Protein AF-A0A7X6UB01-F1 (afdb_monomer)

Sequence (636 aa):
ADPFTWVLAVLGSRTFWNPSQGVVVMLVAAIPLASLGGWIWAAQLTESRAGRALLAIAWAFSPVLLGSLAAGRLPTLILAVVLPWLLLAATRCRESWSWSGITSLLAAIALACAPVLMPAAIVLWLIGFAGSGRGIARHVSTVIAPLVLFAPNLLALLAVASPLSLLRDPGITDAFVAGSPWHLLLGFPEFGLEGWGAIVAGVGLGAAPATLLVGVLLLPIVLLAAVGLITGKVHFTLLHAVLGGLGLLTAVGSAQLQLSTEGTTAVSVWTGSGLALYWIAVLGLATVGTTVLRKAAAPIVAVGLVAALVVVSPLIVKLATASTEIAPGETQMPAIVQAAGAQDATLRTLVLTSLDETSVRAELLTGEGLRLDQVRTAAHVAEVTEQDEWVAQLVGMLAGTGGGDDIEAALIEHHVGFVLLRSDGDASARSNLQTAFDEHAVLQSAGQTDHGLLWRSAAVTVSEPESQQSLGEWFVGLGSGAFARMLWLAQAIVLGAMVLLALPTGEVVERPAQRRRRDGGASAAPATPVADSMAPVDGDGELVGAGAPGAPALGGEPVITTAVPEVAVAAEGAEVEAHEAEAEAHVAEAEQQSYGATASLAYPMDPAASMPPVVEFDDGDPPHPDAERPNEGGER

Secondary structure (DSSP, 8-state):
--HHHHHHHHHHGGGTT-HHHHHHHHHHHHHHHHHHHHHHHHHHH-S-HHHHHHHHHHHHT-HHHHHHHHTT-HHHHHHHHHHHHHHHHHHHTTT-HHHHHHHHHHHHHHHHH-GGGHHHHHHHHHHHHHT-GGGHHHHHGGGHHHHHHHHHHHHHTTTS--GGGGGSPPS------BPPHHHHHTT-SBTTGGGHHHHHHHTT--SHHHHHHHHHHHHHHHHHHHHHHHHS-HHHHHHHHHHHHHHHHHHHHHTT-EEEEETTEEEEP-HHHHHHHHHHHHHHHHHHHTTTSGGGHHHHHHHHHHHHHHHTHHHHHHHHTT-SS---STTSPPHHHHHHHTT-TT-EEEEEEEEETTEEEEEEEETTS--TTT--TTT--SS--HHHHHHHHHHHHHTSS--HHHHHHHHHHTTEEEEEE-S-S-HHHHHHHHHHHHH-TTEEEEEEETTEEEEEESS-----------S--SSSTT-SHHHHHHHHHHHHHHHHHHHHHHS----------------------------------------------------------------------SSSHHHHHHHHHHHHHHHHHHTT------PPPP---PPPPPPPP-------------------

Radius of gyration: 37.35 Å; Cα contacts (8 Å, |Δi|>4): 823; chains: 1; bounding box: 75×101×160 Å

Solvent-accessible surface area (backbone atoms only — not comparable to full-atom values): 36625 Å² total; per-residue (Å²): 128,56,44,40,48,56,57,49,49,63,39,17,62,76,27,69,94,45,41,66,55,29,53,54,51,47,65,70,41,36,43,61,46,17,22,51,24,22,30,59,37,24,57,77,68,36,90,45,67,45,21,21,51,45,24,9,51,54,50,33,58,21,47,36,44,49,48,24,62,37,61,57,35,59,34,49,34,52,28,52,33,45,46,33,50,30,54,51,24,56,77,39,11,59,82,39,61,24,33,9,20,44,21,4,51,43,46,23,52,35,38,28,27,30,30,57,46,48,68,49,51,51,53,53,48,50,55,51,51,76,71,30,70,97,27,41,71,36,52,57,50,29,51,48,43,35,51,52,52,42,40,63,60,60,54,47,49,77,78,42,94,57,78,69,67,64,39,48,60,54,67,86,78,77,79,72,60,62,26,51,77,70,34,48,76,71,39,27,39,43,56,49,63,65,44,41,28,59,56,34,37,75,73,71,62,42,56,70,57,38,59,52,51,46,52,60,36,42,38,56,45,53,52,26,18,54,45,6,55,73,72,37,59,67,73,60,32,51,50,29,50,51,43,18,50,42,10,43,51,39,17,60,48,20,57,70,38,64,60,28,51,57,88,95,43,74,23,49,29,67,23,36,52,19,34,45,40,21,46,55,19,46,39,52,26,18,24,38,20,33,65,78,47,59,85,54,23,49,63,52,40,51,53,25,50,52,30,40,52,58,61,39,39,46,42,55,46,33,57,73,67,64,69,38,78,60,69,78,76,72,82,54,50,59,70,71,51,25,58,47,11,69,76,32,67,74,36,19,34,42,37,34,32,30,61,43,84,90,41,70,51,77,46,84,36,51,20,49,39,92,45,85,84,69,57,48,58,83,74,56,49,65,62,92,43,76,68,54,55,50,51,52,48,53,52,55,43,49,60,37,100,58,60,64,72,59,51,45,49,53,30,49,78,63,36,34,34,31,41,36,42,38,72,57,59,33,66,68,34,42,53,51,44,50,54,30,43,74,68,37,88,55,43,43,80,73,45,82,50,100,60,20,42,34,30,33,33,70,75,40,67,94,61,82,87,74,81,80,74,83,81,75,79,89,83,65,87,76,68,58,74,63,43,51,51,52,51,51,50,51,38,52,51,53,48,49,51,37,52,60,39,30,43,84,87,67,77,87,72,77,74,76,76,78,74,75,80,75,85,76,87,72,91,83,81,91,83,84,91,85,87,86,84,83,89,82,90,79,90,82,90,78,94,86,80,93,87,87,88,83,87,88,79,88,86,87,86,85,92,87,89,89,89,82,89,82,87,84,88,78,90,88,89,80,75,63,76,67,57,55,60,58,50,55,52,58,51,57,59,52,58,62,61,68,79,71,77,91,78,91,84,84,85,86,86,77,97,75,86,79,80,82,83,85,84,83,89,85,88,82,86,88,90,88,84,90,84,83,83,86,86,85,89,83,91,130

pLDDT: mean 77.92, std 23.94, range [25.66, 98.38]

Structure (mmCIF, N/CA/C/O backbone):
data_AF-A0A7X6UB01-F1
#
_entry.id   AF-A0A7X6UB01-F1
#
loop_
_atom_site.group_PDB
_atom_site.id
_atom_site.type_symbol
_atom_site.label_atom_id
_atom_site.label_alt_id
_atom_site.label_comp_id
_atom_site.label_asym_id
_atom_site.label_entity_id
_atom_site.label_seq_id
_atom_site.pdbx_PDB_ins_code
_atom_site.Cartn_x
_atom_site.Cartn_y
_atom_site.Cartn_z
_atom_site.occupancy
_atom_site.B_iso_or_equiv
_atom_site.auth_seq_id
_atom_site.auth_comp_id
_atom_site.auth_asym_id
_atom_site.auth_atom_id
_atom_site.pdbx_PDB_model_num
ATOM 1 N N . ALA A 1 1 ? 19.532 -5.761 -0.452 1.00 63.19 1 ALA A N 1
ATOM 2 C CA . ALA A 1 1 ? 18.242 -6.394 -0.794 1.00 63.19 1 ALA A CA 1
ATOM 3 C C . ALA A 1 1 ? 17.139 -5.576 -0.152 1.00 63.19 1 ALA A C 1
ATOM 5 O O . ALA A 1 1 ? 17.380 -5.024 0.917 1.00 63.19 1 ALA A O 1
ATOM 6 N N . ASP A 1 2 ? 15.986 -5.474 -0.803 1.00 84.06 2 ASP A N 1
ATOM 7 C CA . ASP A 1 2 ? 14.859 -4.698 -0.293 1.00 84.06 2 ASP A CA 1
ATOM 8 C C . ASP A 1 2 ? 14.172 -5.436 0.880 1.00 84.06 2 ASP A C 1
ATOM 10 O O . ASP A 1 2 ? 14.009 -6.660 0.804 1.00 84.06 2 ASP A O 1
ATOM 14 N N . PRO A 1 3 ? 13.755 -4.744 1.957 1.00 91.50 3 PRO A N 1
ATOM 15 C CA . PRO A 1 3 ? 12.818 -5.261 2.954 1.00 91.50 3 PRO A CA 1
ATOM 16 C C . PRO A 1 3 ? 11.638 -6.050 2.371 1.00 91.50 3 PRO A C 1
ATOM 18 O O . PRO A 1 3 ? 11.309 -7.122 2.886 1.00 91.50 3 PRO A O 1
ATOM 21 N N . PHE A 1 4 ? 11.024 -5.574 1.285 1.00 93.56 4 PHE A N 1
ATOM 22 C CA . PHE A 1 4 ? 9.876 -6.232 0.661 1.00 93.56 4 PHE A CA 1
ATOM 23 C C . PHE A 1 4 ? 10.235 -7.584 0.027 1.00 93.56 4 PHE A C 1
ATOM 25 O O . PHE A 1 4 ? 9.428 -8.514 0.059 1.00 93.56 4 PHE A O 1
ATOM 32 N N . THR A 1 5 ? 11.474 -7.763 -0.451 1.00 91.44 5 THR A N 1
ATOM 33 C CA . THR A 1 5 ? 11.941 -9.044 -1.011 1.00 91.44 5 THR A CA 1
ATOM 34 C C . THR A 1 5 ? 11.854 -10.186 0.009 1.00 91.44 5 THR A C 1
ATOM 36 O O . THR A 1 5 ? 11.594 -11.323 -0.375 1.00 91.44 5 THR A O 1
ATOM 39 N N . TRP A 1 6 ? 11.981 -9.916 1.316 1.00 92.56 6 TRP A N 1
ATOM 40 C CA . TRP A 1 6 ? 11.755 -10.937 2.351 1.00 92.56 6 TRP A CA 1
ATOM 41 C C . TRP A 1 6 ? 10.286 -11.369 2.453 1.00 92.56 6 TRP A C 1
ATOM 43 O O . TRP A 1 6 ? 10.014 -12.548 2.677 1.00 92.56 6 TRP A O 1
ATOM 53 N N . VAL A 1 7 ? 9.336 -10.448 2.261 1.00 94.38 7 VAL A N 1
ATOM 54 C CA . VAL A 1 7 ? 7.897 -10.765 2.235 1.00 94.38 7 VAL A CA 1
ATOM 55 C C . VAL A 1 7 ? 7.587 -11.657 1.030 1.00 94.38 7 VAL A C 1
ATOM 57 O O . VAL A 1 7 ? 6.914 -12.679 1.173 1.00 94.38 7 VAL A O 1
ATOM 60 N N . LEU A 1 8 ? 8.157 -11.325 -0.133 1.00 92.56 8 LEU A N 1
ATOM 61 C CA . LEU A 1 8 ? 8.056 -12.130 -1.351 1.00 92.56 8 LEU A CA 1
ATOM 62 C C . LEU A 1 8 ? 8.708 -13.510 -1.196 1.00 92.56 8 LEU A C 1
ATOM 64 O O . LEU A 1 8 ? 8.110 -14.505 -1.594 1.00 92.56 8 LEU A O 1
ATOM 68 N N . ALA A 1 9 ? 9.875 -13.605 -0.553 1.00 92.00 9 ALA A N 1
ATOM 69 C CA . ALA A 1 9 ? 10.539 -14.881 -0.283 1.00 92.00 9 ALA A CA 1
ATOM 70 C C . ALA A 1 9 ? 9.703 -15.791 0.640 1.00 92.00 9 ALA A C 1
ATOM 72 O O . ALA A 1 9 ? 9.576 -16.990 0.388 1.00 92.00 9 ALA A O 1
ATOM 73 N N . VAL A 1 10 ? 9.071 -15.235 1.682 1.00 92.88 10 VAL A N 1
ATOM 74 C CA . VAL A 1 10 ? 8.141 -15.981 2.555 1.00 92.88 10 VAL A CA 1
ATOM 75 C C . VAL A 1 10 ? 6.878 -16.418 1.802 1.00 92.88 10 VAL A C 1
ATOM 77 O O . VAL A 1 10 ? 6.332 -17.481 2.095 1.00 92.88 10 VAL A O 1
ATOM 80 N N . LEU A 1 11 ? 6.407 -15.632 0.832 1.00 92.50 11 LEU A N 1
ATOM 81 C CA . LEU A 1 11 ? 5.239 -15.987 0.028 1.00 92.50 11 LEU A CA 1
ATOM 82 C C . LEU A 1 11 ? 5.565 -17.071 -1.012 1.00 92.50 11 LEU A C 1
ATOM 84 O O . LEU A 1 11 ? 4.894 -18.101 -1.045 1.00 92.50 11 LEU A O 1
ATOM 88 N N . GLY A 1 12 ? 6.626 -16.878 -1.798 1.00 91.06 12 GLY A N 1
ATOM 89 C CA . GLY A 1 12 ? 7.064 -17.800 -2.848 1.00 91.06 12 GLY A CA 1
ATOM 90 C C . GLY A 1 12 ? 7.596 -19.134 -2.318 1.00 91.06 12 GLY A C 1
ATOM 91 O O . GLY A 1 12 ? 7.389 -20.162 -2.952 1.00 91.06 12 GLY A O 1
ATOM 92 N N . SER A 1 13 ? 8.197 -19.168 -1.122 1.00 92.50 13 SER A N 1
ATOM 93 C CA . SER A 1 13 ? 8.643 -20.430 -0.499 1.00 92.50 13 SER A CA 1
ATOM 94 C C . SER A 1 13 ? 7.498 -21.378 -0.120 1.00 92.50 13 SER A C 1
ATOM 96 O O . SER A 1 13 ? 7.728 -22.581 -0.006 1.00 92.50 13 SER A O 1
ATOM 98 N N . ARG A 1 14 ? 6.254 -20.888 0.017 1.00 92.25 14 ARG A N 1
ATOM 99 C CA . ARG A 1 14 ? 5.071 -21.757 0.192 1.00 92.25 14 ARG A CA 1
ATOM 100 C C . ARG A 1 14 ? 4.671 -22.488 -1.085 1.00 92.25 14 ARG A C 1
ATOM 102 O O . ARG A 1 14 ? 4.086 -23.561 -0.998 1.00 92.25 14 ARG A O 1
ATOM 109 N N . THR A 1 15 ? 4.989 -21.920 -2.244 1.00 92.44 15 THR A N 1
ATOM 110 C CA . THR A 1 15 ? 4.758 -22.506 -3.568 1.00 92.44 15 THR A CA 1
ATOM 111 C C . THR A 1 15 ? 6.094 -22.634 -4.2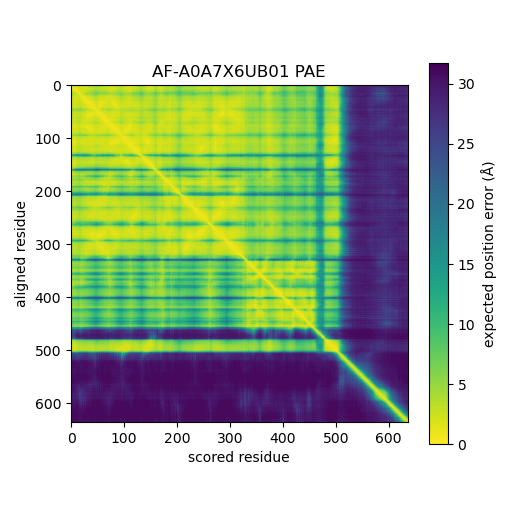91 1.00 92.44 15 THR A C 1
ATOM 113 O O . THR A 1 15 ? 6.268 -22.118 -5.388 1.00 92.44 15 THR A O 1
ATOM 116 N N . PHE A 1 16 ? 7.077 -23.288 -3.661 1.00 91.44 16 PHE A N 1
ATOM 117 C CA . PHE A 1 16 ? 8.471 -23.307 -4.132 1.00 91.44 16 PHE A CA 1
ATOM 118 C C . PHE A 1 16 ? 8.647 -23.828 -5.573 1.00 91.44 16 PHE A C 1
ATOM 120 O O . PHE A 1 16 ? 9.609 -23.457 -6.236 1.00 91.44 16 PHE A O 1
ATOM 127 N N . TRP A 1 17 ? 7.720 -24.661 -6.060 1.00 89.62 17 TRP A N 1
ATOM 128 C CA . TRP A 1 17 ? 7.671 -25.161 -7.441 1.00 89.62 17 TRP A CA 1
ATOM 129 C C . TRP A 1 17 ? 7.205 -24.104 -8.459 1.00 89.62 17 TRP A C 1
ATOM 131 O O . TRP A 1 17 ? 7.530 -24.196 -9.636 1.00 89.62 17 TRP A O 1
ATOM 141 N N . ASN A 1 18 ? 6.431 -23.110 -8.017 1.00 89.06 18 ASN A N 1
ATOM 142 C CA . ASN A 1 18 ? 5.969 -21.977 -8.811 1.00 89.06 18 ASN A CA 1
ATOM 143 C C . ASN A 1 18 ? 5.753 -20.754 -7.890 1.00 89.06 18 ASN A C 1
ATOM 145 O O . ASN A 1 18 ? 4.639 -20.534 -7.399 1.00 89.06 18 ASN A O 1
ATOM 149 N N . PRO A 1 19 ? 6.789 -19.933 -7.632 1.00 88.31 19 PRO A N 1
ATOM 150 C CA . PRO A 1 19 ? 6.688 -18.795 -6.714 1.00 88.31 19 PRO A CA 1
ATOM 151 C C . PRO A 1 19 ? 5.609 -17.764 -7.088 1.00 88.31 19 PRO A C 1
ATOM 153 O O . PRO A 1 19 ? 5.066 -17.104 -6.201 1.00 88.31 19 PRO A O 1
ATOM 156 N N . SER A 1 20 ? 5.247 -17.656 -8.375 1.00 87.94 20 SER A N 1
ATOM 157 C CA . SER A 1 20 ? 4.179 -16.754 -8.836 1.00 87.94 20 SER A CA 1
ATOM 158 C C . SER A 1 20 ? 2.794 -17.173 -8.323 1.00 87.94 20 SER A C 1
ATOM 160 O O . SER A 1 20 ? 1.969 -16.320 -7.990 1.00 87.94 20 SER A O 1
ATOM 162 N N . GLN A 1 21 ? 2.565 -18.480 -8.139 1.00 91.44 21 GLN A N 1
ATOM 163 C CA . GLN A 1 21 ? 1.316 -19.019 -7.598 1.00 91.44 21 GLN A CA 1
ATOM 164 C C . GLN A 1 21 ? 1.037 -18.496 -6.180 1.00 91.44 21 GLN A C 1
ATOM 166 O O . GLN A 1 21 ? -0.115 -18.233 -5.844 1.00 91.44 21 GLN A O 1
ATOM 171 N N . GLY A 1 22 ? 2.071 -18.269 -5.361 1.00 93.19 22 GLY A N 1
ATOM 172 C CA . GLY A 1 22 ? 1.928 -17.667 -4.034 1.00 93.19 22 GLY A CA 1
ATOM 173 C C . GLY A 1 22 ? 1.368 -16.240 -4.083 1.00 93.19 22 GLY A C 1
ATOM 174 O O . GLY A 1 22 ? 0.550 -15.875 -3.238 1.00 93.19 22 GLY A O 1
ATOM 175 N N . VAL A 1 23 ? 1.743 -15.453 -5.099 1.00 92.06 23 VAL A N 1
ATOM 176 C CA . VAL A 1 23 ? 1.192 -14.107 -5.337 1.00 92.06 23 VAL A CA 1
ATOM 177 C C . VAL A 1 23 ? -0.269 -14.195 -5.779 1.00 92.06 23 VAL A C 1
ATOM 179 O O . VAL A 1 23 ? -1.111 -13.512 -5.202 1.00 92.06 23 VAL A O 1
ATOM 182 N N . VAL A 1 24 ? -0.602 -15.091 -6.714 1.00 92.38 24 VAL A N 1
ATOM 183 C CA . VAL A 1 24 ? -1.992 -15.319 -7.159 1.00 92.38 24 VAL A CA 1
ATOM 184 C C . VAL A 1 24 ? -2.890 -15.757 -5.995 1.00 92.38 24 VAL A C 1
ATOM 186 O O . VAL A 1 24 ? -3.972 -15.205 -5.800 1.00 92.38 24 VAL A O 1
ATOM 189 N N . VAL A 1 25 ? -2.422 -16.687 -5.157 1.00 94.62 25 VAL A N 1
ATOM 190 C CA . VAL A 1 25 ? -3.146 -17.117 -3.950 1.00 94.62 25 VAL A CA 1
ATOM 191 C C . VAL A 1 25 ? -3.315 -15.959 -2.962 1.00 94.62 25 VAL A C 1
ATOM 193 O O . VAL A 1 25 ? -4.384 -15.842 -2.369 1.00 94.62 25 VAL A O 1
ATOM 196 N N . MET A 1 26 ? -2.323 -15.073 -2.801 1.00 95.31 26 MET A N 1
ATOM 197 C CA . MET A 1 26 ? -2.465 -13.868 -1.970 1.00 95.31 26 MET A CA 1
ATOM 198 C C . MET A 1 26 ? -3.513 -12.898 -2.534 1.00 95.31 26 MET A C 1
ATOM 200 O O . MET A 1 26 ? -4.337 -12.411 -1.764 1.00 95.31 26 MET A O 1
ATOM 204 N N . LEU A 1 27 ? -3.522 -12.649 -3.849 1.00 93.62 27 LEU A N 1
ATOM 205 C CA . LEU A 1 27 ? -4.504 -11.782 -4.516 1.00 93.62 27 LEU A CA 1
ATOM 206 C C . LEU A 1 27 ? -5.940 -12.283 -4.275 1.00 93.62 27 LEU A C 1
ATOM 208 O O . LEU A 1 27 ? -6.793 -11.523 -3.818 1.00 93.62 27 LEU A O 1
ATOM 212 N N . VAL A 1 28 ? -6.185 -13.582 -4.480 1.00 94.19 28 VAL A N 1
ATOM 213 C CA . VAL A 1 28 ? -7.495 -14.218 -4.238 1.00 94.19 28 VAL A CA 1
ATOM 214 C C . VAL A 1 28 ? -7.851 -14.247 -2.744 1.00 94.19 28 VAL A C 1
ATOM 216 O O . VAL A 1 28 ? -8.995 -13.993 -2.363 1.00 94.19 28 VAL A O 1
ATOM 219 N N . ALA A 1 29 ? -6.883 -14.533 -1.870 1.00 96.81 29 ALA A N 1
ATOM 220 C CA . ALA A 1 29 ? -7.112 -14.638 -0.431 1.00 96.81 29 ALA A CA 1
ATOM 221 C C . ALA A 1 29 ? -7.185 -13.281 0.295 1.00 96.81 29 ALA A C 1
ATOM 223 O O . ALA A 1 29 ? -7.593 -13.249 1.459 1.00 96.81 29 ALA A O 1
ATOM 224 N N . ALA A 1 30 ? -6.833 -12.162 -0.345 1.00 97.06 30 ALA A N 1
ATOM 225 C CA . ALA A 1 30 ? -6.764 -10.859 0.314 1.00 97.06 30 ALA A CA 1
ATOM 226 C C . ALA A 1 30 ? -8.107 -10.429 0.926 1.00 97.06 30 ALA A C 1
ATOM 228 O O . ALA A 1 30 ? -8.161 -10.083 2.106 1.00 97.06 30 ALA A O 1
ATOM 229 N N . ILE A 1 31 ? -9.205 -10.525 0.167 1.00 97.12 31 ILE A N 1
ATOM 230 C CA . ILE A 1 31 ? -10.558 -10.175 0.632 1.00 97.12 31 ILE A CA 1
ATOM 231 C C . ILE A 1 31 ? -10.993 -11.041 1.839 1.00 97.12 31 ILE A C 1
ATOM 233 O O . ILE A 1 31 ? -11.343 -10.467 2.879 1.00 97.12 31 ILE A O 1
ATOM 237 N N . PRO A 1 32 ? -10.960 -12.394 1.795 1.00 97.94 32 PRO A N 1
ATOM 238 C CA . PRO A 1 32 ? -11.347 -13.207 2.950 1.00 97.94 32 PRO A CA 1
ATOM 239 C C . PRO A 1 32 ? -10.391 -13.072 4.147 1.00 97.94 32 PRO A C 1
ATOM 241 O O . PRO A 1 32 ? -10.865 -13.051 5.286 1.00 97.94 32 PRO A O 1
ATOM 244 N N . LEU A 1 33 ? -9.076 -12.920 3.939 1.00 97.75 33 LEU A N 1
ATOM 245 C CA . LEU A 1 33 ? -8.117 -12.717 5.037 1.00 97.75 33 LEU A CA 1
ATOM 246 C C . LEU A 1 33 ? -8.287 -11.348 5.712 1.00 97.75 33 LEU A C 1
ATOM 248 O O . LEU A 1 33 ? -8.225 -11.264 6.943 1.00 97.75 33 LEU A O 1
ATOM 252 N N . ALA A 1 34 ? -8.558 -10.292 4.938 1.00 97.75 34 ALA A N 1
ATOM 253 C CA . ALA A 1 34 ? -8.899 -8.973 5.463 1.00 97.75 34 ALA A CA 1
ATOM 254 C C . ALA A 1 34 ? -10.228 -9.009 6.234 1.00 97.75 34 ALA A C 1
ATOM 256 O O . ALA A 1 34 ? -10.298 -8.483 7.345 1.00 97.75 34 ALA A O 1
ATOM 257 N N . SER A 1 35 ? -11.254 -9.692 5.711 1.00 98.00 35 SER A N 1
ATOM 258 C CA . SER A 1 35 ? -12.538 -9.891 6.403 1.00 98.00 35 SER A CA 1
ATOM 259 C C . SER A 1 35 ? -12.362 -10.602 7.751 1.00 98.00 35 SER A C 1
ATOM 261 O O . SER A 1 35 ? -12.850 -10.129 8.781 1.00 98.00 35 SER A O 1
ATOM 263 N N . LEU A 1 36 ? -11.590 -11.696 7.776 1.00 98.31 36 LEU A N 1
ATOM 264 C CA . LEU A 1 36 ? -11.289 -12.457 8.990 1.00 98.31 36 LEU A CA 1
ATOM 265 C C . LEU A 1 36 ? -10.513 -11.617 10.016 1.00 98.31 36 LEU A C 1
ATOM 267 O O . LEU A 1 36 ? -10.889 -11.573 11.191 1.00 98.31 36 LEU A O 1
ATOM 271 N N . GLY A 1 37 ? -9.470 -10.909 9.573 1.00 97.75 37 GLY A N 1
ATOM 272 C CA . GLY A 1 37 ? -8.705 -9.994 10.420 1.00 97.75 37 GLY A CA 1
ATOM 273 C C . GLY A 1 37 ? -9.581 -8.875 10.990 1.00 97.75 37 GLY A C 1
ATOM 274 O O . GLY A 1 37 ? -9.551 -8.619 12.195 1.00 97.75 37 GLY A O 1
ATOM 275 N N . GLY A 1 38 ? -10.419 -8.258 10.151 1.00 97.88 38 GLY A N 1
ATOM 276 C CA . GLY A 1 38 ? -11.380 -7.227 10.541 1.00 97.88 38 GLY A CA 1
ATOM 277 C C . GLY A 1 38 ? -12.403 -7.728 11.564 1.00 97.88 38 GLY A C 1
ATOM 278 O O . GLY A 1 38 ? -12.651 -7.050 12.560 1.00 97.88 38 GLY A O 1
ATOM 279 N N . TRP A 1 39 ? -12.937 -8.942 11.394 1.00 98.06 39 TRP A N 1
ATOM 280 C CA . TRP A 1 39 ? -13.858 -9.566 12.352 1.00 98.06 39 TRP A CA 1
ATOM 281 C C . TRP A 1 39 ? -13.210 -9.811 13.722 1.00 98.06 39 TRP A C 1
ATOM 283 O O . TRP A 1 39 ? -13.808 -9.512 14.762 1.00 98.06 39 TRP A O 1
ATOM 293 N N . ILE A 1 40 ? -11.984 -10.343 13.745 1.00 97.88 40 ILE A N 1
ATOM 294 C CA . ILE A 1 40 ? -11.265 -10.653 14.991 1.00 97.88 40 ILE A CA 1
ATOM 295 C C . ILE A 1 40 ? -10.821 -9.364 15.694 1.00 97.88 40 ILE A C 1
ATOM 297 O O . ILE A 1 40 ? -10.962 -9.254 16.915 1.00 97.88 40 ILE A O 1
ATOM 301 N N . TRP A 1 41 ? -10.368 -8.356 14.944 1.00 97.81 41 TRP A N 1
ATOM 302 C CA . TRP A 1 41 ? -10.101 -7.024 15.486 1.00 97.81 41 TRP A CA 1
ATOM 303 C C . TRP A 1 41 ? -11.377 -6.401 16.074 1.00 97.81 41 TRP A C 1
ATOM 305 O O . TRP A 1 41 ? -11.378 -5.957 17.223 1.00 97.81 41 TRP A O 1
ATOM 315 N N . ALA A 1 42 ? -12.511 -6.480 15.374 1.00 97.12 42 ALA A N 1
ATOM 316 C CA . ALA A 1 42 ? -13.790 -5.981 15.880 1.00 97.12 42 ALA A CA 1
ATOM 317 C C . ALA A 1 42 ? -14.249 -6.685 17.160 1.00 97.12 42 ALA A C 1
ATOM 319 O O . ALA A 1 42 ? -14.893 -6.066 18.009 1.00 97.12 42 ALA A O 1
ATOM 320 N N . ALA A 1 43 ? -13.909 -7.965 17.329 1.00 96.12 43 ALA A N 1
ATOM 321 C CA . ALA A 1 43 ? -14.233 -8.715 18.534 1.00 96.12 43 ALA A CA 1
ATOM 322 C C . ALA A 1 43 ? -13.529 -8.182 19.796 1.00 96.12 43 ALA A C 1
ATOM 324 O O . ALA A 1 43 ? -14.072 -8.359 20.887 1.00 96.12 43 ALA A O 1
ATOM 325 N N . GLN A 1 44 ? -12.396 -7.480 19.653 1.00 93.81 44 GLN A N 1
ATOM 326 C CA . GLN A 1 44 ? -11.749 -6.726 20.738 1.00 93.81 44 GLN A CA 1
ATOM 327 C C . GLN A 1 44 ? -12.464 -5.403 21.050 1.00 93.81 44 GLN A C 1
ATOM 329 O O . GLN A 1 44 ? -12.431 -4.939 22.190 1.00 93.81 44 GLN A O 1
ATOM 334 N N . LEU A 1 45 ? -13.085 -4.782 20.043 1.00 93.50 45 LEU A N 1
ATOM 335 C CA . LEU A 1 45 ? -13.721 -3.466 20.155 1.00 93.50 45 LEU A CA 1
ATOM 336 C C . LEU A 1 45 ? -15.166 -3.545 20.666 1.00 93.50 45 LEU A C 1
ATOM 338 O O . LEU A 1 45 ? -15.624 -2.635 21.358 1.00 93.50 45 LEU A O 1
ATOM 342 N N . THR A 1 46 ? -15.903 -4.606 20.314 1.00 93.81 46 THR A N 1
ATOM 343 C CA . THR A 1 46 ? -17.337 -4.716 20.607 1.00 93.81 46 THR A CA 1
ATOM 344 C C . THR A 1 46 ? -17.837 -6.153 20.779 1.00 93.81 46 THR A C 1
ATOM 346 O O . THR A 1 46 ? -17.374 -7.102 20.141 1.00 93.81 46 THR A O 1
ATOM 349 N N . GLU A 1 47 ? -18.868 -6.309 21.608 1.00 92.50 47 GLU A N 1
ATOM 350 C CA . GLU A 1 47 ? -19.695 -7.521 21.705 1.00 92.50 47 GLU A CA 1
ATOM 351 C C . GLU A 1 47 ? -20.829 -7.537 20.657 1.00 92.50 47 GLU A C 1
ATOM 353 O O . GLU A 1 47 ? -21.429 -8.580 20.393 1.00 92.50 47 GLU A O 1
ATOM 358 N N . SER A 1 48 ? -21.117 -6.393 20.022 1.00 93.69 48 SER A N 1
ATOM 359 C CA . SER A 1 48 ? -22.170 -6.260 19.011 1.00 93.69 48 SER A CA 1
ATOM 360 C C . SER A 1 48 ? -21.838 -7.058 17.750 1.00 93.69 48 SER A C 1
ATOM 362 O O . SER A 1 48 ? -20.907 -6.719 17.018 1.00 93.69 48 SER A O 1
ATOM 364 N N . ARG A 1 49 ? -22.651 -8.077 17.436 1.00 95.69 49 ARG A N 1
ATOM 365 C CA . ARG A 1 49 ? -22.542 -8.842 16.177 1.00 95.69 49 ARG A CA 1
ATOM 366 C C . ARG A 1 49 ? -22.627 -7.937 14.942 1.00 95.69 49 ARG A C 1
ATOM 368 O O . ARG A 1 49 ? -21.888 -8.150 13.991 1.00 95.69 49 ARG A O 1
ATOM 375 N N . ALA A 1 50 ? -23.479 -6.909 14.987 1.00 96.25 50 ALA A N 1
ATOM 376 C CA . ALA A 1 50 ? -23.611 -5.931 13.908 1.00 96.25 50 ALA A CA 1
ATOM 377 C C . ALA A 1 50 ? -22.333 -5.091 13.744 1.00 96.25 50 ALA A C 1
ATOM 379 O O . ALA A 1 50 ? -21.867 -4.911 12.628 1.00 96.25 50 ALA A O 1
ATOM 380 N N . GLY A 1 51 ? -21.711 -4.646 14.843 1.00 96.50 51 GLY A N 1
ATOM 381 C CA . GLY A 1 51 ? -20.425 -3.942 14.779 1.00 96.50 51 GLY A CA 1
ATOM 382 C C . GLY A 1 51 ? -19.292 -4.819 14.232 1.00 96.50 51 GLY A C 1
ATOM 383 O O . GLY A 1 51 ? -18.486 -4.350 13.438 1.00 96.50 51 GLY A O 1
ATOM 384 N N . ARG A 1 52 ? -19.264 -6.111 14.585 1.00 97.50 52 ARG A N 1
ATOM 385 C CA . ARG A 1 52 ? -18.282 -7.059 14.028 1.00 97.50 52 ARG A CA 1
ATOM 386 C C . ARG A 1 52 ? -18.465 -7.284 12.529 1.00 97.50 52 ARG A C 1
ATOM 388 O O . ARG A 1 52 ? -17.481 -7.269 11.797 1.00 97.50 52 ARG A O 1
ATOM 395 N N . ALA A 1 53 ? -19.710 -7.427 12.074 1.00 97.56 53 ALA A N 1
ATOM 396 C CA . ALA A 1 53 ? -20.031 -7.530 10.653 1.00 97.56 53 ALA A CA 1
ATOM 397 C C . ALA A 1 53 ? -19.677 -6.244 9.885 1.00 97.56 53 ALA A C 1
ATOM 399 O O . ALA A 1 53 ? -19.125 -6.334 8.792 1.00 97.56 53 ALA A O 1
ATOM 400 N N . LEU A 1 54 ? -19.932 -5.066 10.477 1.00 98.12 54 LEU A N 1
ATOM 401 C CA . LEU A 1 54 ? -19.563 -3.772 9.899 1.00 98.12 54 LEU A CA 1
ATOM 402 C C . LEU A 1 54 ? -18.063 -3.711 9.594 1.00 98.12 54 LEU A C 1
ATOM 404 O O . LEU A 1 54 ? -17.700 -3.466 8.449 1.00 98.12 54 LEU A O 1
ATOM 408 N N . LEU A 1 55 ? -17.200 -3.956 10.589 1.00 98.38 55 LEU A N 1
ATOM 409 C CA . LEU A 1 55 ? -15.750 -3.857 10.395 1.00 98.38 55 LEU A CA 1
ATOM 410 C C . LEU A 1 55 ? -15.225 -4.901 9.412 1.00 98.38 55 LEU A C 1
ATOM 412 O O . LEU A 1 55 ? -14.426 -4.559 8.552 1.00 98.38 55 LEU A O 1
ATOM 416 N N . ALA A 1 56 ? -15.674 -6.153 9.526 1.00 98.12 56 ALA A N 1
ATOM 417 C CA . ALA A 1 56 ? -15.221 -7.238 8.659 1.00 98.12 56 ALA A CA 1
ATOM 418 C C . ALA A 1 56 ? -15.526 -6.950 7.181 1.00 98.12 56 ALA A C 1
ATOM 420 O O . ALA A 1 56 ? -14.628 -6.977 6.342 1.00 98.12 56 ALA A O 1
ATOM 421 N N . ILE A 1 57 ? -16.783 -6.612 6.873 1.00 98.12 57 ILE A N 1
ATOM 422 C CA . ILE A 1 57 ? -17.239 -6.411 5.495 1.00 98.12 57 ILE A CA 1
ATOM 423 C C . ILE A 1 57 ? -16.721 -5.075 4.946 1.00 98.12 57 ILE A C 1
ATOM 425 O O . ILE A 1 57 ? -16.157 -5.052 3.857 1.00 98.12 57 ILE A O 1
ATOM 429 N N . ALA A 1 58 ? -16.832 -3.971 5.692 1.00 97.94 58 ALA A N 1
ATOM 430 C CA . ALA A 1 58 ? -16.387 -2.660 5.205 1.00 97.94 58 ALA A CA 1
ATOM 431 C C . ALA A 1 58 ? -14.854 -2.525 5.104 1.00 97.94 58 ALA A C 1
ATOM 433 O O . ALA A 1 58 ? -14.373 -1.650 4.385 1.00 97.94 58 ALA A O 1
ATOM 434 N N . TRP A 1 59 ? -14.082 -3.370 5.802 1.00 98.12 59 TRP A N 1
ATOM 435 C CA . TRP A 1 59 ? -12.631 -3.464 5.614 1.00 98.12 59 TRP A CA 1
ATOM 436 C C . TRP A 1 59 ? -12.271 -4.304 4.383 1.00 98.12 59 TRP A C 1
ATOM 438 O O . TRP A 1 59 ? -11.474 -3.864 3.555 1.00 98.12 59 TRP A O 1
ATOM 448 N N . ALA A 1 60 ? -12.899 -5.475 4.227 1.00 97.50 60 ALA A N 1
ATOM 449 C CA . ALA A 1 60 ? -12.684 -6.365 3.084 1.00 97.50 60 ALA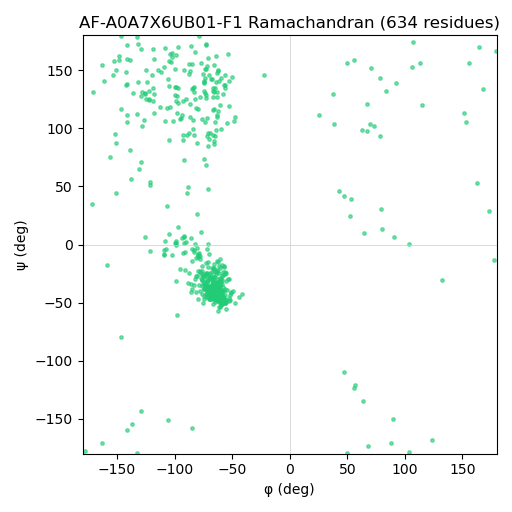 A CA 1
ATOM 450 C C . ALA A 1 60 ? -13.090 -5.734 1.739 1.00 97.50 60 ALA A C 1
ATOM 452 O O . ALA A 1 60 ? -12.437 -5.976 0.731 1.00 97.50 60 ALA A O 1
ATOM 453 N N . PHE A 1 61 ? -14.127 -4.892 1.747 1.00 97.00 61 PHE A N 1
ATOM 454 C CA . PHE A 1 61 ? -14.571 -4.080 0.610 1.00 97.00 61 PHE A CA 1
ATOM 455 C C . PHE A 1 61 ? -14.213 -2.592 0.791 1.00 97.00 61 PHE A C 1
ATOM 457 O O . PHE A 1 61 ? -14.967 -1.711 0.383 1.00 97.00 61 PHE A O 1
ATOM 464 N N . SER A 1 62 ? -13.088 -2.288 1.449 1.00 96.38 62 SER A N 1
ATOM 465 C CA . SER A 1 62 ? -12.601 -0.906 1.544 1.00 96.38 62 SER A CA 1
ATOM 466 C C . SER A 1 62 ? -12.083 -0.411 0.186 1.00 96.38 62 SER A C 1
ATOM 468 O O . SER A 1 62 ? -11.494 -1.211 -0.549 1.00 96.38 62 SER A O 1
ATOM 470 N N . PRO A 1 63 ? -12.232 0.888 -0.155 1.00 94.94 63 PRO A N 1
ATOM 471 C CA . PRO A 1 63 ? -11.741 1.388 -1.438 1.00 94.94 63 PRO A CA 1
ATOM 472 C C . PRO A 1 63 ? -10.217 1.248 -1.547 1.00 94.94 63 PRO A C 1
ATOM 474 O O . PRO A 1 63 ? -9.722 0.841 -2.584 1.00 94.94 63 PRO A O 1
ATOM 477 N N . VAL A 1 64 ? -9.478 1.429 -0.444 1.00 95.00 64 VAL A N 1
ATOM 478 C CA . VAL A 1 64 ? -8.023 1.183 -0.384 1.00 95.00 64 VAL A CA 1
ATOM 479 C C . VAL A 1 64 ? -7.640 -0.239 -0.805 1.00 95.00 64 VAL A C 1
ATOM 481 O O . VAL A 1 64 ? -6.701 -0.406 -1.581 1.00 95.00 64 VAL A O 1
ATOM 484 N N . LEU A 1 65 ? -8.328 -1.267 -0.290 1.00 96.00 65 LEU A N 1
ATOM 485 C CA . LEU A 1 65 ? -8.008 -2.666 -0.593 1.00 96.00 65 LEU A CA 1
ATOM 486 C C . LEU A 1 65 ? -8.357 -2.998 -2.046 1.00 96.00 65 LEU A C 1
ATOM 488 O O . LEU A 1 65 ? -7.534 -3.576 -2.751 1.00 96.00 65 LEU A O 1
ATOM 492 N N . LEU A 1 66 ? -9.552 -2.607 -2.493 1.00 95.56 66 LEU A N 1
ATOM 493 C CA . LEU A 1 66 ? -10.035 -2.899 -3.844 1.00 95.56 66 LEU A CA 1
ATOM 494 C C . LEU A 1 66 ? -9.285 -2.103 -4.921 1.00 95.56 66 LEU A C 1
ATOM 496 O O . LEU A 1 66 ? -8.956 -2.677 -5.953 1.00 95.56 66 LEU A O 1
ATOM 500 N N . GLY A 1 67 ? -8.946 -0.840 -4.663 1.00 93.12 67 GLY A N 1
ATOM 501 C CA . GLY A 1 67 ? -8.095 -0.019 -5.526 1.00 93.12 67 GLY A CA 1
ATOM 502 C C . GLY A 1 67 ? -6.679 -0.575 -5.628 1.00 93.12 67 GLY A C 1
ATOM 503 O O . GLY A 1 67 ? -6.182 -0.803 -6.726 1.00 93.12 67 GLY A O 1
ATOM 504 N N . SER A 1 68 ? -6.066 -0.945 -4.494 1.00 93.50 68 SER A N 1
ATOM 505 C CA . SER A 1 68 ? -4.750 -1.612 -4.498 1.00 93.50 68 SER A CA 1
ATOM 506 C C . SER A 1 68 ? -4.767 -2.948 -5.252 1.00 93.50 68 SER A C 1
ATOM 508 O O . SER A 1 68 ? -3.757 -3.329 -5.837 1.00 93.50 68 SER A O 1
ATOM 510 N N . LEU A 1 69 ? -5.898 -3.663 -5.246 1.00 93.94 69 LEU A N 1
ATOM 511 C CA . LEU A 1 69 ? -6.087 -4.900 -6.007 1.00 93.94 69 LEU A CA 1
ATOM 512 C C . LEU A 1 69 ? -6.322 -4.630 -7.507 1.00 93.94 69 LEU A C 1
ATOM 514 O O . LEU A 1 69 ? -5.826 -5.388 -8.333 1.00 93.94 69 LEU A O 1
ATOM 518 N N . ALA A 1 70 ? -7.022 -3.549 -7.866 1.00 92.12 70 ALA A N 1
ATOM 519 C CA . ALA A 1 70 ? -7.248 -3.138 -9.255 1.00 92.12 70 ALA A CA 1
ATOM 520 C C . ALA A 1 70 ? -5.975 -2.621 -9.953 1.00 92.12 70 ALA A C 1
ATOM 522 O O . ALA A 1 70 ? -5.795 -2.864 -11.147 1.00 92.12 70 ALA A O 1
ATOM 523 N N . ALA A 1 71 ? -5.128 -1.919 -9.195 1.00 89.75 71 ALA A N 1
ATOM 524 C CA . ALA A 1 71 ? -3.893 -1.271 -9.640 1.00 89.75 71 ALA A CA 1
ATOM 525 C C . ALA A 1 71 ? -2.625 -2.112 -9.382 1.00 89.75 71 ALA A C 1
ATOM 527 O O . ALA A 1 71 ? -1.517 -1.588 -9.340 1.00 89.75 71 ALA A O 1
ATOM 528 N N . GLY A 1 72 ? -2.760 -3.413 -9.084 1.00 90.69 72 GLY A N 1
ATOM 529 C CA . GLY A 1 72 ? -1.609 -4.311 -8.901 1.00 90.69 72 GLY A CA 1
ATOM 530 C C . GLY A 1 72 ? -0.675 -3.998 -7.718 1.00 90.69 72 GLY A C 1
ATOM 531 O O . GLY A 1 72 ? 0.378 -4.627 -7.599 1.00 90.69 72 GLY A O 1
ATOM 532 N N . ARG A 1 73 ? -1.045 -3.082 -6.808 1.00 92.12 73 ARG A N 1
ATOM 533 C CA . ARG A 1 73 ? -0.238 -2.610 -5.661 1.00 92.12 73 ARG A CA 1
ATOM 534 C C . ARG A 1 73 ? -0.139 -3.670 -4.554 1.00 92.12 73 ARG A C 1
ATOM 536 O O . ARG A 1 73 ? -0.645 -3.502 -3.438 1.00 92.12 73 ARG A O 1
ATOM 543 N N . LEU A 1 74 ? 0.566 -4.764 -4.850 1.00 93.75 74 LEU A N 1
ATOM 544 C CA . LEU A 1 74 ? 0.803 -5.902 -3.958 1.00 93.75 74 LEU A CA 1
ATOM 545 C C . LEU A 1 74 ? 1.297 -5.514 -2.545 1.00 93.75 74 LEU A C 1
ATOM 547 O O . LEU A 1 74 ? 0.800 -6.116 -1.589 1.00 93.75 74 LEU A O 1
ATOM 551 N N . PRO A 1 75 ? 2.201 -4.527 -2.348 1.00 95.06 75 PRO A N 1
ATOM 552 C CA . PRO A 1 75 ? 2.618 -4.133 -1.004 1.00 95.06 75 PRO A CA 1
ATOM 553 C C . PRO A 1 75 ? 1.441 -3.610 -0.165 1.00 95.06 75 PRO A C 1
ATOM 555 O O . PRO A 1 75 ? 1.188 -4.107 0.934 1.00 95.06 75 PRO A O 1
ATOM 558 N N . THR A 1 76 ? 0.648 -2.677 -0.696 1.00 95.69 76 THR A N 1
ATOM 559 C CA . THR A 1 76 ? -0.509 -2.107 0.018 1.00 95.69 76 THR A CA 1
ATOM 560 C C . THR A 1 76 ? -1.606 -3.142 0.253 1.00 95.69 76 THR A C 1
ATOM 562 O O . THR A 1 76 ? -2.250 -3.132 1.304 1.00 95.69 76 THR A O 1
ATOM 565 N N . LEU A 1 77 ? -1.782 -4.091 -0.670 1.00 96.56 77 LEU A N 1
ATOM 566 C CA . LEU A 1 77 ? -2.693 -5.216 -0.479 1.00 96.56 77 LEU A CA 1
ATOM 567 C C . LEU A 1 77 ? -2.275 -6.092 0.716 1.00 96.56 77 LEU A C 1
ATOM 569 O O . LEU A 1 77 ? -3.095 -6.385 1.590 1.00 96.56 77 LEU A O 1
ATOM 573 N N . ILE A 1 78 ? -0.991 -6.462 0.803 1.00 97.50 78 ILE A N 1
ATOM 574 C CA . ILE A 1 78 ? -0.452 -7.243 1.928 1.00 97.50 78 ILE A CA 1
ATOM 575 C C . ILE A 1 78 ? -0.548 -6.440 3.234 1.00 97.50 78 ILE A C 1
ATOM 577 O O . ILE A 1 78 ? -0.952 -6.995 4.259 1.00 97.50 78 ILE A O 1
ATOM 581 N N . LEU A 1 79 ? -0.263 -5.133 3.207 1.00 98.00 79 LEU A N 1
ATOM 582 C CA . LEU A 1 79 ? -0.484 -4.235 4.344 1.00 98.00 79 LEU A CA 1
ATOM 583 C C . LEU A 1 79 ? -1.946 -4.284 4.816 1.00 98.00 79 LEU A C 1
ATOM 585 O O . LEU A 1 79 ? -2.185 -4.462 6.010 1.00 98.00 79 LEU A O 1
ATOM 589 N N . ALA A 1 80 ? -2.922 -4.161 3.911 1.00 97.56 80 ALA A N 1
ATOM 590 C CA . ALA A 1 80 ? -4.345 -4.164 4.256 1.00 97.56 80 ALA A CA 1
ATOM 591 C C . ALA A 1 80 ? -4.802 -5.501 4.875 1.00 97.56 80 ALA A C 1
ATOM 593 O O . ALA A 1 80 ? -5.623 -5.518 5.799 1.00 97.56 80 ALA A O 1
ATOM 594 N N . VAL A 1 81 ? -4.223 -6.620 4.427 1.00 98.06 81 VAL A N 1
ATOM 595 C CA . VAL A 1 81 ? -4.426 -7.942 5.039 1.00 98.06 81 VAL A CA 1
ATOM 596 C C . VAL A 1 81 ? -3.792 -8.020 6.430 1.00 98.06 81 VAL A C 1
ATOM 598 O O . VAL A 1 81 ? -4.431 -8.514 7.356 1.00 98.06 81 VAL A O 1
ATOM 601 N N . VAL A 1 82 ? -2.560 -7.532 6.604 1.00 98.19 82 VAL A N 1
ATOM 602 C CA . VAL A 1 82 ? -1.779 -7.616 7.856 1.00 98.19 82 VAL A CA 1
ATOM 603 C C . VAL A 1 82 ? -2.291 -6.670 8.946 1.00 98.19 82 VAL A C 1
ATOM 605 O O . VAL A 1 82 ? -2.241 -7.010 10.131 1.00 98.19 82 VAL A O 1
ATOM 608 N N . LEU A 1 83 ? -2.801 -5.496 8.576 1.00 98.00 83 LEU A N 1
ATOM 609 C CA . LEU A 1 83 ? -3.071 -4.395 9.502 1.00 98.00 83 LEU A CA 1
ATOM 610 C C . LEU A 1 83 ? -4.047 -4.735 10.654 1.00 98.00 83 LEU A C 1
ATOM 612 O O . LEU A 1 83 ? -3.711 -4.417 11.798 1.00 98.00 83 LEU A O 1
ATOM 616 N N . PRO A 1 84 ? -5.191 -5.426 10.451 1.00 98.12 84 PRO A N 1
ATOM 617 C CA . PRO A 1 84 ? -6.061 -5.827 11.562 1.00 98.12 84 PRO A CA 1
ATOM 618 C C . PRO A 1 84 ? -5.368 -6.761 12.568 1.00 98.12 84 PRO A C 1
ATOM 620 O O . PRO A 1 84 ? -5.561 -6.634 13.780 1.00 98.12 84 PRO A O 1
ATOM 623 N N . TRP A 1 85 ? -4.525 -7.678 12.080 1.00 97.94 85 TRP A N 1
ATOM 624 C CA . TRP A 1 85 ? -3.755 -8.601 12.919 1.00 97.94 85 TRP A CA 1
ATOM 625 C C . TRP A 1 85 ? -2.641 -7.877 13.673 1.00 97.94 85 TRP A C 1
ATOM 627 O O . TRP A 1 85 ? -2.394 -8.184 14.840 1.00 97.94 85 TRP A O 1
ATOM 637 N N . LEU A 1 86 ? -2.006 -6.883 13.042 1.00 98.12 86 LEU A N 1
ATOM 638 C CA . LEU A 1 86 ? -1.016 -6.024 13.687 1.00 98.12 86 LEU A CA 1
ATOM 639 C C . LEU A 1 86 ? -1.648 -5.226 14.835 1.00 98.12 86 LEU A C 1
ATOM 641 O O . LEU A 1 86 ? -1.088 -5.209 15.927 1.00 98.12 86 LEU A O 1
ATOM 645 N N . LEU A 1 87 ? -2.833 -4.632 14.643 1.00 97.25 87 LEU A N 1
ATOM 646 C CA . LEU A 1 87 ? -3.555 -3.928 15.714 1.00 97.25 87 LEU A CA 1
ATOM 647 C C . LEU A 1 87 ? -3.948 -4.876 16.862 1.00 97.25 87 LEU A C 1
ATOM 649 O O . LEU A 1 87 ? -3.729 -4.563 18.039 1.00 97.25 87 LEU A O 1
ATOM 653 N N . LEU A 1 88 ? -4.460 -6.067 16.536 1.00 96.44 88 LEU A N 1
ATOM 654 C CA . LEU A 1 88 ? -4.760 -7.112 17.518 1.00 96.44 88 LEU A CA 1
ATOM 655 C C . LEU A 1 88 ? -3.520 -7.484 18.345 1.00 96.44 88 LEU A C 1
ATOM 657 O O . LEU A 1 88 ? -3.589 -7.494 19.576 1.00 96.44 88 LEU A O 1
ATOM 661 N N . ALA A 1 89 ? -2.392 -7.757 17.689 1.00 96.81 89 ALA A N 1
ATOM 662 C CA . ALA A 1 89 ? -1.155 -8.142 18.357 1.00 96.81 89 ALA A CA 1
ATOM 663 C C . ALA A 1 89 ? -0.569 -6.988 19.184 1.00 96.81 89 ALA A C 1
ATOM 665 O O . ALA A 1 89 ? -0.255 -7.176 20.361 1.00 96.81 89 ALA A O 1
ATOM 666 N N . ALA A 1 90 ? -0.516 -5.777 18.621 1.00 95.38 90 ALA A N 1
ATOM 667 C CA . ALA A 1 90 ? 0.034 -4.591 19.272 1.00 95.38 90 ALA A CA 1
ATOM 668 C C . ALA A 1 90 ? -0.721 -4.219 20.557 1.00 95.38 90 ALA A C 1
ATOM 670 O O . ALA A 1 90 ? -0.094 -3.835 21.543 1.00 95.38 90 ALA A O 1
ATOM 671 N N . THR A 1 91 ? -2.048 -4.395 20.604 1.00 93.19 91 THR A N 1
ATOM 672 C CA . THR A 1 91 ? -2.808 -4.175 21.853 1.00 93.19 91 THR A CA 1
ATOM 673 C C . THR A 1 91 ? -2.486 -5.194 22.954 1.00 93.19 91 THR A C 1
ATOM 675 O O . THR A 1 91 ? -2.647 -4.875 24.132 1.00 93.19 91 THR A O 1
ATOM 678 N N . ARG A 1 92 ? -1.985 -6.386 22.598 1.00 92.75 92 ARG A N 1
ATOM 679 C CA . ARG A 1 92 ? -1.667 -7.493 23.521 1.00 92.75 92 ARG A CA 1
ATOM 680 C C . ARG A 1 92 ? -0.165 -7.732 23.732 1.00 92.75 92 ARG A C 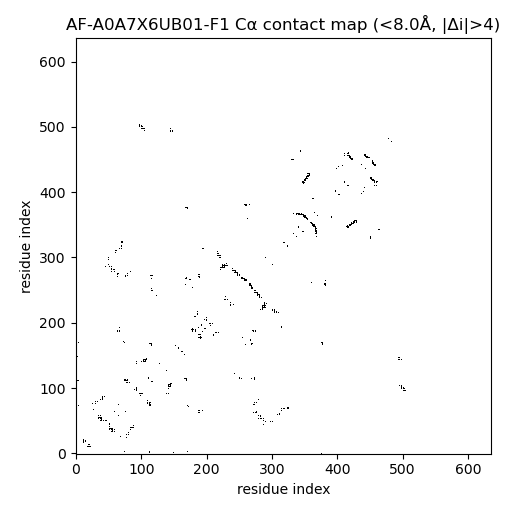1
ATOM 682 O O . ARG A 1 92 ? 0.206 -8.542 24.581 1.00 92.75 92 ARG A O 1
ATOM 689 N N . CYS A 1 93 ? 0.720 -7.014 23.035 1.00 93.25 93 CYS A N 1
ATOM 690 C CA . CYS A 1 93 ? 2.179 -7.232 23.041 1.00 93.25 93 CYS A CA 1
ATOM 691 C C . CYS A 1 93 ? 2.823 -7.183 24.442 1.00 93.25 93 CYS A C 1
ATOM 693 O O . CYS A 1 93 ? 3.871 -7.775 24.688 1.00 93.25 93 CYS A O 1
ATOM 695 N N . ARG A 1 94 ? 2.170 -6.505 25.390 1.00 90.00 94 ARG A N 1
ATOM 696 C CA . ARG A 1 94 ? 2.603 -6.371 26.787 1.00 90.00 94 ARG A CA 1
ATOM 697 C C . ARG A 1 94 ? 2.257 -7.596 27.640 1.00 90.00 94 ARG A C 1
ATOM 699 O O . ARG A 1 94 ? 2.949 -7.869 28.623 1.00 90.00 94 ARG A O 1
ATOM 706 N N . GLU A 1 95 ? 1.210 -8.337 27.281 1.00 90.06 95 GLU A N 1
ATOM 707 C CA . GLU A 1 95 ? 0.651 -9.444 28.071 1.00 90.06 95 GLU A CA 1
ATOM 708 C C . GLU A 1 95 ? 1.571 -10.671 28.081 1.00 90.06 95 GLU A C 1
ATOM 710 O O . GLU A 1 95 ? 1.727 -11.329 29.113 1.00 90.06 95 GLU A O 1
ATOM 715 N N . SER A 1 96 ? 2.254 -10.939 26.965 1.00 90.69 96 SER A N 1
ATOM 716 C CA . SER A 1 96 ? 3.137 -12.098 26.787 1.00 90.69 96 SER A CA 1
ATOM 717 C C . SER A 1 96 ? 4.302 -11.794 25.843 1.00 90.69 96 SER A C 1
ATOM 719 O O . SER A 1 96 ? 4.249 -10.843 25.067 1.00 90.69 96 SER A O 1
ATOM 721 N N . TRP A 1 97 ? 5.344 -12.624 25.892 1.00 92.94 97 TRP A N 1
ATOM 722 C CA . TRP A 1 97 ? 6.450 -12.555 24.936 1.00 92.94 97 TRP A CA 1
ATOM 723 C C . TRP A 1 97 ? 6.025 -12.955 23.513 1.00 92.94 97 TRP A C 1
ATOM 725 O O . TRP A 1 97 ? 6.451 -12.303 22.564 1.00 92.94 97 TRP A O 1
ATOM 735 N N . SER A 1 98 ? 5.112 -13.921 23.361 1.00 95.38 98 SER A N 1
ATOM 736 C CA . SER A 1 98 ? 4.603 -14.343 22.050 1.00 95.38 98 SER A CA 1
ATOM 737 C C . SER A 1 98 ? 3.813 -13.255 21.334 1.00 95.38 98 SER A C 1
ATOM 739 O O . SER A 1 98 ? 4.103 -12.962 20.177 1.00 95.38 98 SER A O 1
ATOM 741 N N . TRP A 1 99 ? 2.911 -12.548 22.023 1.00 95.06 99 TRP A N 1
ATOM 742 C CA . TRP A 1 99 ? 2.233 -11.388 21.429 1.00 95.06 99 TRP A CA 1
ATOM 743 C C . TRP A 1 99 ? 3.211 -10.284 20.997 1.00 95.06 99 TRP A C 1
ATOM 745 O O . TRP A 1 99 ? 2.962 -9.619 19.993 1.00 95.06 99 TRP A O 1
ATOM 755 N N . SER A 1 100 ? 4.334 -10.100 21.701 1.00 96.00 100 SER A N 1
ATOM 756 C CA . SER A 1 100 ? 5.394 -9.178 21.273 1.00 96.00 100 SER A CA 1
ATOM 757 C C . SER A 1 100 ? 6.123 -9.661 20.014 1.00 96.00 100 SER A C 1
ATOM 759 O O . SER A 1 100 ? 6.272 -8.883 19.072 1.00 96.00 100 SER A O 1
ATOM 761 N N . GLY A 1 101 ? 6.496 -10.946 19.953 1.00 96.75 101 GLY A N 1
ATOM 762 C CA . GLY A 1 101 ? 7.091 -11.562 18.762 1.00 96.75 101 GLY A CA 1
ATOM 763 C C . GLY A 1 101 ? 6.194 -11.416 17.530 1.00 96.75 101 GLY A C 1
ATOM 764 O O . GLY A 1 101 ? 6.634 -10.889 16.509 1.00 96.75 101 GLY A O 1
ATOM 765 N N . ILE A 1 102 ? 4.908 -11.765 17.665 1.00 97.62 102 ILE A N 1
ATOM 766 C CA . ILE A 1 102 ? 3.887 -11.591 16.617 1.00 97.62 102 ILE A CA 1
ATOM 767 C C . ILE A 1 102 ? 3.793 -10.119 16.192 1.00 97.62 102 ILE A C 1
ATOM 769 O O . ILE A 1 102 ? 3.828 -9.824 15.001 1.00 97.62 102 ILE A O 1
ATOM 773 N N . THR A 1 103 ? 3.722 -9.185 17.149 1.00 98.00 103 THR A N 1
ATOM 774 C CA . THR A 1 103 ? 3.671 -7.742 16.846 1.00 98.00 103 THR A CA 1
ATOM 775 C C . THR A 1 103 ? 4.892 -7.296 16.047 1.00 98.00 103 THR A C 1
ATOM 777 O O . THR A 1 103 ? 4.738 -6.544 15.092 1.00 98.00 103 THR A O 1
ATOM 780 N N . SER A 1 104 ? 6.093 -7.772 16.396 1.00 97.94 104 SER A N 1
ATOM 781 C CA . SER A 1 104 ? 7.315 -7.399 15.682 1.00 97.94 104 SER A CA 1
ATOM 782 C C . SER A 1 104 ? 7.336 -7.917 14.250 1.00 97.94 104 SER A C 1
ATOM 784 O O . SER A 1 104 ? 7.633 -7.157 13.335 1.00 97.94 104 SER A O 1
ATOM 786 N N . LEU A 1 105 ? 6.972 -9.183 14.038 1.00 97.88 105 LEU A N 1
ATOM 787 C CA . LEU A 1 105 ? 6.929 -9.780 12.702 1.00 97.88 105 LEU A CA 1
ATOM 788 C C . LEU A 1 105 ? 5.874 -9.106 11.815 1.00 97.88 105 LEU A C 1
ATOM 790 O O . LEU A 1 105 ? 6.166 -8.765 10.672 1.00 97.88 105 LEU A O 1
ATOM 794 N N . LEU A 1 106 ? 4.675 -8.846 12.344 1.00 98.12 106 LEU A N 1
ATOM 795 C CA . LEU A 1 106 ? 3.625 -8.142 11.601 1.00 98.12 106 LEU A CA 1
ATOM 796 C C . LEU A 1 106 ? 3.998 -6.675 11.330 1.00 98.12 106 LEU A C 1
ATOM 798 O O . LEU A 1 106 ? 3.703 -6.173 10.249 1.00 98.12 106 LEU A O 1
ATOM 802 N N . ALA A 1 107 ? 4.688 -6.000 12.256 1.00 98.31 107 ALA A N 1
ATOM 803 C CA . ALA A 1 107 ? 5.219 -4.655 12.029 1.00 98.31 107 ALA A CA 1
ATOM 804 C C . ALA A 1 107 ? 6.335 -4.652 10.973 1.00 98.31 107 ALA A C 1
ATOM 806 O O . ALA A 1 107 ? 6.399 -3.729 10.166 1.00 98.31 107 ALA A O 1
ATOM 807 N N . ALA A 1 108 ? 7.185 -5.684 10.943 1.00 97.88 108 ALA A N 1
ATOM 808 C CA . ALA A 1 108 ? 8.232 -5.828 9.936 1.00 97.88 108 ALA A CA 1
ATOM 809 C C . ALA A 1 108 ? 7.627 -6.012 8.541 1.00 97.88 108 ALA A C 1
ATOM 811 O O . ALA A 1 108 ? 8.030 -5.310 7.621 1.00 97.88 108 ALA A O 1
ATOM 812 N N . ILE A 1 109 ? 6.613 -6.876 8.400 1.00 97.88 109 ILE A N 1
ATOM 813 C CA . ILE A 1 109 ? 5.885 -7.057 7.135 1.00 97.88 109 ILE A CA 1
ATOM 814 C C . ILE A 1 109 ? 5.179 -5.756 6.732 1.00 97.88 109 ILE A C 1
ATOM 816 O O . ILE A 1 109 ? 5.337 -5.313 5.601 1.00 97.88 109 ILE A O 1
ATOM 820 N N . ALA A 1 110 ? 4.448 -5.108 7.646 1.00 97.94 110 ALA A N 1
ATOM 821 C CA . ALA A 1 110 ? 3.720 -3.873 7.350 1.00 97.94 110 ALA A CA 1
ATOM 822 C C . ALA A 1 110 ? 4.647 -2.731 6.894 1.00 97.94 110 ALA A C 1
ATOM 824 O O . ALA A 1 110 ? 4.347 -2.067 5.906 1.00 97.94 110 ALA A O 1
ATOM 825 N N . LEU A 1 111 ? 5.784 -2.528 7.569 1.00 97.38 111 LEU A N 1
ATOM 826 C CA . LEU A 1 111 ? 6.757 -1.496 7.196 1.00 97.38 111 LEU A CA 1
ATOM 827 C C . LEU A 1 111 ? 7.566 -1.868 5.951 1.00 97.38 111 LEU A C 1
ATOM 829 O O . LEU A 1 111 ? 7.889 -0.982 5.173 1.00 97.38 111 LEU A O 1
ATOM 833 N N . ALA A 1 112 ? 7.847 -3.153 5.720 1.00 96.06 112 ALA A N 1
ATOM 834 C CA . ALA A 1 112 ? 8.448 -3.618 4.470 1.00 96.06 112 ALA A CA 1
ATOM 835 C C . ALA A 1 112 ? 7.516 -3.456 3.266 1.00 96.06 112 ALA A C 1
ATOM 837 O O . ALA A 1 112 ? 8.003 -3.310 2.157 1.00 96.06 112 ALA A O 1
ATOM 838 N N . CYS A 1 113 ? 6.199 -3.491 3.476 1.00 96.06 113 CYS A N 1
ATOM 839 C CA . CYS A 1 113 ? 5.210 -3.232 2.433 1.00 96.06 113 CYS A CA 1
ATOM 840 C C . CYS A 1 113 ? 4.946 -1.733 2.228 1.00 96.06 113 CYS A C 1
ATOM 842 O O . CYS A 1 113 ? 4.687 -1.307 1.111 1.00 96.06 113 CYS A O 1
ATOM 844 N N . ALA A 1 114 ? 4.994 -0.931 3.293 1.00 96.06 114 ALA A N 1
ATOM 845 C CA . ALA A 1 114 ? 4.742 0.505 3.232 1.00 96.06 114 ALA A CA 1
ATOM 846 C C . ALA A 1 114 ? 5.740 1.287 4.107 1.00 96.06 114 ALA A C 1
ATOM 848 O O . ALA A 1 114 ? 5.407 1.691 5.230 1.00 96.06 114 ALA A O 1
ATOM 849 N N . PRO A 1 115 ? 6.962 1.542 3.602 1.00 95.56 115 PRO A N 1
ATOM 850 C CA . PRO A 1 115 ? 8.008 2.257 4.331 1.00 95.56 115 PRO A CA 1
ATOM 851 C C . PRO A 1 115 ? 7.584 3.673 4.750 1.00 95.56 115 PRO A C 1
ATOM 853 O O . PRO A 1 115 ? 7.951 4.138 5.831 1.00 95.56 115 PRO A O 1
ATOM 856 N N . VAL A 1 116 ? 6.711 4.318 3.965 1.00 95.81 116 VAL A N 1
ATOM 857 C CA . VAL A 1 116 ? 6.099 5.623 4.270 1.00 95.81 116 VAL A CA 1
ATOM 858 C C . VAL A 1 116 ? 5.327 5.659 5.603 1.00 95.81 116 VAL A C 1
ATOM 860 O O . VAL A 1 116 ? 5.129 6.727 6.183 1.00 95.81 116 VAL A O 1
ATOM 863 N N . LEU A 1 117 ? 4.932 4.502 6.153 1.00 97.25 117 LEU A N 1
ATOM 864 C CA . LEU A 1 117 ? 4.301 4.410 7.473 1.00 97.25 117 LEU A CA 1
ATOM 865 C C . LEU A 1 117 ? 5.294 4.481 8.645 1.00 97.25 117 LEU A C 1
ATOM 867 O O . LEU A 1 117 ? 4.847 4.594 9.789 1.00 97.25 117 LEU A O 1
ATOM 871 N N . MET A 1 118 ? 6.614 4.450 8.414 1.00 96.25 118 MET A N 1
ATOM 872 C CA . MET A 1 118 ? 7.619 4.498 9.487 1.00 96.25 118 MET A CA 1
ATOM 873 C C . MET A 1 118 ? 7.437 5.676 10.464 1.00 96.25 118 MET A C 1
ATOM 875 O O . MET A 1 118 ? 7.437 5.419 11.670 1.00 96.25 118 MET A O 1
ATOM 879 N N . PRO A 1 119 ? 7.206 6.935 10.033 1.00 96.81 119 PRO A N 1
ATOM 880 C CA . PRO A 1 119 ? 6.979 8.047 10.959 1.00 96.81 119 PRO A CA 1
ATOM 881 C C . PRO A 1 119 ? 5.745 7.835 11.851 1.00 96.81 119 PRO A C 1
ATOM 883 O O . PRO A 1 119 ? 5.810 8.043 13.064 1.00 96.81 119 PRO A O 1
ATOM 886 N N . ALA A 1 120 ? 4.638 7.348 11.280 1.00 97.31 120 ALA A N 1
ATOM 887 C CA . ALA A 1 120 ? 3.421 7.033 12.028 1.00 97.31 120 ALA A CA 1
ATOM 888 C C . ALA A 1 120 ? 3.647 5.874 13.016 1.00 97.31 120 ALA A C 1
ATOM 890 O O . ALA A 1 120 ? 3.233 5.954 14.175 1.00 97.31 120 ALA A O 1
ATOM 891 N N . ALA A 1 121 ? 4.356 4.825 12.592 1.00 97.38 121 ALA A N 1
ATOM 892 C CA . ALA A 1 121 ? 4.707 3.685 13.431 1.00 97.38 121 ALA A CA 1
ATOM 893 C C . ALA A 1 121 ? 5.622 4.080 14.602 1.00 97.38 121 ALA A C 1
ATOM 895 O O . ALA A 1 121 ? 5.398 3.616 15.718 1.00 97.38 121 ALA A O 1
ATOM 896 N N . ILE A 1 122 ? 6.590 4.981 14.391 1.00 97.44 122 ILE A N 1
ATOM 897 C CA . ILE A 1 122 ? 7.447 5.527 15.456 1.00 97.44 122 ILE A CA 1
ATOM 898 C C . ILE A 1 122 ? 6.606 6.296 16.483 1.00 97.44 122 ILE A C 1
ATOM 900 O O . ILE A 1 122 ? 6.745 6.052 17.681 1.00 97.44 122 ILE A O 1
ATOM 904 N N . VAL A 1 123 ? 5.690 7.170 16.047 1.00 97.56 123 VAL A N 1
ATOM 905 C CA . VAL A 1 123 ? 4.805 7.916 16.963 1.00 97.56 123 VAL A CA 1
ATOM 906 C C . VAL A 1 123 ? 3.909 6.966 17.768 1.00 97.56 123 VAL A C 1
ATOM 908 O O . VAL A 1 123 ? 3.847 7.070 18.995 1.00 97.56 123 VAL A O 1
ATOM 911 N N . LEU A 1 124 ? 3.264 5.994 17.114 1.00 95.81 124 LEU A N 1
ATOM 912 C CA . LEU A 1 124 ? 2.437 4.983 17.786 1.00 95.81 124 LEU A CA 1
ATOM 913 C C . LEU A 1 124 ? 3.257 4.123 18.762 1.00 95.81 124 LEU A C 1
ATOM 915 O O . LEU A 1 124 ? 2.800 3.839 19.874 1.00 95.81 124 LEU A O 1
ATOM 919 N N . TRP A 1 125 ? 4.484 3.750 18.387 1.00 96.44 125 TRP A N 1
ATOM 920 C CA . TRP A 1 125 ? 5.388 2.995 19.249 1.00 96.44 125 TRP A CA 1
ATOM 921 C C . TRP A 1 125 ? 5.825 3.805 20.473 1.00 96.44 125 TRP A C 1
ATOM 923 O O . TRP A 1 125 ? 5.805 3.259 21.575 1.00 96.44 125 TRP A O 1
ATOM 933 N N . LEU A 1 126 ? 6.143 5.096 20.320 1.00 96.38 126 LEU A N 1
ATOM 934 C CA . LEU A 1 126 ? 6.491 5.993 21.429 1.00 96.38 126 LEU A CA 1
ATOM 935 C C . LEU A 1 126 ? 5.316 6.198 22.398 1.00 96.38 126 LEU A C 1
ATOM 937 O O . LEU A 1 126 ? 5.510 6.157 23.614 1.00 96.38 126 LEU A O 1
ATOM 941 N N . ILE A 1 127 ? 4.089 6.339 21.885 1.00 93.31 127 ILE A N 1
ATOM 942 C CA . ILE A 1 127 ? 2.868 6.416 22.707 1.00 93.31 127 ILE A CA 1
ATOM 943 C C . ILE A 1 127 ? 2.670 5.110 23.496 1.00 93.31 127 ILE A C 1
ATOM 945 O O . ILE A 1 127 ? 2.442 5.137 24.710 1.00 93.31 127 ILE A O 1
ATOM 949 N N . GLY A 1 128 ? 2.820 3.956 22.837 1.00 90.50 128 GLY A N 1
ATOM 950 C CA . GLY A 1 128 ? 2.770 2.648 23.495 1.00 90.50 128 GLY A CA 1
ATOM 951 C C . GLY A 1 128 ? 3.871 2.465 24.547 1.00 90.50 128 GLY A C 1
ATOM 952 O O . GLY A 1 128 ? 3.602 1.953 25.637 1.00 90.50 128 GLY A O 1
ATOM 953 N N . PHE A 1 129 ? 5.083 2.952 24.260 1.00 92.56 129 PHE A N 1
ATOM 954 C CA . PHE A 1 129 ? 6.246 2.900 25.143 1.00 92.56 129 PHE A CA 1
ATOM 955 C C . PHE A 1 129 ? 6.024 3.742 26.403 1.00 92.56 129 PHE A C 1
ATOM 957 O O . PHE A 1 129 ? 6.200 3.227 27.509 1.00 92.56 129 PHE A O 1
ATOM 964 N N . ALA A 1 130 ? 5.547 4.983 26.263 1.00 91.00 130 ALA A N 1
ATOM 965 C CA . ALA A 1 130 ? 5.211 5.856 27.390 1.00 91.00 130 ALA A CA 1
ATOM 966 C C . ALA A 1 130 ? 4.155 5.222 28.317 1.00 91.00 130 ALA A C 1
ATOM 968 O O . ALA A 1 130 ? 4.253 5.314 29.540 1.00 91.00 130 ALA A O 1
ATOM 969 N N . GLY A 1 131 ? 3.186 4.496 27.750 1.00 86.69 131 GLY A N 1
ATOM 970 C CA . GLY A 1 131 ? 2.196 3.740 28.518 1.00 86.69 131 GLY A CA 1
ATOM 971 C C . GLY A 1 131 ? 2.679 2.391 29.077 1.00 86.69 131 GLY A C 1
ATOM 972 O O . GLY A 1 131 ? 1.917 1.753 29.810 1.00 86.69 131 GLY A O 1
ATOM 973 N N . SER A 1 132 ? 3.879 1.903 28.726 1.00 81.44 132 SER A N 1
ATOM 974 C CA . SER A 1 132 ? 4.252 0.479 28.854 1.00 81.44 132 SER A CA 1
ATOM 975 C C . SER A 1 132 ? 4.586 0.003 30.281 1.00 81.44 132 SER A C 1
ATOM 977 O O . SER A 1 132 ? 4.278 -1.146 30.633 1.00 81.44 132 SER A O 1
ATOM 979 N N . GLY A 1 133 ? 5.113 0.876 31.146 1.00 84.31 133 GLY A N 1
ATOM 980 C CA . GLY A 1 133 ? 5.336 0.611 32.575 1.00 84.31 133 GLY A CA 1
ATOM 981 C C . GLY A 1 133 ? 6.219 -0.618 32.844 1.00 84.31 133 GLY A C 1
ATOM 982 O O . GLY A 1 133 ? 7.347 -0.702 32.381 1.00 84.31 133 GLY A O 1
ATOM 983 N N . ARG A 1 134 ? 5.713 -1.625 33.570 1.00 80.88 134 ARG A N 1
ATOM 984 C CA . ARG A 1 134 ? 6.463 -2.880 33.817 1.00 80.88 134 ARG A CA 1
ATOM 985 C C . ARG A 1 134 ? 6.631 -3.772 32.572 1.00 80.88 134 ARG A C 1
ATOM 987 O O . ARG A 1 134 ? 7.354 -4.758 32.632 1.00 80.88 134 ARG A O 1
ATOM 994 N N . GLY A 1 135 ? 5.974 -3.442 31.458 1.00 86.50 135 GLY A N 1
ATOM 995 C CA . GLY A 1 135 ? 6.037 -4.186 30.197 1.00 86.50 135 GLY A CA 1
ATOM 996 C C . GLY A 1 135 ? 7.084 -3.688 29.193 1.00 86.50 135 GLY A C 1
ATOM 997 O O . GLY A 1 135 ? 7.093 -4.205 28.079 1.00 86.50 135 GLY A O 1
ATOM 998 N N . ILE A 1 136 ? 7.936 -2.711 29.549 1.00 89.81 136 ILE A N 1
ATOM 999 C CA . ILE A 1 136 ? 8.875 -2.038 28.623 1.00 89.81 136 ILE A CA 1
ATOM 1000 C C . ILE A 1 136 ? 9.664 -3.026 27.756 1.00 89.81 136 ILE A C 1
ATOM 1002 O O . ILE A 1 136 ? 9.649 -2.886 26.540 1.00 89.81 136 ILE A O 1
ATOM 1006 N N . ALA A 1 137 ? 10.296 -4.050 28.341 1.00 91.50 137 ALA A N 1
ATOM 1007 C CA . ALA A 1 137 ? 11.132 -4.990 27.583 1.00 91.50 137 ALA A CA 1
ATOM 1008 C C . ALA A 1 137 ? 10.367 -5.685 26.438 1.00 91.50 137 ALA A C 1
ATOM 1010 O O . ALA A 1 137 ? 10.886 -5.798 25.331 1.00 91.50 137 ALA A O 1
ATOM 1011 N N . ARG A 1 138 ? 9.103 -6.065 26.680 1.00 92.88 138 ARG A N 1
ATOM 1012 C CA . ARG A 1 138 ? 8.214 -6.665 25.669 1.00 92.88 138 ARG A CA 1
ATOM 1013 C C . ARG A 1 138 ? 7.701 -5.647 24.654 1.00 92.88 138 ARG A C 1
ATOM 1015 O O . ARG A 1 138 ? 7.399 -6.011 23.525 1.00 92.88 138 ARG A O 1
ATOM 1022 N N . HIS A 1 139 ? 7.576 -4.376 25.031 1.00 93.88 139 HIS A N 1
ATOM 1023 C CA . HIS A 1 139 ? 7.220 -3.317 24.084 1.00 93.88 139 HIS A CA 1
ATOM 1024 C C . HIS A 1 139 ? 8.403 -2.964 23.172 1.00 93.88 139 HIS A C 1
ATOM 1026 O O . HIS A 1 139 ? 8.224 -2.771 21.973 1.00 93.88 139 HIS A O 1
ATOM 1032 N N . VAL A 1 140 ? 9.627 -2.948 23.704 1.00 95.19 140 VAL A N 1
ATOM 1033 C CA . VAL A 1 140 ? 10.854 -2.675 22.936 1.00 95.19 140 VAL A CA 1
ATOM 1034 C C . VAL A 1 140 ? 11.146 -3.781 21.922 1.00 95.19 140 VAL A C 1
ATOM 1036 O O . VAL A 1 140 ? 11.490 -3.471 20.783 1.00 95.19 140 VAL A O 1
ATOM 1039 N N . SER A 1 141 ? 10.917 -5.055 22.262 1.00 95.00 141 SER A N 1
ATOM 1040 C CA . SER A 1 141 ? 11.129 -6.157 21.313 1.00 95.00 141 SER A CA 1
ATOM 1041 C C . SER A 1 141 ? 10.225 -6.115 20.072 1.00 95.00 141 SER A C 1
ATOM 1043 O O . SER A 1 141 ? 10.550 -6.759 19.080 1.00 95.00 141 SER A O 1
ATOM 1045 N N . THR A 1 142 ? 9.155 -5.306 20.062 1.00 96.44 142 THR A N 1
ATOM 1046 C CA . THR A 1 142 ? 8.323 -5.093 18.859 1.00 96.44 142 THR A CA 1
ATOM 1047 C C . THR A 1 142 ? 9.091 -4.438 17.702 1.00 96.44 142 THR A C 1
ATOM 1049 O O . THR A 1 142 ? 8.749 -4.653 16.544 1.00 96.44 142 THR A O 1
ATOM 1052 N N . VAL A 1 143 ? 10.173 -3.705 17.980 1.00 97.19 143 VAL A N 1
ATOM 1053 C CA . VAL A 1 143 ? 10.953 -2.964 16.969 1.00 97.19 143 VAL A CA 1
ATOM 1054 C C . VAL A 1 143 ? 12.132 -3.778 16.403 1.00 97.19 143 VAL A C 1
ATOM 1056 O O . VAL A 1 143 ? 12.728 -3.380 15.405 1.00 97.19 143 VAL A O 1
ATOM 1059 N N . ILE A 1 144 ? 12.426 -4.963 16.959 1.00 96.94 144 ILE A N 1
ATOM 1060 C CA . ILE A 1 144 ? 13.577 -5.790 16.550 1.00 96.94 144 ILE A CA 1
ATOM 1061 C C . ILE A 1 144 ? 13.470 -6.246 15.090 1.00 96.94 144 ILE A C 1
ATOM 1063 O O . ILE A 1 144 ? 14.370 -5.952 14.306 1.00 96.94 144 ILE A O 1
ATOM 1067 N N . ALA A 1 145 ? 12.392 -6.938 14.700 1.00 97.12 145 ALA A N 1
ATOM 1068 C CA . ALA A 1 145 ? 12.266 -7.448 13.334 1.00 97.12 145 ALA A CA 1
ATOM 1069 C C . ALA A 1 145 ? 12.223 -6.324 12.269 1.00 97.12 145 ALA A C 1
ATOM 1071 O O . ALA A 1 145 ? 12.940 -6.461 11.277 1.00 97.12 145 ALA A O 1
ATOM 1072 N N . PRO A 1 146 ? 11.505 -5.192 12.467 1.00 96.81 146 PRO A N 1
ATOM 1073 C CA . PRO A 1 146 ? 11.603 -4.036 11.573 1.00 96.81 146 PRO A CA 1
ATOM 1074 C C . PRO A 1 146 ? 13.030 -3.495 11.410 1.00 96.81 146 PRO A C 1
ATOM 1076 O O . PRO A 1 146 ? 13.489 -3.341 10.281 1.00 96.81 146 PRO A O 1
ATOM 1079 N N . LEU A 1 147 ? 13.759 -3.242 12.507 1.00 95.56 147 LEU A N 1
ATOM 1080 C CA . LEU A 1 147 ? 15.123 -2.698 12.428 1.00 95.56 147 LEU A CA 1
ATOM 1081 C C . LEU A 1 147 ? 16.087 -3.652 11.723 1.00 95.56 147 LEU A C 1
ATOM 1083 O O . LEU A 1 147 ? 16.903 -3.212 10.922 1.00 95.56 147 LEU A O 1
ATOM 1087 N N . VAL A 1 148 ? 15.991 -4.952 12.006 1.00 95.38 148 VAL A N 1
ATOM 1088 C CA . VAL A 1 148 ? 16.818 -5.985 11.366 1.00 95.38 148 VAL A CA 1
ATOM 1089 C C . VAL A 1 148 ? 16.555 -6.038 9.866 1.00 95.38 148 VAL A C 1
ATOM 1091 O O . VAL A 1 148 ? 17.494 -6.123 9.075 1.00 95.38 148 VAL A O 1
ATOM 1094 N N . LEU A 1 149 ? 15.288 -5.953 9.462 1.00 93.88 149 LEU A N 1
ATOM 1095 C CA . LEU A 1 149 ? 14.893 -6.012 8.062 1.00 93.88 149 LEU A CA 1
ATOM 1096 C C . LEU A 1 149 ? 15.358 -4.772 7.278 1.00 93.88 149 LEU A C 1
ATOM 1098 O O . LEU A 1 149 ? 15.887 -4.909 6.177 1.00 93.88 149 LEU A O 1
ATOM 1102 N N . PHE A 1 150 ? 15.256 -3.584 7.882 1.00 92.31 150 PHE A N 1
ATOM 1103 C CA . PHE A 1 150 ? 15.726 -2.316 7.310 1.00 92.31 150 PHE A CA 1
ATOM 1104 C C . PHE A 1 150 ? 17.226 -2.039 7.511 1.00 92.31 150 PHE A C 1
ATOM 1106 O O . PHE A 1 150 ? 17.735 -1.074 6.943 1.00 92.31 150 PHE A O 1
ATOM 1113 N N . ALA A 1 151 ? 17.961 -2.877 8.251 1.00 89.94 151 ALA A N 1
ATOM 1114 C CA . ALA A 1 151 ? 19.387 -2.682 8.527 1.00 89.94 151 ALA A CA 1
ATOM 1115 C C . ALA A 1 151 ? 20.259 -2.415 7.276 1.00 89.94 151 ALA A C 1
ATOM 1117 O O . ALA A 1 151 ? 21.085 -1.507 7.346 1.00 89.94 151 ALA A O 1
ATOM 1118 N N . PRO A 1 152 ? 20.083 -3.098 6.120 1.00 86.19 152 PRO A N 1
ATOM 1119 C CA . PRO A 1 152 ? 20.852 -2.792 4.911 1.00 86.19 152 PRO A CA 1
ATOM 1120 C C . PRO A 1 152 ? 20.604 -1.366 4.398 1.00 86.19 152 PRO A C 1
ATOM 1122 O O . PRO A 1 152 ? 21.548 -0.679 4.020 1.00 86.19 152 PRO A O 1
ATOM 1125 N N . ASN A 1 153 ? 19.353 -0.898 4.439 1.00 84.31 153 ASN A N 1
ATOM 1126 C CA . ASN A 1 153 ? 18.971 0.437 3.974 1.00 84.31 153 ASN A CA 1
ATOM 1127 C C . ASN A 1 153 ? 19.441 1.524 4.958 1.00 84.31 153 ASN A C 1
ATOM 1129 O O . ASN A 1 153 ? 19.909 2.580 4.544 1.00 84.31 153 ASN A O 1
ATOM 1133 N N . LEU A 1 154 ? 19.381 1.246 6.265 1.00 85.31 154 LEU A N 1
ATOM 1134 C CA . LEU A 1 154 ? 19.915 2.126 7.310 1.00 85.31 154 LEU A CA 1
ATOM 1135 C C . LEU A 1 154 ? 21.443 2.268 7.227 1.00 85.31 154 LEU A C 1
ATOM 1137 O O . LEU A 1 154 ? 21.967 3.340 7.514 1.00 85.31 154 LEU A O 1
ATOM 1141 N N . LEU A 1 155 ? 22.154 1.216 6.810 1.00 82.25 155 LEU A N 1
ATOM 1142 C CA . LEU A 1 155 ? 23.585 1.287 6.506 1.00 82.25 155 LEU A CA 1
ATOM 1143 C C . LEU A 1 155 ? 23.851 2.046 5.196 1.00 82.25 155 LEU A C 1
ATOM 1145 O O . LEU A 1 155 ? 24.801 2.819 5.139 1.00 82.25 155 LEU A O 1
ATOM 1149 N N . ALA A 1 156 ? 23.002 1.893 4.174 1.00 77.88 156 ALA A N 1
ATOM 1150 C CA . ALA A 1 156 ? 23.112 2.654 2.927 1.00 77.88 156 ALA A CA 1
ATOM 1151 C C . ALA A 1 156 ? 22.919 4.172 3.135 1.00 77.88 156 ALA A C 1
ATOM 1153 O O . ALA A 1 156 ? 23.618 4.961 2.502 1.00 77.88 156 ALA A O 1
ATOM 1154 N N . LEU A 1 157 ? 22.075 4.595 4.088 1.00 77.88 157 LEU A N 1
ATOM 1155 C CA . LEU A 1 157 ? 21.972 6.004 4.507 1.00 77.88 157 LEU A CA 1
ATOM 1156 C C . LEU A 1 157 ? 23.270 6.589 5.095 1.00 77.88 157 LEU A C 1
ATOM 1158 O O . LEU A 1 157 ? 23.407 7.807 5.172 1.00 77.88 157 LEU A O 1
ATOM 1162 N N . LEU A 1 158 ? 24.224 5.761 5.533 1.00 77.31 158 LEU A N 1
ATOM 1163 C CA . LEU A 1 158 ? 25.536 6.253 5.971 1.00 77.31 158 LEU A CA 1
ATOM 1164 C C . LEU A 1 158 ? 26.435 6.626 4.781 1.00 77.31 158 LEU A C 1
ATOM 1166 O O . LEU A 1 158 ? 27.402 7.361 4.966 1.00 77.31 158 LEU A O 1
ATOM 1170 N N . ALA A 1 159 ? 26.117 6.130 3.581 1.00 70.69 159 ALA A N 1
ATOM 1171 C CA . ALA A 1 159 ? 26.795 6.460 2.329 1.00 70.69 159 ALA A CA 1
ATOM 1172 C C . ALA A 1 159 ? 26.038 7.519 1.503 1.00 70.69 159 ALA A C 1
ATOM 1174 O O . ALA A 1 159 ? 26.673 8.314 0.817 1.00 70.69 159 ALA A O 1
ATOM 1175 N N . VAL A 1 160 ? 24.700 7.558 1.581 1.00 65.31 160 VAL A N 1
ATOM 1176 C CA . VAL A 1 160 ? 23.840 8.470 0.803 1.00 65.31 160 VAL A CA 1
ATOM 1177 C C . VAL A 1 160 ? 23.042 9.391 1.728 1.00 65.31 160 VAL A C 1
ATOM 1179 O O . VAL A 1 160 ? 22.265 8.938 2.564 1.00 65.31 160 VAL A O 1
ATOM 1182 N N . ALA A 1 161 ? 23.185 10.706 1.547 1.00 57.09 161 ALA A N 1
ATOM 1183 C CA . ALA A 1 161 ? 22.705 11.724 2.488 1.00 57.09 161 ALA A CA 1
ATOM 1184 C C . ALA A 1 161 ? 21.182 12.015 2.475 1.00 57.09 161 ALA A C 1
ATOM 1186 O O . ALA A 1 161 ? 20.749 12.995 3.084 1.00 57.09 161 ALA A O 1
ATOM 1187 N N . SER A 1 162 ? 20.352 11.211 1.798 1.00 79.88 162 SER A N 1
ATOM 1188 C CA . SER A 1 162 ? 18.914 11.467 1.616 1.00 79.88 162 SER A CA 1
ATOM 1189 C C . SER A 1 162 ? 18.032 10.560 2.502 1.00 79.88 162 SER A C 1
ATOM 1191 O O . SER A 1 162 ? 17.590 9.497 2.064 1.00 79.88 162 SER A O 1
ATOM 1193 N N . PRO A 1 163 ? 17.682 10.956 3.747 1.00 83.12 163 PRO A N 1
ATOM 1194 C CA . PRO A 1 163 ? 16.880 10.117 4.651 1.00 83.12 163 PRO A CA 1
ATOM 1195 C C . PRO A 1 163 ? 15.462 9.829 4.130 1.00 83.12 163 PRO A C 1
ATOM 1197 O O . PRO A 1 163 ? 14.855 8.836 4.522 1.00 83.12 163 PRO A O 1
ATOM 1200 N N . LEU A 1 164 ? 14.942 10.668 3.225 1.00 86.12 164 LEU A N 1
ATOM 1201 C CA . LEU A 1 164 ? 13.649 10.460 2.567 1.00 86.12 164 LEU A CA 1
ATOM 1202 C C . LEU A 1 164 ? 13.645 9.253 1.614 1.00 86.12 164 LEU A C 1
ATOM 1204 O O . LEU A 1 164 ? 12.574 8.717 1.351 1.00 86.12 164 LEU A O 1
ATOM 1208 N N . SER A 1 165 ? 14.808 8.771 1.154 1.00 83.31 165 SER A N 1
ATOM 1209 C CA . SER A 1 165 ? 14.902 7.565 0.311 1.00 83.31 165 SER A CA 1
ATOM 1210 C C . SER A 1 165 ? 14.324 6.313 0.988 1.00 83.31 165 SER A C 1
ATOM 1212 O O . SER A 1 165 ? 13.797 5.440 0.303 1.00 83.31 165 SER A O 1
ATOM 1214 N N . LEU A 1 166 ? 14.324 6.257 2.329 1.00 87.62 166 LEU A N 1
ATOM 1215 C CA . LEU A 1 166 ? 13.677 5.188 3.099 1.00 87.62 166 LEU A CA 1
ATOM 1216 C C . LEU A 1 166 ? 12.150 5.159 2.980 1.00 87.62 166 LEU A C 1
ATOM 1218 O O . LEU A 1 166 ? 11.556 4.169 3.391 1.00 87.62 166 LEU A O 1
ATOM 1222 N N . LEU A 1 167 ? 11.511 6.235 2.512 1.00 91.38 167 LEU A N 1
ATOM 1223 C CA . LEU A 1 167 ? 10.051 6.363 2.449 1.00 91.38 167 LEU A CA 1
ATOM 1224 C C . LEU A 1 167 ? 9.478 6.067 1.055 1.00 91.38 167 LEU A C 1
ATOM 1226 O O . LEU A 1 167 ? 8.270 6.198 0.876 1.00 91.38 167 LEU A O 1
ATOM 1230 N N . ARG A 1 168 ? 10.322 5.681 0.087 1.00 89.75 168 ARG A N 1
ATOM 1231 C CA . ARG A 1 168 ? 9.887 5.214 -1.237 1.00 89.75 168 ARG A CA 1
ATOM 1232 C C . ARG A 1 168 ? 9.041 3.946 -1.127 1.00 89.75 168 ARG A C 1
ATOM 1234 O O . ARG A 1 168 ? 9.254 3.128 -0.230 1.00 89.75 168 ARG A O 1
ATOM 1241 N N . ASP A 1 169 ? 8.112 3.780 -2.062 1.00 90.12 169 ASP A N 1
ATOM 1242 C CA . ASP A 1 169 ? 7.325 2.556 -2.165 1.00 90.12 169 ASP A CA 1
ATOM 1243 C C . ASP A 1 169 ? 8.161 1.406 -2.744 1.00 90.12 169 ASP A C 1
ATOM 1245 O O . ASP A 1 169 ? 8.956 1.626 -3.659 1.00 90.12 169 ASP A O 1
ATOM 1249 N N . PRO A 1 170 ? 7.991 0.178 -2.232 1.00 90.56 170 PRO A N 1
ATOM 1250 C CA . PRO A 1 170 ? 8.699 -0.988 -2.724 1.00 90.56 170 PRO A CA 1
ATOM 1251 C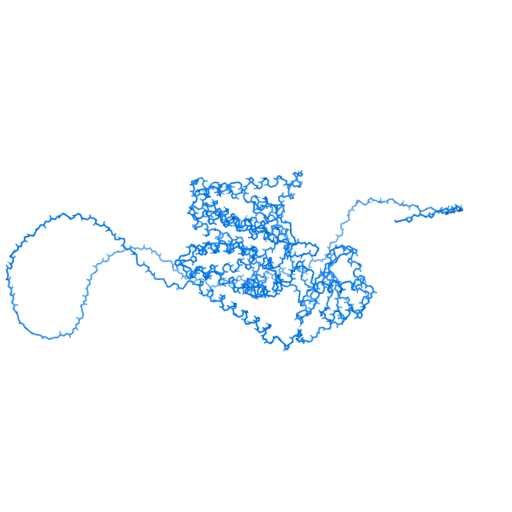 C . PRO A 1 170 ? 7.981 -1.646 -3.906 1.00 90.56 170 PRO A C 1
ATOM 1253 O O . PRO A 1 170 ? 6.754 -1.717 -3.952 1.00 90.56 170 PRO A O 1
ATOM 1256 N N . GLY A 1 171 ? 8.755 -2.252 -4.804 1.00 85.88 171 GLY A N 1
ATOM 1257 C CA . GLY A 1 171 ? 8.223 -2.975 -5.961 1.00 85.88 171 GLY A CA 1
ATOM 1258 C C . GLY A 1 171 ? 8.049 -2.081 -7.188 1.00 85.88 171 GLY A C 1
ATOM 1259 O O . GLY A 1 171 ? 8.830 -1.158 -7.394 1.00 85.88 171 GLY A O 1
ATOM 1260 N N . ILE A 1 172 ? 7.069 -2.412 -8.028 1.00 82.50 172 ILE A N 1
ATOM 1261 C CA . ILE A 1 172 ? 6.749 -1.662 -9.249 1.00 82.50 172 ILE A CA 1
ATOM 1262 C C . ILE A 1 172 ? 5.853 -0.478 -8.861 1.00 82.50 172 ILE A C 1
ATOM 1264 O O . ILE A 1 172 ? 4.898 -0.639 -8.096 1.00 82.50 172 ILE A O 1
ATOM 1268 N N . THR A 1 173 ? 6.203 0.719 -9.333 1.00 82.38 173 THR A N 1
ATOM 1269 C CA . THR A 1 173 ? 5.589 1.983 -8.912 1.00 82.38 173 THR A CA 1
ATOM 1270 C C . THR A 1 173 ? 5.151 2.813 -10.113 1.00 82.38 173 THR A C 1
ATOM 1272 O O . THR A 1 173 ? 5.748 3.847 -10.403 1.00 82.38 173 THR A O 1
ATOM 1275 N N . ASP A 1 174 ? 4.098 2.361 -10.785 1.00 83.25 174 ASP A N 1
ATOM 1276 C CA . ASP A 1 174 ? 3.549 3.039 -11.964 1.00 83.25 174 ASP A CA 1
ATOM 1277 C C . ASP A 1 174 ? 3.035 4.449 -11.617 1.00 83.25 174 ASP A C 1
ATOM 1279 O O . ASP A 1 174 ? 2.587 4.710 -10.486 1.00 83.25 174 ASP A O 1
ATOM 1283 N N . ALA A 1 175 ? 3.089 5.371 -12.577 1.00 85.75 175 ALA A N 1
ATOM 1284 C CA . ALA A 1 175 ? 2.574 6.726 -12.421 1.00 85.75 175 ALA A CA 1
ATOM 1285 C C . ALA A 1 175 ? 1.049 6.745 -12.178 1.00 85.75 175 ALA A C 1
ATOM 1287 O O . ALA A 1 175 ? 0.270 6.144 -12.914 1.00 85.75 175 ALA A O 1
ATOM 1288 N N . PHE A 1 176 ? 0.602 7.490 -11.162 1.00 90.06 176 PHE A N 1
ATOM 1289 C CA . PHE A 1 176 ? -0.820 7.664 -10.836 1.00 90.06 176 PHE A CA 1
ATOM 1290 C C . PHE A 1 176 ? -1.133 9.114 -10.451 1.00 90.06 176 PHE A C 1
ATOM 1292 O O . PHE A 1 176 ? -0.260 9.868 -10.016 1.00 90.06 176 PHE A O 1
ATOM 1299 N N . VAL A 1 177 ? -2.406 9.508 -10.560 1.00 91.44 177 VAL A N 1
ATOM 1300 C CA . VAL A 1 177 ? -2.876 10.826 -10.110 1.00 91.44 177 VAL A CA 1
ATOM 1301 C C . VAL A 1 177 ? -3.436 10.706 -8.695 1.00 91.44 177 VAL A C 1
ATOM 1303 O O . VAL A 1 177 ? -4.519 10.156 -8.484 1.00 91.44 177 VAL A O 1
ATOM 1306 N N . ALA A 1 178 ? -2.707 11.241 -7.715 1.00 91.19 178 ALA A N 1
ATOM 1307 C CA . ALA A 1 178 ? -3.122 11.224 -6.317 1.00 91.19 178 ALA A CA 1
ATOM 1308 C C . ALA A 1 178 ? -4.494 11.891 -6.100 1.00 91.19 178 ALA A C 1
ATOM 1310 O O . ALA A 1 178 ? -4.789 12.964 -6.637 1.00 91.19 178 ALA A O 1
ATOM 1311 N N . GLY A 1 179 ? -5.337 11.264 -5.274 1.00 88.38 179 GLY A N 1
ATOM 1312 C CA . GLY A 1 179 ? -6.654 11.787 -4.929 1.00 88.38 179 GLY A CA 1
ATOM 1313 C C . GLY A 1 179 ? -6.582 13.162 -4.260 1.00 88.38 179 GLY A C 1
ATOM 1314 O O . GLY A 1 179 ? -5.697 13.440 -3.449 1.00 88.38 179 GLY A O 1
ATOM 1315 N N . SER A 1 180 ? -7.551 14.038 -4.557 1.00 92.19 180 SER A N 1
ATOM 1316 C CA . SER A 1 180 ? -7.650 15.324 -3.853 1.00 92.19 180 SER A CA 1
ATOM 1317 C C . SER A 1 180 ? -7.941 15.103 -2.357 1.00 92.19 180 SER A C 1
ATOM 1319 O O . SER A 1 180 ? -8.439 14.035 -1.990 1.00 92.19 180 SER A O 1
ATOM 1321 N N . PRO A 1 181 ? -7.727 16.090 -1.463 1.00 93.50 181 PRO A N 1
ATOM 1322 C CA . PRO A 1 181 ? -7.960 15.910 -0.024 1.00 93.50 181 PRO A CA 1
ATOM 1323 C C . PRO A 1 181 ? -9.359 15.376 0.332 1.00 93.50 181 PRO A C 1
ATOM 1325 O O . PRO A 1 181 ? -9.514 14.647 1.308 1.00 93.50 181 PRO A O 1
ATOM 1328 N N . TRP A 1 182 ? -10.371 15.679 -0.489 1.00 92.81 182 TRP A N 1
ATOM 1329 C CA . TRP A 1 182 ? -11.723 15.132 -0.352 1.00 92.81 182 TRP A CA 1
ATOM 1330 C C . TRP A 1 182 ? -11.835 13.658 -0.767 1.00 92.81 182 TRP A C 1
ATOM 1332 O O . TRP A 1 182 ? -12.587 12.924 -0.139 1.00 92.81 182 TRP A O 1
ATOM 1342 N N . HIS A 1 183 ? -11.085 13.208 -1.776 1.00 94.12 183 HIS A N 1
ATOM 1343 C CA . HIS A 1 183 ? -11.026 11.794 -2.177 1.00 94.12 183 HIS A CA 1
ATOM 1344 C C . HIS A 1 183 ? -10.331 10.959 -1.094 1.00 94.12 183 HIS A C 1
ATOM 1346 O O . HIS A 1 183 ? -10.867 9.938 -0.660 1.00 94.12 183 HIS A O 1
ATOM 1352 N N . LEU A 1 184 ? -9.211 11.473 -0.569 1.00 95.69 184 LEU A N 1
ATOM 1353 C CA . LEU A 1 184 ? -8.490 10.868 0.551 1.00 95.69 184 LEU A CA 1
ATOM 1354 C C . LEU A 1 184 ? -9.383 10.785 1.803 1.00 95.69 184 LEU A C 1
ATOM 1356 O O . LEU A 1 184 ? -9.465 9.736 2.427 1.00 95.69 184 LEU A O 1
ATOM 1360 N N . LEU A 1 185 ? -10.147 11.830 2.142 1.00 95.75 185 LEU A N 1
ATOM 1361 C CA . LEU A 1 185 ? -11.127 11.764 3.242 1.00 95.75 185 LEU A CA 1
ATOM 1362 C C . LEU A 1 185 ? -12.240 10.716 3.034 1.00 95.75 185 LEU A C 1
ATOM 1364 O O . LEU A 1 185 ? -12.820 10.247 4.012 1.00 95.75 185 LEU A O 1
ATOM 1368 N N . LEU A 1 186 ? -12.547 10.339 1.790 1.00 94.81 186 LEU A N 1
ATOM 1369 C CA . LEU A 1 186 ? -13.558 9.328 1.452 1.00 94.81 186 LEU A CA 1
ATOM 1370 C C . LEU A 1 186 ? -12.984 7.904 1.332 1.00 94.81 186 LEU A C 1
ATOM 1372 O O . LEU A 1 186 ? -13.738 6.974 1.053 1.00 94.81 186 LEU A O 1
ATOM 1376 N N . GLY A 1 187 ? -11.681 7.713 1.566 1.00 93.31 187 GLY A N 1
ATOM 1377 C CA . GLY A 1 187 ? -11.040 6.395 1.549 1.00 93.31 187 GLY A CA 1
ATOM 1378 C C . GLY A 1 187 ? -10.475 5.952 0.196 1.00 93.31 187 GLY A C 1
ATOM 1379 O O . GLY A 1 187 ? -10.007 4.820 0.113 1.00 93.31 187 GLY A O 1
ATOM 1380 N N . PHE A 1 188 ? -10.480 6.816 -0.826 1.00 94.56 188 PHE A N 1
ATOM 1381 C CA . PHE A 1 188 ? -9.949 6.521 -2.165 1.00 94.56 188 PHE A CA 1
ATOM 1382 C C . PHE A 1 188 ? -8.524 7.082 -2.342 1.00 94.56 188 PHE A C 1
ATOM 1384 O O . PHE A 1 188 ? -8.339 8.287 -2.138 1.00 94.56 188 PHE A O 1
ATOM 1391 N N . PRO A 1 189 ? -7.516 6.253 -2.686 1.00 92.12 189 PRO A N 1
ATOM 1392 C CA . PRO A 1 189 ? -6.140 6.710 -2.897 1.00 92.12 189 PRO A CA 1
ATOM 1393 C C . PRO A 1 189 ? -5.968 7.615 -4.127 1.00 92.12 189 PRO A C 1
ATOM 1395 O O . PRO A 1 189 ? -5.182 8.571 -4.083 1.00 92.12 189 PRO A O 1
ATOM 1398 N N . GLU A 1 190 ? -6.704 7.335 -5.202 1.00 91.06 190 GLU A N 1
ATOM 1399 C CA . GLU A 1 190 ? -6.538 7.972 -6.510 1.00 91.06 190 GLU A CA 1
ATOM 1400 C C . GLU A 1 190 ? -7.619 9.019 -6.814 1.00 91.06 190 GLU A C 1
ATOM 1402 O O . GLU A 1 190 ? -8.678 9.107 -6.177 1.00 91.06 190 GLU A O 1
ATOM 1407 N N . PHE A 1 191 ? -7.349 9.858 -7.812 1.00 87.12 191 PHE A N 1
ATOM 1408 C CA . PHE A 1 191 ? -8.340 10.783 -8.342 1.00 87.12 191 PHE A CA 1
ATOM 1409 C C . PHE A 1 191 ? -9.395 10.057 -9.198 1.00 87.12 191 PHE A C 1
ATOM 1411 O O . PHE A 1 191 ? -9.088 9.134 -9.944 1.00 87.12 191 PHE A O 1
ATOM 1418 N N . GLY A 1 192 ? -10.656 10.502 -9.125 1.00 75.31 192 GLY A N 1
ATOM 1419 C CA . GLY A 1 192 ? -11.754 9.976 -9.954 1.00 75.31 192 GLY A CA 1
ATOM 1420 C C . GLY A 1 192 ? -12.721 9.016 -9.248 1.00 75.31 192 GLY A C 1
ATOM 1421 O O . GLY A 1 192 ? -13.677 8.559 -9.882 1.00 75.31 192 GLY A O 1
ATOM 1422 N N . LEU A 1 193 ? -12.506 8.738 -7.952 1.00 77.00 193 LEU A N 1
ATOM 1423 C CA . LEU A 1 193 ? -13.310 7.814 -7.122 1.00 77.00 193 LEU A CA 1
ATOM 1424 C C . LEU A 1 193 ? -13.561 6.475 -7.843 1.00 77.00 193 LEU A C 1
ATOM 1426 O O . LEU A 1 193 ? -14.677 5.952 -7.884 1.00 77.00 193 LEU A O 1
ATOM 1430 N N . GLU A 1 194 ? -12.478 6.014 -8.477 1.00 73.19 194 GLU A N 1
ATOM 1431 C CA . GLU A 1 194 ? -12.222 4.703 -9.085 1.00 73.19 194 GLU A CA 1
ATOM 1432 C C . GLU A 1 194 ? -13.390 4.123 -9.900 1.00 73.19 194 GLU A C 1
ATOM 1434 O O . GLU A 1 194 ? -13.752 2.952 -9.811 1.00 73.19 194 GLU A O 1
ATOM 1439 N N . GLY A 1 195 ? -13.967 4.995 -10.733 1.00 85.56 195 GLY A N 1
ATOM 1440 C CA . GLY A 1 195 ? -14.970 4.679 -11.754 1.00 85.56 195 GLY A CA 1
ATOM 1441 C C . GLY A 1 195 ? -16.170 5.625 -11.725 1.00 85.56 195 GLY A C 1
ATOM 1442 O O . GLY A 1 195 ? -16.722 5.955 -12.776 1.00 85.56 195 GLY A O 1
ATOM 1443 N N . TRP A 1 196 ? -16.529 6.160 -10.552 1.00 91.38 196 TRP A N 1
ATOM 1444 C CA . TRP A 1 196 ? -17.652 7.100 -10.427 1.00 91.38 196 TRP A CA 1
ATOM 1445 C C . TRP A 1 196 ? -17.458 8.385 -11.235 1.00 91.38 196 TRP A C 1
ATOM 1447 O O . TRP A 1 196 ? -18.425 8.883 -11.810 1.00 91.38 196 TRP A O 1
ATOM 1457 N N . GLY A 1 197 ? -16.229 8.904 -11.330 1.00 87.38 197 GLY A N 1
ATOM 1458 C CA . GLY A 1 197 ? -15.924 10.073 -12.158 1.00 87.38 197 GLY A CA 1
ATOM 1459 C C . GLY A 1 197 ? -16.286 9.860 -13.631 1.00 87.38 197 GLY A C 1
ATOM 1460 O O . GLY A 1 197 ? -16.966 10.700 -14.217 1.00 87.38 197 GLY A O 1
ATOM 1461 N N . ALA A 1 198 ? -15.911 8.710 -14.202 1.00 86.25 198 ALA A N 1
ATOM 1462 C CA . ALA A 1 198 ? -16.220 8.356 -15.588 1.00 86.25 198 ALA A CA 1
ATOM 1463 C C . ALA A 1 198 ? -17.726 8.121 -15.805 1.00 86.25 198 ALA A C 1
ATOM 1465 O O . ALA A 1 198 ? -18.296 8.638 -16.764 1.00 86.25 198 ALA A O 1
ATOM 1466 N N . ILE A 1 199 ? -18.391 7.414 -14.882 1.00 88.81 199 ILE A N 1
ATOM 1467 C CA . ILE A 1 199 ? -19.839 7.146 -14.947 1.00 88.81 199 ILE A CA 1
ATOM 1468 C C . ILE A 1 199 ? -20.643 8.456 -14.941 1.00 88.81 199 ILE A C 1
ATOM 1470 O O . ILE A 1 199 ? -21.514 8.656 -15.785 1.00 88.81 199 ILE A O 1
ATOM 1474 N N . VAL A 1 200 ? -20.346 9.376 -14.017 1.00 88.44 200 VAL A N 1
ATOM 1475 C CA . VAL A 1 200 ? -21.078 10.651 -13.897 1.00 88.44 200 VAL A CA 1
ATOM 1476 C C . VAL A 1 200 ? -20.736 11.609 -15.049 1.00 88.44 200 VAL A C 1
ATOM 1478 O O . VAL A 1 200 ? -21.621 12.318 -15.539 1.00 88.44 200 VAL A O 1
ATOM 1481 N N . ALA A 1 201 ? -19.494 11.588 -15.547 1.00 86.50 201 ALA A N 1
ATOM 1482 C CA . ALA A 1 201 ? -19.107 12.319 -16.754 1.00 86.50 201 ALA A CA 1
ATOM 1483 C C . ALA A 1 201 ? -19.849 11.812 -18.005 1.00 86.50 201 ALA A C 1
ATOM 1485 O O . ALA A 1 201 ? -20.328 12.632 -18.785 1.00 86.50 201 ALA A O 1
ATOM 1486 N N . GLY A 1 202 ? -20.033 10.494 -18.154 1.00 86.88 202 GLY A N 1
ATOM 1487 C CA . GLY A 1 202 ? -20.795 9.888 -19.256 1.00 86.88 202 GLY A CA 1
ATOM 1488 C C . GLY A 1 202 ? -22.283 10.267 -19.285 1.00 86.88 202 GLY A C 1
ATOM 1489 O O . GLY A 1 202 ? -22.900 10.251 -20.345 1.00 86.88 202 GLY A O 1
ATOM 1490 N N . VAL A 1 203 ? -22.850 10.680 -18.145 1.00 88.12 203 VAL A N 1
ATOM 1491 C CA . VAL A 1 203 ? -24.222 11.225 -18.032 1.00 88.12 203 VAL A CA 1
ATOM 1492 C C . VAL A 1 203 ? -24.248 12.761 -18.208 1.00 88.12 203 VAL A C 1
ATOM 1494 O O . VAL A 1 203 ? -25.300 13.390 -18.131 1.00 88.12 203 VAL A O 1
ATOM 1497 N N . GLY A 1 204 ? -23.099 13.395 -18.471 1.00 83.44 204 GLY A N 1
ATOM 1498 C CA . GLY A 1 204 ? -22.979 14.836 -18.725 1.00 83.44 204 GLY A CA 1
ATOM 1499 C C . GLY A 1 204 ? -22.977 15.719 -17.472 1.00 83.44 204 GLY A C 1
ATOM 1500 O O . GLY A 1 204 ? -23.136 16.933 -17.582 1.00 83.44 204 GLY A O 1
ATOM 1501 N N . LEU A 1 205 ? -22.800 15.143 -16.276 1.00 75.06 205 LEU A N 1
ATOM 1502 C CA . LEU A 1 205 ? -22.930 15.856 -14.994 1.00 75.06 205 LEU A CA 1
ATOM 1503 C C . LEU A 1 205 ? -21.589 16.303 -14.369 1.00 75.06 205 LEU A C 1
ATOM 1505 O O . LEU A 1 205 ? -21.580 16.943 -13.316 1.00 75.06 205 LEU A O 1
ATOM 1509 N N . GLY A 1 206 ? -20.456 16.014 -15.018 1.00 73.88 206 GLY A N 1
ATOM 1510 C CA . GLY A 1 206 ? -19.115 16.394 -14.551 1.00 73.88 206 GLY A CA 1
ATOM 1511 C C . GLY A 1 206 ? -18.662 15.663 -13.275 1.00 73.88 206 GLY A C 1
ATOM 1512 O O . GLY A 1 206 ? -19.317 14.746 -12.794 1.00 73.88 206 GLY A O 1
ATOM 1513 N N . ALA A 1 207 ? -17.515 16.051 -12.708 1.00 67.62 207 ALA A N 1
ATOM 1514 C CA . ALA A 1 207 ? -16.902 15.306 -11.597 1.00 67.62 207 ALA A CA 1
ATOM 1515 C C . ALA A 1 207 ? -17.479 15.630 -10.199 1.00 67.62 207 ALA A C 1
ATOM 1517 O O . ALA A 1 207 ? -17.492 14.773 -9.316 1.00 67.62 207 ALA A O 1
ATOM 1518 N N . ALA A 1 208 ? -17.965 16.856 -9.972 1.00 70.44 208 ALA A N 1
ATOM 1519 C CA . ALA A 1 208 ? -18.398 17.307 -8.642 1.00 70.44 208 ALA A CA 1
ATOM 1520 C C . ALA A 1 208 ? -19.542 16.471 -8.011 1.00 70.44 208 ALA A C 1
ATOM 1522 O O . ALA A 1 208 ? -19.469 16.196 -6.808 1.00 70.44 208 ALA A O 1
ATOM 1523 N N . PRO A 1 209 ? -20.565 16.001 -8.761 1.00 83.12 209 PRO A N 1
ATOM 1524 C CA . PRO A 1 209 ? -21.630 15.180 -8.184 1.00 83.12 209 PRO A CA 1
ATOM 1525 C C . PRO A 1 209 ? -21.152 13.810 -7.687 1.00 83.12 209 PRO A C 1
ATOM 1527 O O . PRO A 1 209 ? -21.728 13.298 -6.732 1.00 83.12 209 PRO A O 1
ATOM 1530 N N . ALA A 1 210 ? -20.085 13.239 -8.262 1.00 86.19 210 ALA A N 1
ATOM 1531 C CA . ALA A 1 210 ? -19.542 11.947 -7.832 1.00 86.19 210 ALA A CA 1
ATOM 1532 C C . ALA A 1 210 ? -19.006 12.000 -6.389 1.00 86.19 210 ALA A C 1
ATOM 1534 O O . ALA A 1 210 ? -19.316 11.132 -5.574 1.00 86.19 210 ALA A O 1
ATOM 1535 N N . THR A 1 211 ? -18.265 13.060 -6.040 1.00 90.00 211 THR A N 1
ATOM 1536 C CA . THR A 1 211 ? -17.720 13.237 -4.679 1.00 90.00 211 THR A CA 1
ATOM 1537 C C . THR A 1 211 ? -18.832 13.437 -3.647 1.00 90.00 211 THR A C 1
ATOM 1539 O O . THR A 1 211 ? -18.778 12.870 -2.556 1.00 90.00 211 THR A O 1
ATOM 1542 N N . LEU A 1 212 ? -19.879 14.193 -4.001 1.00 91.31 212 LEU A N 1
ATOM 1543 C CA . LEU A 1 212 ? -21.046 14.383 -3.136 1.00 91.31 212 LEU A CA 1
ATOM 1544 C C . LEU A 1 212 ? -21.859 13.091 -2.970 1.00 91.31 212 LEU A C 1
ATOM 1546 O O . LEU A 1 212 ? -22.243 12.766 -1.849 1.00 91.31 212 LEU A O 1
ATOM 1550 N N . LEU A 1 213 ? -22.079 12.332 -4.049 1.00 92.12 213 LEU A N 1
ATOM 1551 C CA . LEU A 1 213 ? -22.774 11.042 -4.015 1.00 92.12 213 LEU A CA 1
ATOM 1552 C C . LEU A 1 213 ? -22.065 10.053 -3.081 1.00 92.12 213 LEU A C 1
ATOM 1554 O O . LEU A 1 213 ? -22.694 9.507 -2.175 1.00 92.12 213 LEU A O 1
ATOM 1558 N N . VAL A 1 214 ? -20.753 9.870 -3.255 1.00 93.81 214 VAL A N 1
ATOM 1559 C CA . VAL A 1 214 ? -19.944 8.976 -2.412 1.00 93.81 214 VAL A CA 1
ATOM 1560 C C . VAL A 1 214 ? -19.937 9.444 -0.952 1.00 93.81 214 VAL A C 1
ATOM 1562 O O . VAL A 1 214 ? -20.141 8.631 -0.051 1.00 93.81 214 VAL A O 1
ATOM 1565 N N . GLY A 1 215 ? -19.806 10.751 -0.698 1.00 94.44 215 GLY A N 1
ATOM 1566 C CA . GLY A 1 215 ? -19.891 11.313 0.655 1.00 94.44 215 GLY A CA 1
ATOM 1567 C C . GLY A 1 215 ? -21.244 11.084 1.340 1.00 94.44 215 GLY A C 1
ATOM 1568 O O . GLY A 1 215 ? -21.284 10.735 2.521 1.00 94.44 215 GLY A O 1
ATOM 1569 N N . VAL A 1 216 ? -22.353 11.214 0.606 1.00 96.19 216 VAL A N 1
ATOM 1570 C CA . VAL A 1 216 ? -23.707 10.933 1.119 1.00 96.19 216 VAL A CA 1
ATOM 1571 C C . VAL A 1 216 ? -23.907 9.438 1.384 1.00 96.19 216 VAL A C 1
ATOM 1573 O O . VAL A 1 216 ? -24.495 9.079 2.403 1.00 96.19 216 VAL A O 1
ATOM 1576 N N . LEU A 1 217 ? -23.388 8.557 0.524 1.00 96.69 217 LEU A N 1
ATOM 1577 C CA . LEU A 1 217 ? -23.467 7.106 0.718 1.00 96.69 217 LEU A CA 1
ATOM 1578 C C . LEU A 1 217 ? -22.632 6.625 1.918 1.00 96.69 217 LEU A C 1
ATOM 1580 O O . LEU A 1 217 ? -23.078 5.753 2.659 1.00 96.69 217 LEU A O 1
ATOM 1584 N N . LEU A 1 218 ? -21.460 7.217 2.171 1.00 96.69 218 LEU A N 1
ATOM 1585 C CA . LEU A 1 218 ? -20.628 6.887 3.339 1.00 96.69 218 LEU A CA 1
ATOM 1586 C C . LEU A 1 218 ? -21.127 7.523 4.650 1.00 96.69 218 LEU A C 1
ATOM 1588 O O . LEU A 1 218 ? -20.706 7.107 5.736 1.00 96.69 218 LEU A O 1
ATOM 1592 N N . LEU A 1 219 ? -22.064 8.477 4.584 1.00 96.56 219 LEU A N 1
ATOM 1593 C CA . LEU A 1 219 ? -22.589 9.208 5.741 1.00 96.56 219 LEU A CA 1
ATOM 1594 C C . LEU A 1 219 ? -23.057 8.311 6.910 1.00 96.56 219 LEU A C 1
ATOM 1596 O O . LEU A 1 219 ? -22.727 8.650 8.046 1.00 96.56 219 LEU A O 1
ATOM 1600 N N . PRO A 1 220 ? -23.748 7.163 6.724 1.00 96.81 220 PRO A N 1
ATOM 1601 C CA . PRO A 1 220 ? -24.138 6.299 7.843 1.00 96.81 220 PRO A CA 1
ATOM 1602 C C . PRO A 1 220 ? -22.938 5.748 8.626 1.00 96.81 220 PRO A C 1
ATOM 1604 O O . PRO A 1 220 ? -22.992 5.661 9.853 1.00 96.81 220 PRO A O 1
ATOM 1607 N N . ILE A 1 221 ? -21.838 5.416 7.941 1.00 97.12 221 ILE A N 1
ATOM 1608 C CA . ILE A 1 221 ? -20.602 4.925 8.568 1.00 97.12 221 ILE A CA 1
ATOM 1609 C C . ILE A 1 221 ? -19.885 6.073 9.286 1.00 97.12 221 ILE A C 1
ATOM 1611 O O . ILE A 1 221 ? -19.465 5.906 10.431 1.00 97.12 221 ILE A O 1
ATOM 1615 N N . VAL A 1 222 ? -19.816 7.256 8.668 1.00 96.81 222 VAL A N 1
ATOM 1616 C CA . VAL A 1 222 ? -19.223 8.461 9.279 1.00 96.81 222 VAL A CA 1
ATOM 1617 C C . VAL A 1 222 ? -19.997 8.894 10.531 1.00 96.81 222 VAL A C 1
ATOM 1619 O O . VAL A 1 222 ? -19.389 9.204 11.554 1.00 96.81 222 VAL A O 1
ATOM 1622 N N . LEU A 1 223 ? -21.333 8.846 10.505 1.00 97.25 223 LEU A N 1
ATOM 1623 C CA . LEU A 1 223 ? -22.175 9.131 11.671 1.00 97.25 223 LEU A CA 1
ATOM 1624 C C . LEU A 1 223 ? -21.974 8.097 12.787 1.00 97.25 223 LEU A C 1
ATOM 1626 O O . LEU A 1 223 ? -21.858 8.476 13.952 1.00 97.25 223 LEU A O 1
ATOM 1630 N N . LEU A 1 224 ? -21.867 6.804 12.456 1.00 97.31 224 LEU A N 1
ATOM 1631 C CA . LEU A 1 224 ? -21.495 5.777 13.434 1.00 97.31 224 LEU A CA 1
ATOM 1632 C C . LEU A 1 224 ? -20.099 6.036 14.022 1.00 97.31 224 LEU A C 1
ATOM 1634 O O . LEU A 1 224 ? -19.919 5.874 15.229 1.00 97.31 224 LEU A O 1
ATOM 1638 N N . ALA A 1 225 ? -19.123 6.461 13.212 1.00 97.44 225 ALA A N 1
ATOM 1639 C CA . ALA A 1 225 ? -17.778 6.794 13.681 1.00 97.44 225 ALA A CA 1
ATOM 1640 C C . ALA A 1 225 ? -17.783 8.010 14.619 1.00 97.44 225 ALA A C 1
ATOM 1642 O O . ALA A 1 225 ? -17.148 7.968 15.672 1.00 97.44 225 ALA A O 1
ATOM 1643 N N . ALA A 1 226 ? -18.561 9.048 14.302 1.00 97.44 226 ALA A N 1
ATOM 1644 C CA . ALA A 1 226 ? -18.755 10.210 15.165 1.00 97.44 226 ALA A CA 1
ATOM 1645 C C . ALA A 1 226 ? -19.419 9.834 16.504 1.00 97.44 226 ALA A C 1
ATOM 1647 O O . ALA A 1 226 ? -18.955 10.261 17.561 1.00 97.44 226 ALA A O 1
ATOM 1648 N N . VAL A 1 227 ? -20.446 8.973 16.489 1.00 96.75 227 VAL A N 1
ATOM 1649 C CA . VAL A 1 227 ? -21.039 8.424 17.723 1.00 96.75 227 VAL A CA 1
ATOM 1650 C C . VAL A 1 227 ? -19.988 7.646 18.518 1.00 96.75 227 VAL A C 1
ATOM 1652 O O . VAL A 1 227 ? -19.822 7.898 19.707 1.00 96.75 227 VAL A O 1
ATOM 1655 N N . GLY A 1 228 ? -19.226 6.758 17.874 1.00 95.88 228 GLY A N 1
ATOM 1656 C CA . GLY A 1 228 ? -18.179 5.968 18.528 1.00 95.88 228 GLY A CA 1
ATOM 1657 C C . GLY A 1 228 ? -17.036 6.797 19.114 1.00 95.88 228 GLY A C 1
ATOM 1658 O O . GLY A 1 228 ? -16.511 6.439 20.168 1.00 95.88 228 GLY A O 1
ATOM 1659 N N . LEU A 1 229 ? -16.693 7.926 18.488 1.00 96.19 229 LEU A N 1
ATOM 1660 C CA . LEU A 1 229 ? -15.722 8.897 18.998 1.00 96.19 229 LEU A CA 1
ATOM 1661 C C . LEU A 1 229 ? -16.209 9.576 20.290 1.00 96.19 229 LEU A C 1
ATOM 1663 O O . LEU A 1 229 ? -15.407 9.814 21.190 1.00 96.19 229 LEU A O 1
ATOM 1667 N N . ILE A 1 230 ? -17.516 9.842 20.398 1.00 96.31 230 ILE A N 1
ATOM 1668 C CA . ILE A 1 230 ? -18.145 10.477 21.567 1.00 96.31 230 ILE A CA 1
ATOM 1669 C C . ILE A 1 230 ? -18.405 9.464 22.695 1.00 96.31 230 ILE A C 1
ATOM 1671 O O . ILE A 1 230 ? -18.208 9.783 23.866 1.00 96.31 230 ILE A O 1
ATOM 1675 N N . THR A 1 231 ? -18.863 8.249 22.372 1.00 93.50 231 THR A N 1
ATOM 1676 C CA . THR A 1 231 ? -19.337 7.269 23.370 1.00 93.50 231 THR A CA 1
ATOM 1677 C C . THR A 1 231 ? -18.344 6.154 23.689 1.00 93.50 231 THR A C 1
ATOM 1679 O O . THR A 1 231 ? -18.588 5.351 24.591 1.00 93.50 231 THR A O 1
ATOM 1682 N N . GLY A 1 232 ? -17.245 6.049 22.941 1.00 91.56 232 GLY A N 1
ATOM 1683 C CA . GLY A 1 232 ? -16.204 5.056 23.175 1.00 91.56 232 GLY A CA 1
ATOM 1684 C C . GLY A 1 232 ? -15.382 5.329 24.437 1.00 91.56 232 GLY A C 1
ATOM 1685 O O . GLY A 1 232 ? -15.319 6.442 24.957 1.00 91.56 232 GLY A O 1
ATOM 1686 N N . LYS A 1 233 ? -14.699 4.295 24.946 1.00 93.25 233 LYS A N 1
ATOM 1687 C CA . LYS A 1 233 ? -13.770 4.457 26.078 1.00 93.25 233 LYS A CA 1
ATOM 1688 C C . LYS A 1 233 ? -12.575 5.305 25.632 1.00 93.25 233 LYS A C 1
ATOM 1690 O O . LYS A 1 233 ? -11.976 4.984 24.609 1.00 93.25 233 LYS A O 1
ATOM 1695 N N . VAL A 1 234 ? -12.170 6.282 26.450 1.00 92.69 234 VAL A N 1
ATOM 1696 C CA . VAL A 1 234 ? -11.108 7.273 26.151 1.00 92.69 234 VAL A CA 1
ATOM 1697 C C . VAL A 1 234 ? -9.850 6.667 25.515 1.00 92.69 234 VAL A C 1
ATOM 1699 O O . VAL A 1 234 ? -9.352 7.180 24.523 1.00 92.69 234 VAL A O 1
ATOM 1702 N N . HIS A 1 235 ? -9.344 5.546 26.036 1.00 89.75 235 HIS A N 1
ATOM 1703 C CA . HIS A 1 235 ? -8.146 4.898 25.488 1.00 89.75 235 HIS A CA 1
ATOM 1704 C C . HIS A 1 235 ? -8.347 4.339 24.066 1.00 89.75 235 HIS A C 1
ATOM 1706 O O . HIS A 1 235 ? -7.423 4.384 23.260 1.00 89.75 235 HIS A O 1
ATOM 1712 N N . PHE A 1 236 ? -9.542 3.835 23.737 1.00 90.06 236 PHE A N 1
ATOM 1713 C CA . PHE A 1 236 ? -9.855 3.340 22.392 1.00 90.06 236 PHE A CA 1
ATOM 1714 C C . PHE A 1 236 ? -10.137 4.478 21.415 1.00 90.06 236 PHE A C 1
ATOM 1716 O O . PHE A 1 236 ? -9.684 4.405 20.274 1.00 90.06 236 PHE A O 1
ATOM 1723 N N . THR A 1 237 ? -10.851 5.521 21.849 1.00 93.12 237 THR A N 1
ATOM 1724 C CA . THR A 1 237 ? -11.129 6.689 21.004 1.00 93.12 237 THR A CA 1
ATOM 1725 C C . THR A 1 237 ? -9.850 7.461 20.711 1.00 93.12 237 THR A C 1
ATOM 1727 O O . THR A 1 237 ? -9.614 7.786 19.554 1.00 93.12 237 THR A O 1
ATOM 1730 N N . LEU A 1 238 ? -8.966 7.641 21.700 1.00 94.38 238 LEU A N 1
ATOM 1731 C CA . LEU A 1 238 ? -7.633 8.212 21.497 1.00 94.38 238 LEU A CA 1
ATOM 1732 C C . LEU A 1 238 ? -6.781 7.357 20.548 1.00 94.38 238 LEU A C 1
ATOM 1734 O O . LEU A 1 238 ? -6.191 7.906 19.624 1.00 94.38 238 LEU A O 1
ATOM 1738 N N . LEU A 1 239 ? -6.748 6.028 20.728 1.00 93.88 239 LEU A N 1
ATOM 1739 C CA . LEU A 1 239 ? -6.009 5.127 19.835 1.00 93.88 239 LEU A CA 1
ATOM 1740 C C . LEU A 1 239 ? -6.461 5.280 18.378 1.00 93.88 239 LEU A C 1
ATOM 1742 O O . LEU A 1 239 ? -5.619 5.466 17.507 1.00 93.88 239 LEU A O 1
ATOM 1746 N N . HIS A 1 240 ? -7.769 5.232 18.110 1.00 96.00 240 HIS A N 1
ATOM 1747 C CA . HIS A 1 240 ? -8.281 5.336 16.741 1.00 96.00 240 HIS A CA 1
ATOM 1748 C C . HIS A 1 240 ? -8.184 6.769 16.196 1.00 96.00 240 HIS A C 1
ATOM 1750 O O . HIS A 1 240 ? -7.886 6.941 15.022 1.00 96.00 240 HIS A O 1
ATOM 1756 N N . ALA A 1 241 ? -8.353 7.807 17.020 1.00 96.31 241 ALA A N 1
ATOM 1757 C CA . ALA A 1 241 ? -8.161 9.191 16.585 1.00 96.31 241 ALA A CA 1
ATOM 1758 C C . ALA A 1 241 ? -6.700 9.474 16.193 1.00 96.31 241 ALA A C 1
ATOM 1760 O O . ALA A 1 241 ? -6.456 10.096 15.163 1.00 96.31 241 ALA A O 1
ATOM 1761 N N . VAL A 1 242 ? -5.727 8.975 16.966 1.00 97.19 242 VAL A N 1
ATOM 1762 C CA . VAL A 1 242 ? -4.297 9.093 16.637 1.00 97.19 242 VAL A CA 1
ATOM 1763 C C . VAL A 1 242 ? -3.943 8.235 15.422 1.00 97.19 242 VAL A C 1
ATOM 1765 O O . VAL A 1 242 ? -3.309 8.740 14.503 1.00 97.19 242 VAL A O 1
ATOM 1768 N N . LEU A 1 243 ? -4.383 6.973 15.374 1.00 97.25 243 LEU A N 1
ATOM 1769 C CA . LEU A 1 243 ? -4.157 6.073 14.234 1.00 97.25 243 LEU A CA 1
ATOM 1770 C C . LEU A 1 243 ? -4.722 6.659 12.932 1.00 97.25 243 LEU A C 1
ATOM 1772 O O . LEU A 1 243 ? -4.032 6.686 11.916 1.00 97.25 243 LEU A O 1
ATOM 1776 N N . GLY A 1 244 ? -5.954 7.169 12.983 1.00 97.50 244 GLY A N 1
ATOM 1777 C CA . GLY A 1 244 ? -6.636 7.743 11.831 1.00 97.50 244 GLY A CA 1
ATOM 1778 C C . GLY A 1 244 ? -6.058 9.089 11.406 1.00 97.50 244 GLY A C 1
ATOM 1779 O O . GLY A 1 244 ? -5.854 9.318 10.217 1.00 97.50 244 GLY A O 1
ATOM 1780 N N . GLY A 1 245 ? -5.733 9.956 12.370 1.00 97.94 245 GLY A N 1
ATOM 1781 C CA . GLY A 1 245 ? -5.071 11.234 12.114 1.00 97.94 245 GLY A CA 1
ATOM 1782 C C . GLY A 1 245 ? -3.688 11.053 11.491 1.00 97.94 245 GLY A C 1
ATOM 1783 O O . GLY A 1 245 ? -3.399 11.680 10.477 1.00 97.94 245 GLY A O 1
ATOM 1784 N N . LEU A 1 246 ? -2.862 10.152 12.036 1.00 98.25 246 LEU A N 1
ATOM 1785 C CA . LEU A 1 246 ? -1.564 9.807 11.449 1.00 98.25 246 LEU A CA 1
ATOM 1786 C C . LEU A 1 246 ? -1.723 9.188 10.057 1.00 98.25 246 LEU A C 1
ATOM 1788 O O . LEU A 1 246 ? -1.020 9.601 9.146 1.00 98.25 246 LEU A O 1
ATOM 1792 N N . GLY A 1 247 ? -2.673 8.267 9.865 1.00 98.00 247 GLY A N 1
ATOM 1793 C CA . GLY A 1 247 ? -2.951 7.666 8.559 1.00 98.00 247 GLY A CA 1
ATOM 1794 C C . GLY A 1 247 ? -3.301 8.692 7.482 1.00 98.00 247 GLY A C 1
ATOM 1795 O O . GLY A 1 247 ? -2.700 8.696 6.409 1.00 98.00 247 GLY A O 1
ATOM 1796 N N . LEU A 1 248 ? -4.220 9.613 7.789 1.00 98.00 248 LEU A N 1
ATOM 1797 C CA . LEU A 1 248 ? -4.622 10.672 6.863 1.00 98.00 248 LEU A CA 1
ATOM 1798 C C . LEU A 1 248 ? -3.486 11.673 6.604 1.00 98.00 248 LEU A C 1
ATOM 1800 O O . LEU A 1 248 ? -3.276 12.064 5.459 1.00 98.00 248 LEU A O 1
ATOM 1804 N N . LEU A 1 249 ? -2.725 12.057 7.637 1.00 97.81 249 LEU A N 1
ATOM 1805 C CA . LEU A 1 249 ? -1.541 12.910 7.482 1.00 97.81 249 LEU A CA 1
ATOM 1806 C C . LEU A 1 249 ? -0.478 12.241 6.604 1.00 97.81 249 LEU A C 1
ATOM 1808 O O . LEU A 1 249 ? 0.095 12.903 5.743 1.00 97.81 249 LEU A O 1
ATOM 1812 N N . THR A 1 250 ? -0.246 10.936 6.769 1.00 97.69 250 THR A N 1
ATOM 1813 C CA . THR A 1 250 ? 0.656 10.177 5.899 1.00 97.69 250 THR A CA 1
ATOM 1814 C C . THR A 1 250 ? 0.117 10.101 4.473 1.00 97.69 250 THR A C 1
ATOM 1816 O O . THR A 1 250 ? 0.889 10.334 3.552 1.00 97.69 250 THR A O 1
ATOM 1819 N N . ALA A 1 251 ? -1.180 9.858 4.253 1.00 97.12 251 ALA A N 1
ATOM 1820 C CA . ALA A 1 251 ? -1.765 9.831 2.907 1.00 97.12 251 ALA A CA 1
ATOM 1821 C C . ALA A 1 251 ? -1.627 11.186 2.183 1.00 97.12 251 ALA A C 1
ATOM 1823 O O . ALA A 1 251 ? -1.158 11.233 1.047 1.00 97.12 251 ALA A O 1
ATOM 1824 N N . VAL A 1 252 ? -1.959 12.292 2.861 1.00 96.69 252 VAL A N 1
ATOM 1825 C CA . VAL A 1 252 ? -1.807 13.658 2.326 1.00 96.69 252 VAL A CA 1
ATOM 1826 C C . VAL A 1 252 ? -0.333 14.010 2.098 1.00 96.69 252 VAL A C 1
ATOM 1828 O O . VAL A 1 252 ? -0.007 14.622 1.087 1.00 96.69 252 VAL A O 1
ATOM 1831 N N . GLY A 1 253 ? 0.568 13.603 2.998 1.00 95.69 253 GLY A N 1
ATOM 1832 C CA . GLY A 1 253 ? 2.010 13.794 2.829 1.00 95.69 253 GLY A CA 1
ATOM 1833 C C . GLY A 1 253 ? 2.581 13.001 1.651 1.00 95.69 253 GLY A C 1
ATOM 1834 O O . GLY A 1 253 ? 3.371 13.542 0.886 1.00 95.69 253 GLY A O 1
ATOM 1835 N N . SER A 1 254 ? 2.137 11.755 1.458 1.00 94.88 254 SER A N 1
ATOM 1836 C CA . SER A 1 254 ? 2.580 10.875 0.361 1.00 94.88 254 SER A CA 1
ATOM 1837 C C . SER A 1 254 ? 2.276 11.492 -1.007 1.00 94.88 254 SER A C 1
ATOM 1839 O O . SER A 1 254 ? 3.159 11.566 -1.857 1.00 94.88 254 SER A O 1
ATOM 1841 N N . ALA A 1 255 ? 1.086 12.088 -1.160 1.00 93.19 255 ALA A N 1
ATOM 1842 C CA . ALA A 1 255 ? 0.682 12.829 -2.359 1.00 93.19 255 ALA A CA 1
ATOM 1843 C C . ALA A 1 255 ? 1.565 14.052 -2.688 1.00 93.19 255 ALA A C 1
ATOM 1845 O O . ALA A 1 255 ? 1.412 14.642 -3.754 1.00 93.19 255 ALA A O 1
ATOM 1846 N N . GLN A 1 256 ? 2.437 14.495 -1.777 1.00 92.81 256 GLN A N 1
ATOM 1847 C CA . GLN A 1 256 ? 3.383 15.603 -1.987 1.00 92.81 256 GLN A CA 1
ATOM 1848 C C . GLN A 1 256 ? 4.843 15.125 -2.088 1.00 92.81 256 GLN A C 1
ATOM 1850 O O . GLN A 1 256 ? 5.729 15.913 -2.413 1.00 92.81 256 GLN A O 1
ATOM 1855 N N . LEU A 1 257 ? 5.114 13.849 -1.800 1.00 90.81 257 LEU A N 1
ATOM 1856 C CA . LEU A 1 257 ? 6.446 13.255 -1.848 1.00 90.81 257 LEU A CA 1
ATOM 1857 C C . LEU A 1 257 ? 6.676 12.623 -3.222 1.00 90.81 257 LEU A C 1
ATOM 1859 O O . LEU A 1 257 ? 6.318 11.474 -3.449 1.00 90.81 257 LEU A O 1
ATOM 1863 N N . GLN A 1 258 ? 7.287 13.372 -4.135 1.00 89.31 258 GLN A N 1
ATOM 1864 C CA . GLN A 1 258 ? 7.742 12.866 -5.432 1.00 89.31 258 GLN A CA 1
ATOM 1865 C C . GLN A 1 258 ? 9.171 12.332 -5.279 1.00 89.31 258 GLN A C 1
ATOM 1867 O O . GLN A 1 258 ? 10.128 13.104 -5.282 1.00 89.31 258 GLN A O 1
ATOM 1872 N N . LEU A 1 259 ? 9.314 11.026 -5.028 1.00 83.50 259 LEU A N 1
ATOM 1873 C CA . LEU A 1 259 ? 10.605 10.405 -4.673 1.00 83.50 259 LEU A CA 1
ATOM 1874 C C . LEU A 1 259 ? 11.197 9.510 -5.770 1.00 83.50 259 LEU A C 1
ATOM 1876 O O . LEU A 1 259 ? 12.348 9.079 -5.628 1.00 83.50 259 LEU A O 1
ATOM 1880 N N . SER A 1 260 ? 10.426 9.258 -6.827 1.00 83.25 260 SER A N 1
ATOM 1881 C CA . SER A 1 260 ? 10.750 8.412 -7.977 1.00 83.25 260 SER A CA 1
ATOM 1882 C C . SER A 1 260 ? 10.211 9.063 -9.255 1.00 83.25 260 SER A C 1
ATOM 1884 O O . SER A 1 260 ? 9.315 9.907 -9.194 1.00 83.25 260 SER A O 1
ATOM 1886 N N . THR A 1 261 ? 10.743 8.675 -10.407 1.00 81.69 261 THR A N 1
ATOM 1887 C CA . THR A 1 261 ? 10.312 9.142 -11.731 1.00 81.69 261 THR A CA 1
ATOM 1888 C C . THR A 1 261 ? 9.952 7.961 -12.623 1.00 81.69 261 THR A C 1
ATOM 1890 O O . THR A 1 261 ? 10.517 6.875 -12.497 1.00 81.69 261 THR A O 1
ATOM 1893 N N . GLU A 1 262 ? 9.017 8.190 -13.539 1.00 78.88 262 GLU A N 1
ATOM 1894 C CA . GLU A 1 262 ? 8.722 7.305 -14.659 1.00 78.88 262 GLU A CA 1
ATOM 1895 C C . GLU A 1 262 ? 8.795 8.135 -15.948 1.00 78.88 262 GLU A C 1
ATOM 1897 O O . GLU A 1 262 ? 7.961 9.013 -16.202 1.00 78.88 262 GLU A O 1
ATOM 1902 N N . GLY A 1 263 ? 9.857 7.911 -16.729 1.00 77.06 263 GLY A N 1
ATOM 1903 C CA . GLY A 1 263 ? 10.214 8.771 -17.856 1.00 77.06 263 GLY A CA 1
ATOM 1904 C C . GLY A 1 263 ? 10.387 10.229 -17.414 1.00 77.06 263 GLY A C 1
ATOM 1905 O O . GLY A 1 263 ? 11.165 10.534 -16.513 1.00 77.06 263 GLY A O 1
ATOM 1906 N N . THR A 1 264 ? 9.630 11.133 -18.033 1.00 73.31 264 THR A N 1
ATOM 1907 C CA . THR A 1 264 ? 9.611 12.570 -17.706 1.00 73.31 264 THR A CA 1
ATOM 1908 C C . THR A 1 264 ? 8.657 12.933 -16.562 1.00 73.31 264 THR A C 1
ATOM 1910 O O . THR A 1 264 ? 8.598 14.097 -16.162 1.00 73.31 264 THR A O 1
ATOM 1913 N N . THR A 1 265 ? 7.895 11.973 -16.026 1.00 80.62 265 THR A N 1
ATOM 1914 C CA . THR A 1 265 ? 6.883 12.226 -14.991 1.00 80.62 265 THR A CA 1
ATOM 1915 C C . THR A 1 265 ? 7.407 11.899 -13.594 1.00 80.62 265 THR A C 1
ATOM 1917 O O . THR A 1 265 ? 8.040 10.870 -13.366 1.00 80.62 265 THR A O 1
ATOM 1920 N N . ALA A 1 266 ? 7.144 12.784 -12.633 1.00 84.38 266 ALA A N 1
ATOM 1921 C CA . ALA A 1 266 ? 7.488 12.564 -11.233 1.00 84.38 266 ALA A CA 1
ATOM 1922 C C . ALA A 1 266 ? 6.357 11.800 -10.526 1.00 84.38 266 ALA A C 1
ATOM 1924 O O . ALA A 1 266 ? 5.220 12.276 -10.468 1.00 84.38 266 ALA A O 1
ATOM 1925 N N . VAL A 1 267 ? 6.671 10.632 -9.967 1.00 87.06 267 VAL A N 1
ATOM 1926 C CA . VAL A 1 267 ? 5.706 9.738 -9.316 1.00 87.06 267 VAL A CA 1
ATOM 1927 C C . VAL A 1 267 ? 5.652 10.046 -7.819 1.00 87.06 267 VAL A C 1
ATOM 1929 O O . VAL A 1 267 ? 6.667 10.026 -7.116 1.00 87.06 267 VAL A O 1
ATOM 1932 N N . SER A 1 268 ? 4.454 10.359 -7.317 1.00 90.81 268 SER A N 1
ATOM 1933 C CA . SER A 1 268 ? 4.214 10.549 -5.881 1.00 90.81 268 SER A CA 1
ATOM 1934 C C . SER A 1 268 ? 4.217 9.223 -5.124 1.00 90.81 268 SER A C 1
ATOM 1936 O O . SER A 1 268 ? 3.783 8.211 -5.665 1.00 90.81 268 SER A O 1
ATOM 1938 N N . VAL A 1 269 ? 4.602 9.235 -3.848 1.00 93.56 269 VAL A N 1
ATOM 1939 C CA . VAL A 1 269 ? 4.447 8.076 -2.955 1.00 93.56 269 VAL A CA 1
ATOM 1940 C C . VAL A 1 269 ? 2.963 7.712 -2.795 1.00 93.56 269 VAL A C 1
ATOM 1942 O O . VAL A 1 269 ? 2.087 8.579 -2.693 1.00 93.56 269 VAL A O 1
ATOM 1945 N N . TRP A 1 270 ? 2.675 6.414 -2.759 1.00 94.62 270 TRP A N 1
ATOM 1946 C CA . TRP A 1 270 ? 1.342 5.831 -2.757 1.00 94.62 270 TRP A CA 1
ATOM 1947 C C . TRP A 1 270 ? 0.521 6.236 -1.528 1.00 94.62 270 TRP A C 1
ATOM 1949 O O . TRP A 1 270 ? 0.778 5.854 -0.381 1.00 94.62 270 TRP A O 1
ATOM 1959 N N . THR A 1 271 ? -0.553 6.978 -1.785 1.00 95.81 271 THR A N 1
ATOM 1960 C CA . THR A 1 271 ? -1.459 7.522 -0.765 1.00 95.81 271 THR A CA 1
ATOM 1961 C C . THR A 1 271 ? -2.221 6.431 -0.005 1.00 95.81 271 THR A C 1
ATOM 1963 O O . THR A 1 271 ? -2.516 6.592 1.186 1.00 95.81 271 THR A O 1
ATOM 1966 N N . GLY A 1 272 ? -2.503 5.296 -0.659 1.00 95.38 272 GLY A N 1
ATOM 1967 C CA . GLY A 1 272 ? -3.285 4.189 -0.104 1.00 95.38 272 GLY A CA 1
ATOM 1968 C C . GLY A 1 272 ? -2.669 3.557 1.146 1.00 95.38 272 GLY A C 1
ATOM 1969 O O . GLY A 1 272 ? -3.399 3.118 2.033 1.00 95.38 272 GLY A O 1
ATOM 1970 N N . SER A 1 273 ? -1.341 3.596 1.282 1.00 95.94 273 SER A N 1
ATOM 1971 C CA . SER A 1 273 ? -0.619 3.102 2.462 1.00 95.94 273 SER A CA 1
ATOM 1972 C C . SER A 1 273 ? -1.039 3.825 3.748 1.00 95.94 273 SER A C 1
ATOM 1974 O O . SER A 1 273 ? -1.423 3.188 4.731 1.00 95.94 273 SER A O 1
ATOM 1976 N N . GLY A 1 274 ? -1.038 5.164 3.738 1.00 97.00 274 GLY A N 1
ATOM 1977 C CA . GLY A 1 274 ? -1.565 5.969 4.850 1.00 97.00 274 GLY A CA 1
ATOM 1978 C C . GLY A 1 274 ? -3.077 5.802 5.012 1.00 97.00 274 GLY A C 1
ATOM 1979 O O . GLY A 1 274 ? -3.606 5.747 6.127 1.00 97.00 274 GLY A O 1
ATOM 1980 N N . LEU A 1 275 ? -3.778 5.643 3.890 1.00 97.31 275 LEU A N 1
ATOM 1981 C CA . LEU A 1 275 ? -5.229 5.563 3.862 1.00 97.31 275 LEU A CA 1
ATOM 1982 C C . LEU A 1 275 ? -5.777 4.262 4.469 1.00 97.31 275 LEU A C 1
ATOM 1984 O O . LEU A 1 275 ? -6.845 4.279 5.080 1.00 97.31 275 LEU A O 1
ATOM 1988 N N . ALA A 1 276 ? -5.013 3.167 4.420 1.00 97.81 276 ALA A N 1
ATOM 1989 C CA . ALA A 1 276 ? -5.301 1.935 5.153 1.00 97.81 276 ALA A CA 1
ATOM 1990 C C . ALA A 1 276 ? -5.392 2.181 6.676 1.00 97.81 276 ALA A C 1
ATOM 1992 O O . ALA A 1 276 ? -6.348 1.740 7.321 1.00 97.81 276 ALA A O 1
ATOM 1993 N N . LEU A 1 277 ? -4.445 2.941 7.250 1.00 97.62 277 LEU A N 1
ATOM 1994 C CA . LEU A 1 277 ? -4.468 3.327 8.671 1.00 97.62 277 LEU A CA 1
ATOM 1995 C C . LEU A 1 277 ? -5.666 4.233 8.997 1.00 97.62 277 LEU A C 1
ATOM 1997 O O . LEU A 1 277 ? -6.319 4.048 10.026 1.00 97.62 277 LEU A O 1
ATOM 2001 N N . TYR A 1 278 ? -5.974 5.192 8.116 1.00 98.19 278 TYR A N 1
ATOM 2002 C CA . TYR A 1 278 ? -7.144 6.062 8.259 1.00 98.19 278 TYR A CA 1
ATOM 2003 C C . TYR A 1 278 ? -8.448 5.260 8.277 1.00 98.19 278 TYR A C 1
ATOM 2005 O O . TYR A 1 278 ? -9.259 5.392 9.198 1.00 98.19 278 TYR A O 1
ATOM 2013 N N . TRP A 1 279 ? -8.641 4.390 7.289 1.00 97.31 279 TRP A N 1
ATOM 2014 C CA . TRP A 1 279 ? -9.918 3.724 7.085 1.00 97.31 279 TRP A CA 1
ATOM 2015 C C . TRP A 1 279 ? -10.201 2.657 8.149 1.00 97.31 279 TRP A C 1
ATOM 2017 O O . TRP A 1 279 ? -11.313 2.609 8.679 1.00 97.31 279 TRP A O 1
ATOM 2027 N N . ILE A 1 280 ? -9.196 1.879 8.584 1.00 98.06 280 ILE A N 1
ATOM 2028 C CA . ILE A 1 280 ? -9.390 0.936 9.701 1.00 98.06 280 ILE A CA 1
ATOM 2029 C C . ILE A 1 280 ? -9.715 1.667 11.012 1.00 98.06 280 ILE A C 1
ATOM 2031 O O . ILE A 1 280 ? -10.484 1.161 11.833 1.00 98.06 280 ILE A O 1
ATOM 2035 N N . ALA A 1 281 ? -9.180 2.879 11.200 1.00 98.12 281 ALA A N 1
ATOM 2036 C CA . ALA A 1 281 ? -9.472 3.703 12.363 1.00 98.12 281 ALA A CA 1
ATOM 2037 C C . ALA A 1 281 ? -10.917 4.236 12.349 1.00 98.12 281 ALA A C 1
ATOM 2039 O O . ALA A 1 281 ? -11.617 4.133 13.362 1.00 98.12 281 ALA A O 1
ATOM 2040 N N . VAL A 1 282 ? -11.389 4.740 11.202 1.00 98.19 282 VAL A N 1
ATOM 2041 C CA . VAL A 1 282 ? -12.782 5.184 11.007 1.00 98.19 282 VAL A CA 1
ATOM 2042 C C . VAL A 1 282 ? -13.760 4.029 11.226 1.00 98.19 282 VAL A C 1
ATOM 2044 O O . VAL A 1 282 ? -14.712 4.167 11.997 1.00 98.19 282 VAL A O 1
ATOM 2047 N N . LEU A 1 283 ? -13.510 2.863 10.622 1.00 98.19 283 LEU A N 1
ATOM 2048 C CA . LEU A 1 283 ? -14.375 1.692 10.784 1.00 98.19 283 LEU A CA 1
ATOM 2049 C C . LEU A 1 283 ? -14.339 1.127 12.214 1.00 98.19 283 LEU A C 1
ATOM 2051 O O . LEU A 1 283 ? -15.368 0.672 12.723 1.00 98.19 283 LEU A O 1
ATOM 2055 N N . GLY A 1 284 ? -13.194 1.189 12.901 1.00 97.75 284 GLY A N 1
ATOM 2056 C CA . GLY A 1 284 ? -13.080 0.825 14.316 1.00 97.75 284 GLY A CA 1
ATOM 2057 C C . GLY A 1 284 ? -13.898 1.746 15.230 1.00 97.75 284 GLY A C 1
ATOM 2058 O O . GLY A 1 284 ? -14.625 1.264 16.103 1.00 97.75 284 GLY A O 1
ATOM 2059 N N . LEU A 1 285 ? -13.892 3.061 14.975 1.00 97.94 285 LEU A N 1
ATOM 2060 C CA . LEU A 1 285 ? -14.794 4.004 15.650 1.00 97.94 285 LEU A CA 1
ATOM 2061 C C . LEU A 1 285 ? -16.264 3.711 15.318 1.00 97.94 285 LEU A C 1
ATOM 2063 O O . LEU A 1 285 ? -17.082 3.632 16.234 1.00 97.94 285 LEU A O 1
ATOM 2067 N N . ALA A 1 286 ? -16.607 3.468 14.050 1.00 97.81 286 ALA A N 1
ATOM 2068 C CA . ALA A 1 286 ? -17.979 3.145 13.647 1.00 97.81 286 ALA A CA 1
ATOM 2069 C C . ALA A 1 286 ? -18.504 1.882 14.349 1.00 97.81 286 ALA A C 1
ATOM 2071 O O . ALA A 1 286 ? -19.630 1.849 14.852 1.00 97.81 286 ALA A O 1
ATOM 2072 N N . THR A 1 287 ? -17.640 0.876 14.480 1.00 97.19 287 THR A N 1
ATOM 2073 C CA . THR A 1 287 ? -17.878 -0.374 15.213 1.00 97.19 287 THR A CA 1
ATOM 2074 C C . THR A 1 287 ? -18.204 -0.128 16.685 1.00 97.19 287 THR A C 1
ATOM 2076 O O . THR A 1 287 ? -19.177 -0.692 17.200 1.00 97.19 287 THR A O 1
ATOM 2079 N N . VAL A 1 288 ? -17.448 0.749 17.355 1.00 95.94 288 VAL A N 1
ATOM 2080 C CA . VAL A 1 288 ? -17.731 1.182 18.734 1.00 95.94 288 VAL A CA 1
ATOM 2081 C C . VAL A 1 288 ? -19.054 1.951 18.804 1.00 95.94 288 VAL A C 1
ATOM 2083 O O . VAL A 1 288 ? -19.858 1.681 19.699 1.00 95.94 288 VAL A O 1
ATOM 2086 N N . GLY A 1 289 ? -19.338 2.821 17.832 1.00 95.31 289 GLY A N 1
ATOM 2087 C CA . GLY A 1 289 ? -20.599 3.559 17.730 1.00 95.31 289 GLY A CA 1
ATOM 2088 C C . GLY A 1 289 ? -21.831 2.654 17.746 1.00 95.31 289 GLY A C 1
ATOM 2089 O O . GLY A 1 289 ? -22.791 2.948 18.459 1.00 95.31 289 GLY A O 1
ATOM 2090 N N . THR A 1 290 ? -21.777 1.490 17.078 1.00 95.75 290 THR A N 1
ATOM 2091 C CA . THR A 1 290 ? -22.899 0.524 17.049 1.00 95.75 290 THR A CA 1
ATOM 2092 C C . THR A 1 290 ? -23.387 0.069 18.430 1.00 95.75 290 THR A C 1
ATOM 2094 O O . THR A 1 290 ? -24.547 -0.326 18.562 1.00 95.75 290 THR A O 1
ATOM 2097 N N . THR A 1 291 ? -22.544 0.133 19.470 1.00 92.81 291 THR A N 1
ATOM 2098 C CA . THR A 1 291 ? -22.893 -0.317 20.833 1.00 92.81 291 THR A CA 1
ATOM 2099 C C . THR A 1 291 ? -24.050 0.474 21.449 1.00 92.81 291 THR A C 1
ATOM 2101 O O . THR A 1 291 ? -24.838 -0.081 22.217 1.00 92.81 291 THR A O 1
ATOM 2104 N N . VAL A 1 292 ? -24.201 1.745 21.069 1.00 93.31 292 VAL A N 1
ATOM 2105 C CA . VAL A 1 292 ? -25.222 2.656 21.609 1.00 93.31 292 VAL A CA 1
ATOM 2106 C C . VAL A 1 292 ? -26.611 2.342 21.046 1.00 93.31 292 VAL A C 1
ATOM 2108 O O . VAL A 1 292 ? -27.611 2.443 21.757 1.00 93.31 292 VAL A O 1
ATOM 2111 N N . LEU A 1 293 ? -26.686 1.906 19.783 1.00 89.19 293 LEU A N 1
ATOM 2112 C CA . LEU A 1 293 ? -27.945 1.775 19.041 1.00 89.19 293 LEU A CA 1
ATOM 2113 C C . LEU A 1 293 ? -28.760 0.523 19.411 1.00 89.19 293 LEU A C 1
ATOM 2115 O O . LEU A 1 293 ? -29.922 0.408 19.015 1.00 89.19 293 LEU A O 1
ATOM 2119 N N . ARG A 1 294 ? -28.192 -0.411 20.189 1.00 87.69 294 ARG A N 1
ATOM 2120 C CA . ARG A 1 294 ? -28.857 -1.638 20.674 1.00 87.69 294 ARG A CA 1
ATOM 2121 C C . ARG A 1 294 ? -29.600 -2.374 19.543 1.00 87.69 294 ARG A C 1
ATOM 2123 O O . ARG A 1 294 ? -28.962 -2.930 18.657 1.00 87.69 294 ARG A O 1
ATOM 2130 N N . LYS A 1 295 ? -30.942 -2.371 19.548 1.00 89.94 295 LYS A N 1
ATOM 2131 C CA . LYS A 1 295 ? -31.779 -3.037 18.529 1.00 89.94 295 LYS A CA 1
ATOM 2132 C C . LYS A 1 295 ? -31.706 -2.367 17.148 1.00 89.94 295 LYS A C 1
ATOM 2134 O O . LYS A 1 295 ? -31.845 -3.058 16.146 1.00 89.94 295 LYS A O 1
ATOM 2139 N N . ALA A 1 296 ? -31.456 -1.058 17.086 1.00 92.69 296 ALA A N 1
ATOM 2140 C CA . ALA A 1 296 ? -31.330 -0.316 15.830 1.00 92.69 296 ALA A CA 1
ATOM 2141 C C . ALA A 1 296 ? -29.949 -0.480 15.163 1.00 92.69 296 ALA A C 1
ATOM 2143 O O . ALA A 1 296 ? -29.780 -0.091 14.011 1.00 92.69 296 ALA A O 1
ATOM 2144 N N . ALA A 1 297 ? -28.971 -1.094 15.845 1.00 92.75 297 ALA A N 1
ATOM 2145 C CA . ALA A 1 297 ? -27.631 -1.298 15.297 1.00 92.75 297 ALA A CA 1
ATOM 2146 C C . ALA A 1 297 ? -27.643 -2.143 14.012 1.00 92.75 297 ALA A C 1
ATOM 2148 O O . ALA A 1 297 ? -26.993 -1.774 13.043 1.00 92.75 297 ALA A O 1
ATOM 2149 N N . ALA A 1 298 ? -28.402 -3.244 13.980 1.00 94.81 298 ALA A N 1
ATOM 2150 C CA . ALA A 1 298 ? -28.455 -4.142 12.825 1.00 94.81 298 ALA A CA 1
ATOM 2151 C C . ALA A 1 298 ? -28.986 -3.474 11.533 1.00 94.81 298 ALA A C 1
ATOM 2153 O O . ALA A 1 298 ? -28.263 -3.518 10.539 1.00 94.81 298 ALA A O 1
ATOM 2154 N N . PRO A 1 299 ? -30.171 -2.823 11.504 1.00 96.12 299 PRO A N 1
ATOM 2155 C CA . PRO A 1 299 ? -30.654 -2.173 10.282 1.00 96.12 299 PRO A CA 1
ATOM 2156 C C . PRO A 1 299 ? -29.778 -0.991 9.845 1.00 96.12 299 PRO A C 1
ATOM 2158 O O . PRO A 1 299 ? -29.560 -0.816 8.651 1.00 96.12 299 PRO A O 1
ATOM 2161 N N . ILE A 1 300 ? -29.224 -0.209 10.779 1.00 95.88 300 ILE A N 1
ATOM 2162 C CA . ILE A 1 300 ? -28.367 0.940 10.434 1.00 95.88 300 ILE A CA 1
ATOM 2163 C C . ILE A 1 300 ? -27.015 0.475 9.873 1.00 95.88 300 ILE A C 1
ATOM 2165 O O . ILE A 1 300 ? -26.542 1.035 8.886 1.00 95.88 300 ILE A O 1
ATOM 2169 N N . VAL A 1 301 ? -26.431 -0.594 10.428 1.00 96.88 301 VAL A N 1
ATOM 2170 C CA . VAL A 1 301 ? -25.253 -1.253 9.841 1.00 96.88 301 VAL A CA 1
ATOM 2171 C C . VAL A 1 301 ? -25.572 -1.827 8.462 1.00 96.88 301 VAL A C 1
ATOM 2173 O O . VAL A 1 301 ? -24.768 -1.652 7.556 1.00 96.88 301 VAL A O 1
ATOM 2176 N N . ALA A 1 302 ? -26.730 -2.466 8.271 1.00 97.25 302 ALA A N 1
ATOM 2177 C CA . ALA A 1 302 ? -27.116 -3.007 6.968 1.00 97.25 302 ALA A CA 1
ATOM 2178 C C . ALA A 1 302 ? -27.226 -1.904 5.900 1.00 97.25 302 ALA A C 1
ATOM 2180 O O . ALA A 1 302 ? -26.663 -2.056 4.820 1.00 97.25 302 ALA A O 1
ATOM 2181 N N . VAL A 1 303 ? -27.862 -0.769 6.216 1.00 97.25 303 VAL A N 1
ATOM 2182 C CA . VAL A 1 303 ? -27.921 0.399 5.316 1.00 97.25 303 VAL A CA 1
ATOM 2183 C C . VAL A 1 303 ? -26.521 0.946 5.021 1.00 97.25 303 VAL A C 1
ATOM 2185 O O . VAL A 1 303 ? -26.202 1.183 3.860 1.00 97.25 303 VAL A O 1
ATOM 2188 N N . GLY A 1 304 ? -25.667 1.099 6.040 1.00 97.06 304 GLY A N 1
ATOM 2189 C CA . GLY A 1 304 ? -24.289 1.566 5.855 1.00 97.06 304 GLY A CA 1
ATOM 2190 C C . GLY A 1 304 ? -23.432 0.624 5.003 1.00 97.06 304 GLY A C 1
ATOM 2191 O O . GLY A 1 304 ? -22.673 1.092 4.161 1.00 97.06 304 GLY A O 1
ATOM 2192 N N . LEU A 1 305 ? -23.586 -0.693 5.168 1.00 98.00 305 LEU A N 1
ATOM 2193 C CA . LEU A 1 305 ? -22.889 -1.700 4.364 1.00 98.00 305 LEU A CA 1
ATOM 2194 C C . LEU A 1 305 ? -23.388 -1.738 2.917 1.00 98.00 305 LEU A C 1
ATOM 2196 O O . LEU A 1 305 ? -22.569 -1.786 2.008 1.00 98.00 305 LEU A O 1
ATOM 2200 N N . VAL A 1 306 ? -24.703 -1.667 2.685 1.00 98.19 306 VAL A N 1
ATOM 2201 C CA . VAL A 1 306 ? -25.259 -1.576 1.323 1.00 98.19 306 VAL A CA 1
ATOM 2202 C C . VAL A 1 306 ? -24.764 -0.306 0.630 1.00 98.19 306 VAL A C 1
ATOM 2204 O O . VAL A 1 306 ? -24.316 -0.374 -0.510 1.00 98.19 306 VAL A O 1
ATOM 2207 N N . ALA A 1 307 ? -24.766 0.836 1.320 1.00 97.69 307 ALA A N 1
ATOM 2208 C CA . ALA A 1 307 ? -24.263 2.084 0.758 1.00 97.69 307 ALA A CA 1
ATOM 2209 C C . ALA A 1 307 ? -22.748 2.035 0.472 1.00 97.69 307 ALA A C 1
ATOM 2211 O O . ALA A 1 307 ? -22.319 2.497 -0.582 1.00 97.69 307 ALA A O 1
ATOM 2212 N N . ALA A 1 308 ? -21.946 1.406 1.340 1.00 96.69 308 ALA A N 1
ATOM 2213 C CA . ALA A 1 308 ? -20.521 1.176 1.090 1.00 96.69 308 ALA A CA 1
ATOM 2214 C C . ALA A 1 308 ? -20.268 0.242 -0.110 1.00 96.69 308 ALA A C 1
ATOM 2216 O O . ALA A 1 308 ? -19.395 0.527 -0.924 1.00 96.69 308 ALA A O 1
ATOM 2217 N N . LEU A 1 309 ? -21.061 -0.824 -0.270 1.00 97.31 309 LEU A N 1
ATOM 2218 C CA . LEU A 1 309 ? -20.987 -1.709 -1.440 1.00 97.31 309 LEU A CA 1
ATOM 2219 C C . LEU A 1 309 ? -21.365 -0.985 -2.740 1.00 97.31 309 LEU A C 1
ATOM 2221 O O . LEU A 1 309 ? -20.739 -1.226 -3.767 1.00 97.31 309 LEU A O 1
ATOM 2225 N N . VAL A 1 310 ? -22.332 -0.059 -2.702 1.00 97.00 310 VAL A N 1
ATOM 2226 C CA . VAL A 1 310 ? -22.619 0.823 -3.847 1.00 97.00 310 VAL A CA 1
ATOM 2227 C C . VAL A 1 310 ? -21.415 1.721 -4.141 1.00 97.00 310 VAL A C 1
ATOM 2229 O O . VAL A 1 310 ? -21.009 1.805 -5.297 1.00 97.00 310 VAL A O 1
ATOM 2232 N N . VAL A 1 311 ? -20.794 2.329 -3.123 1.00 96.50 311 VAL A N 1
ATOM 2233 C CA . VAL A 1 311 ? -19.614 3.200 -3.287 1.00 96.50 311 VAL A CA 1
ATOM 2234 C C . VAL A 1 311 ? -18.466 2.493 -4.004 1.00 96.50 311 VAL A C 1
ATOM 2236 O O . VAL A 1 311 ? -17.894 3.082 -4.915 1.00 96.50 311 VAL A O 1
ATOM 2239 N N . VAL A 1 312 ? -18.169 1.236 -3.668 1.00 96.31 312 VAL A N 1
ATOM 2240 C CA . VAL A 1 312 ? -17.106 0.465 -4.342 1.00 96.31 312 VAL A CA 1
ATOM 2241 C C . VAL A 1 312 ? -17.592 -0.370 -5.536 1.00 96.31 312 VAL A C 1
ATOM 2243 O O . VAL A 1 312 ? -16.814 -1.137 -6.101 1.00 96.31 312 VAL A O 1
ATOM 2246 N N . SER A 1 313 ? -18.852 -0.236 -5.964 1.00 95.94 313 SER A N 1
ATOM 2247 C CA . SER A 1 313 ? -19.375 -1.046 -7.075 1.00 95.94 313 SER A CA 1
ATOM 2248 C C . SER A 1 313 ? -18.630 -0.867 -8.411 1.00 95.94 313 SER A C 1
ATOM 2250 O O . SER A 1 313 ? -18.433 -1.888 -9.071 1.00 95.94 313 SER A O 1
ATOM 2252 N N . PRO A 1 314 ? -18.114 0.322 -8.807 1.00 94.88 314 PRO A N 1
ATOM 2253 C CA . PRO A 1 314 ? -17.331 0.444 -10.041 1.00 94.88 314 PRO A CA 1
ATOM 2254 C C . PRO A 1 314 ? -15.996 -0.309 -9.979 1.00 94.88 314 PRO A C 1
ATOM 2256 O O . PRO A 1 314 ? -15.589 -0.891 -10.979 1.00 94.88 314 PRO A O 1
ATOM 2259 N N . LEU A 1 315 ? -15.363 -0.385 -8.801 1.00 93.62 315 LEU A N 1
ATOM 2260 C CA . LEU A 1 315 ? -14.169 -1.205 -8.570 1.00 93.62 315 LEU A CA 1
ATOM 2261 C C . LEU A 1 315 ? -14.480 -2.699 -8.670 1.00 93.62 315 LEU A C 1
ATOM 2263 O O . LEU A 1 315 ? -13.757 -3.431 -9.339 1.00 93.62 315 LEU A O 1
ATOM 2267 N N . ILE A 1 316 ? -15.577 -3.156 -8.057 1.00 94.62 316 ILE A N 1
ATOM 2268 C CA . ILE A 1 316 ? -16.012 -4.559 -8.165 1.00 94.62 316 ILE A CA 1
ATOM 2269 C C . ILE A 1 316 ? -16.260 -4.928 -9.635 1.00 94.62 316 ILE A C 1
ATOM 2271 O O . ILE A 1 316 ? -15.862 -6.010 -10.059 1.00 94.62 316 ILE A O 1
ATOM 2275 N N . VAL A 1 317 ? -16.855 -4.023 -10.424 1.00 94.50 317 VAL A N 1
ATOM 2276 C CA . VAL A 1 317 ? -17.001 -4.205 -11.875 1.00 94.50 317 VAL A CA 1
ATOM 2277 C C . VAL A 1 317 ? -15.633 -4.225 -12.566 1.00 94.50 317 VAL A C 1
ATOM 2279 O O . VAL A 1 317 ? -15.375 -5.194 -13.267 1.00 94.50 317 VAL A O 1
ATOM 2282 N N . LYS A 1 318 ? -14.735 -3.254 -12.308 1.00 91.94 318 LYS A N 1
ATOM 2283 C CA . LYS A 1 318 ? -13.374 -3.182 -12.893 1.00 91.94 318 LYS A CA 1
ATOM 2284 C C . LYS A 1 318 ? -12.599 -4.496 -12.712 1.00 91.94 318 LYS A C 1
ATOM 2286 O O . LYS A 1 318 ? -11.981 -4.977 -13.659 1.00 91.94 318 LYS A O 1
ATOM 2291 N N . LEU A 1 319 ? -12.675 -5.093 -11.518 1.00 91.88 319 LEU A N 1
ATOM 2292 C CA . LEU A 1 319 ? -12.094 -6.407 -11.216 1.00 91.88 319 LEU A CA 1
ATOM 2293 C C . LEU A 1 319 ? -12.811 -7.545 -11.964 1.00 91.88 319 LEU A C 1
ATOM 2295 O O . LEU A 1 319 ? -12.155 -8.406 -12.543 1.00 91.88 319 LEU A O 1
ATOM 2299 N N . ALA A 1 320 ? -14.147 -7.568 -11.954 1.00 92.44 320 ALA A N 1
ATOM 2300 C CA . ALA A 1 320 ? -14.935 -8.640 -12.566 1.00 92.44 320 ALA A CA 1
ATOM 2301 C C . ALA A 1 320 ? -14.856 -8.667 -14.105 1.00 92.44 320 ALA A C 1
ATOM 2303 O O . ALA A 1 320 ? -15.014 -9.732 -14.698 1.00 92.44 320 ALA A O 1
ATOM 2304 N N . THR A 1 321 ? -14.606 -7.524 -14.750 1.00 92.31 321 THR A N 1
ATOM 2305 C CA . THR A 1 321 ? -14.426 -7.406 -16.207 1.00 92.31 321 THR A CA 1
ATOM 2306 C C . THR A 1 321 ? -12.968 -7.518 -16.656 1.00 92.31 321 THR A C 1
ATOM 2308 O O . THR A 1 321 ? -12.695 -7.285 -17.830 1.00 92.31 321 THR A O 1
ATOM 2311 N N . ALA A 1 322 ? -12.037 -7.844 -15.747 1.00 87.06 322 ALA A N 1
ATOM 2312 C CA . ALA A 1 322 ? -10.591 -7.892 -16.002 1.00 87.06 322 ALA A CA 1
ATOM 2313 C C . ALA A 1 322 ? -10.012 -6.603 -16.628 1.00 87.06 322 ALA A C 1
ATOM 2315 O O . ALA A 1 322 ? -8.967 -6.624 -17.269 1.00 87.06 322 ALA A O 1
ATOM 2316 N N . SER A 1 323 ? -10.668 -5.456 -16.419 1.00 86.31 323 SER A N 1
ATOM 2317 C CA . SER A 1 323 ? -10.213 -4.146 -16.901 1.00 86.31 323 SER A CA 1
ATOM 2318 C C . SER A 1 323 ? -9.287 -3.490 -15.868 1.00 86.31 323 SER A C 1
ATOM 2320 O O . SER A 1 323 ? -9.513 -2.361 -15.429 1.00 86.31 323 SER A O 1
ATOM 2322 N N . THR A 1 324 ? -8.303 -4.256 -15.405 1.00 85.31 324 THR A N 1
ATOM 2323 C CA . THR A 1 324 ? -7.301 -3.896 -14.391 1.00 85.31 324 THR A CA 1
ATOM 2324 C C . THR A 1 324 ? -5.964 -3.561 -15.042 1.00 85.31 324 THR A C 1
ATOM 2326 O O . THR A 1 324 ? -5.714 -3.984 -16.165 1.00 85.31 324 THR A O 1
ATOM 2329 N N . GLU A 1 325 ? -5.070 -2.869 -14.330 1.00 79.69 325 GLU A N 1
ATOM 2330 C CA . GLU A 1 325 ? -3.678 -2.703 -14.797 1.00 79.69 325 GLU A CA 1
ATOM 2331 C C . GLU A 1 325 ? -2.873 -4.016 -14.711 1.00 79.69 325 GLU A C 1
ATOM 2333 O O . GLU A 1 325 ? -1.828 -4.161 -15.337 1.00 79.69 325 GLU A O 1
ATOM 2338 N N . ILE A 1 326 ? -3.381 -5.013 -13.976 1.00 81.00 326 ILE A N 1
ATOM 2339 C CA . ILE A 1 326 ? -2.845 -6.377 -13.988 1.00 81.00 326 ILE A CA 1
ATOM 2340 C C . ILE A 1 326 ? -3.231 -7.057 -15.310 1.00 81.00 326 ILE A C 1
ATOM 2342 O O . ILE A 1 326 ? -4.376 -7.481 -15.475 1.00 81.00 326 ILE A O 1
ATOM 2346 N N . ALA A 1 327 ? -2.259 -7.201 -16.208 1.00 76.75 327 ALA A N 1
ATOM 2347 C CA . ALA A 1 327 ? -2.349 -7.999 -17.430 1.00 76.75 327 ALA A CA 1
ATOM 2348 C C . ALA A 1 327 ? -1.626 -9.360 -17.278 1.00 76.75 327 ALA A C 1
ATOM 2350 O O . ALA A 1 327 ? -0.818 -9.539 -16.357 1.00 76.75 327 ALA A O 1
ATOM 2351 N N . PRO A 1 328 ? -1.875 -10.337 -18.175 1.00 71.50 328 PRO A N 1
ATOM 2352 C CA . PRO A 1 328 ? -0.962 -11.458 -18.401 1.00 71.50 328 PRO A CA 1
ATOM 2353 C C . PRO A 1 328 ? 0.465 -10.974 -18.712 1.00 71.50 328 PRO A C 1
ATOM 2355 O O . PRO A 1 328 ? 0.684 -9.811 -19.034 1.00 71.50 328 PRO A O 1
ATOM 2358 N N . GLY A 1 329 ? 1.451 -11.870 -18.616 1.00 64.56 329 GLY A N 1
ATOM 2359 C CA . GLY A 1 329 ? 2.881 -11.543 -18.706 1.00 64.56 329 GLY A CA 1
ATOM 2360 C C . GLY A 1 329 ? 3.407 -11.147 -20.093 1.00 64.56 329 GLY A C 1
ATOM 2361 O O . GLY A 1 329 ? 4.456 -11.641 -20.488 1.00 64.56 329 GLY A O 1
ATOM 2362 N N . GLU A 1 330 ? 2.732 -10.251 -20.812 1.00 53.38 330 GLU A N 1
ATOM 2363 C CA . GLU A 1 330 ? 3.170 -9.672 -22.095 1.00 53.38 330 GLU A CA 1
ATOM 2364 C C . GLU A 1 330 ? 4.484 -8.871 -21.965 1.00 53.38 330 GLU A C 1
ATOM 2366 O O . GLU A 1 330 ? 5.175 -8.636 -22.951 1.00 53.38 330 GLU A O 1
ATOM 2371 N N . THR A 1 331 ? 4.887 -8.526 -20.736 1.00 58.28 331 THR A N 1
ATOM 2372 C CA . THR A 1 331 ? 6.198 -7.945 -20.387 1.00 58.28 331 THR A CA 1
ATOM 2373 C C . THR A 1 331 ? 7.325 -8.982 -20.239 1.00 58.28 331 THR A C 1
ATOM 2375 O O . THR A 1 331 ? 8.449 -8.617 -19.891 1.00 58.28 331 THR A O 1
ATOM 2378 N N . GLN A 1 332 ? 7.064 -10.280 -20.442 1.00 71.12 332 GLN A N 1
ATOM 2379 C CA . GLN A 1 332 ? 8.144 -11.269 -20.521 1.00 71.12 332 GLN A CA 1
ATOM 2380 C C . GLN A 1 332 ? 9.048 -10.979 -21.726 1.00 71.12 332 GLN A C 1
ATOM 2382 O O . GLN A 1 332 ? 8.604 -10.473 -22.751 1.00 71.12 332 GLN A O 1
ATOM 2387 N N . MET A 1 333 ? 10.340 -11.282 -21.604 1.00 84.88 333 MET A N 1
ATOM 2388 C CA . MET A 1 333 ? 11.264 -11.132 -22.729 1.00 84.88 333 MET A CA 1
ATOM 2389 C C . MET A 1 333 ? 11.005 -12.209 -23.793 1.00 84.88 333 MET A C 1
ATOM 2391 O O . MET A 1 333 ? 10.570 -13.307 -23.436 1.00 84.88 333 MET A O 1
ATOM 2395 N N . PRO A 1 334 ? 11.330 -11.968 -25.077 1.00 89.12 334 PRO A N 1
ATOM 2396 C CA . PRO A 1 334 ? 11.271 -13.000 -26.107 1.00 89.12 334 PRO A CA 1
ATOM 2397 C C . PRO A 1 334 ? 12.006 -14.282 -25.697 1.00 89.12 334 PRO A C 1
ATOM 2399 O O . PRO A 1 334 ? 13.069 -14.227 -25.077 1.00 89.12 334 PRO A O 1
ATOM 2402 N N . ALA A 1 335 ? 11.487 -15.449 -26.084 1.00 87.88 335 ALA A N 1
ATOM 2403 C CA . ALA A 1 335 ? 12.009 -16.743 -25.628 1.00 87.88 335 ALA A CA 1
ATOM 2404 C C . ALA A 1 335 ? 13.515 -16.953 -25.903 1.00 87.88 335 ALA A C 1
ATOM 2406 O O . ALA A 1 335 ? 14.201 -17.592 -25.110 1.00 87.88 335 ALA A O 1
ATOM 2407 N N . ILE A 1 336 ? 14.054 -16.377 -26.985 1.00 89.12 336 ILE A N 1
ATOM 2408 C CA . ILE A 1 336 ? 15.494 -16.401 -27.296 1.00 89.12 336 ILE A CA 1
ATOM 2409 C C . ILE A 1 336 ? 16.335 -15.579 -26.300 1.00 89.12 336 ILE A C 1
ATOM 2411 O O . ILE A 1 336 ? 17.422 -16.011 -25.923 1.00 89.12 336 ILE A O 1
ATOM 2415 N N . VAL A 1 337 ? 15.811 -14.443 -25.825 1.00 90.62 337 VAL A N 1
ATOM 2416 C CA . VAL A 1 337 ? 16.432 -13.610 -24.783 1.00 90.62 337 VAL A CA 1
ATOM 2417 C C . VAL A 1 337 ? 16.372 -14.337 -23.442 1.00 90.62 337 VAL A C 1
ATOM 2419 O O . VAL A 1 337 ? 17.388 -14.424 -22.761 1.00 90.62 337 VAL A O 1
ATOM 2422 N N . GLN A 1 338 ? 15.227 -14.944 -23.096 1.00 89.56 338 GLN A N 1
ATOM 2423 C CA . GLN A 1 338 ? 15.113 -15.771 -21.886 1.00 89.56 338 GLN A CA 1
ATOM 2424 C C . GLN A 1 338 ? 16.113 -16.939 -21.907 1.00 89.56 338 GLN A C 1
ATOM 2426 O O . GLN A 1 338 ? 16.843 -17.147 -20.943 1.00 89.56 338 GLN A O 1
ATOM 2431 N N . ALA A 1 339 ? 16.202 -17.672 -23.021 1.00 88.62 339 ALA A N 1
ATOM 2432 C CA . ALA A 1 339 ? 17.104 -18.816 -23.155 1.00 88.62 339 ALA A CA 1
ATOM 2433 C C . ALA A 1 339 ? 18.593 -18.429 -23.092 1.00 88.62 339 ALA A C 1
ATOM 2435 O O . ALA A 1 339 ? 19.397 -19.207 -22.577 1.00 88.62 339 ALA A O 1
ATOM 2436 N N . ALA A 1 340 ? 18.963 -17.250 -23.601 1.00 87.75 340 ALA A N 1
ATOM 2437 C CA . ALA A 1 340 ? 20.320 -16.719 -23.496 1.00 87.75 340 ALA A CA 1
ATOM 2438 C C . ALA A 1 340 ? 20.623 -16.205 -22.077 1.00 87.75 340 ALA A C 1
ATOM 2440 O O . ALA A 1 340 ? 21.653 -16.557 -21.510 1.00 87.75 340 ALA A O 1
ATOM 2441 N N . GLY A 1 341 ? 19.697 -15.461 -21.465 1.00 87.31 341 GLY A N 1
ATOM 2442 C CA . GLY A 1 341 ? 19.815 -14.957 -20.094 1.00 87.31 341 GLY A CA 1
ATOM 2443 C C . GLY A 1 341 ? 19.813 -16.045 -19.011 1.00 87.31 341 GLY A C 1
ATOM 2444 O O . GLY A 1 341 ? 20.325 -15.824 -17.916 1.00 87.31 341 GLY A O 1
ATOM 2445 N N . ALA A 1 342 ? 19.273 -17.228 -19.319 1.00 87.50 342 ALA A N 1
ATOM 2446 C CA . ALA A 1 342 ? 19.367 -18.423 -18.478 1.00 87.50 342 ALA A CA 1
ATOM 2447 C C . ALA A 1 342 ? 20.749 -19.105 -18.549 1.00 87.50 342 ALA A C 1
ATOM 2449 O O . ALA A 1 342 ? 21.140 -19.812 -17.621 1.00 87.50 342 ALA A O 1
ATOM 2450 N N . GLN A 1 343 ? 21.482 -18.916 -19.653 1.00 88.19 343 GLN A N 1
ATOM 2451 C CA . GLN A 1 343 ? 22.855 -19.412 -19.828 1.00 88.19 343 GLN A CA 1
ATOM 2452 C C . GLN A 1 343 ? 23.867 -18.423 -19.242 1.00 88.19 343 GLN A C 1
ATOM 2454 O O . GLN A 1 343 ? 24.810 -18.835 -18.570 1.00 88.19 343 GLN A O 1
ATOM 2459 N N . ASP A 1 344 ? 23.629 -17.127 -19.450 1.00 86.56 344 ASP A N 1
ATOM 2460 C CA . ASP A 1 344 ? 24.421 -16.033 -18.906 1.00 86.56 344 ASP A CA 1
ATOM 2461 C C . ASP A 1 344 ? 23.522 -15.017 -18.185 1.00 86.56 344 ASP A C 1
ATOM 2463 O O . ASP A 1 344 ? 22.881 -14.155 -18.786 1.00 86.56 344 ASP A O 1
ATOM 2467 N N . ALA A 1 345 ? 23.522 -15.102 -16.854 1.00 84.50 345 ALA A N 1
ATOM 2468 C CA . ALA A 1 345 ? 22.765 -14.207 -15.983 1.00 84.50 345 ALA A CA 1
ATOM 2469 C C . ALA A 1 345 ? 23.340 -12.775 -15.914 1.00 84.50 345 ALA A C 1
ATOM 2471 O O . ALA A 1 345 ? 22.755 -11.931 -15.234 1.00 84.50 345 ALA A O 1
ATOM 2472 N N . THR A 1 346 ? 24.480 -12.496 -16.559 1.00 86.56 346 THR A N 1
ATOM 2473 C CA . THR A 1 346 ? 25.068 -11.147 -16.654 1.00 86.56 346 THR A CA 1
ATOM 2474 C C . THR A 1 346 ? 24.685 -10.420 -17.940 1.00 86.56 346 THR A C 1
ATOM 2476 O O . THR A 1 346 ? 24.694 -9.187 -17.959 1.00 86.56 346 THR A O 1
ATOM 2479 N N . LEU A 1 347 ? 24.270 -11.174 -18.963 1.00 90.06 347 LEU A N 1
ATOM 2480 C CA . LEU A 1 347 ? 23.837 -10.668 -20.258 1.00 90.06 347 LEU A CA 1
ATOM 2481 C C . LEU A 1 347 ? 22.694 -9.661 -20.112 1.00 90.06 347 LEU A C 1
ATOM 2483 O O . LEU A 1 347 ? 21.742 -9.882 -19.358 1.00 90.06 347 LEU A O 1
ATOM 2487 N N . ARG A 1 348 ? 22.759 -8.561 -20.859 1.00 91.94 348 ARG A N 1
ATOM 2488 C CA . ARG A 1 348 ? 21.761 -7.491 -20.819 1.00 91.94 348 ARG A CA 1
ATOM 2489 C C . ARG A 1 348 ? 20.992 -7.360 -22.125 1.00 91.94 348 ARG A C 1
ATOM 2491 O O . ARG A 1 348 ? 21.504 -7.638 -23.208 1.00 91.94 348 ARG A O 1
ATOM 2498 N N . THR A 1 349 ? 19.754 -6.904 -21.997 1.00 93.31 349 THR A N 1
ATOM 2499 C CA . THR A 1 349 ? 18.861 -6.562 -23.104 1.00 93.31 349 THR A CA 1
ATOM 2500 C C . THR A 1 349 ? 18.443 -5.109 -22.962 1.00 93.31 349 THR A C 1
ATOM 2502 O O . THR A 1 349 ? 17.909 -4.719 -21.921 1.00 93.31 349 THR A O 1
ATOM 2505 N N . LEU A 1 350 ? 18.684 -4.319 -24.004 1.00 94.19 350 LEU A N 1
ATOM 2506 C CA . LEU A 1 350 ? 18.197 -2.951 -24.118 1.00 94.19 350 LEU A CA 1
ATOM 2507 C C . LEU A 1 350 ? 16.788 -2.987 -24.720 1.00 94.19 350 LEU A C 1
ATOM 2509 O O . LEU A 1 350 ? 16.616 -3.321 -25.890 1.00 94.19 350 LEU A O 1
ATOM 2513 N N . VAL A 1 351 ? 15.778 -2.678 -23.915 1.00 93.25 351 VAL A N 1
ATOM 2514 C CA . VAL A 1 351 ? 14.374 -2.625 -24.334 1.00 93.25 351 VAL A CA 1
ATOM 2515 C C . VAL A 1 351 ? 14.000 -1.176 -24.617 1.00 93.25 351 VAL A C 1
ATOM 2517 O O . VAL A 1 351 ? 14.210 -0.305 -23.776 1.00 93.25 351 VAL A O 1
ATOM 2520 N N . LEU A 1 352 ? 13.448 -0.923 -25.799 1.00 93.94 352 LEU A N 1
ATOM 2521 C CA . LEU A 1 352 ? 13.097 0.396 -26.304 1.00 93.94 352 LEU A CA 1
ATOM 2522 C C . LEU A 1 352 ? 11.604 0.449 -26.635 1.00 93.94 352 LEU A C 1
ATOM 2524 O O . LEU A 1 352 ? 11.092 -0.419 -27.341 1.00 93.94 352 LEU A O 1
ATOM 2528 N N . THR A 1 353 ? 10.931 1.495 -26.168 1.00 91.94 353 THR A N 1
ATOM 2529 C CA . THR A 1 353 ? 9.545 1.835 -26.519 1.00 91.94 353 THR A CA 1
ATOM 2530 C C . THR A 1 353 ? 9.534 3.262 -27.053 1.00 91.94 353 THR A C 1
ATOM 2532 O O . THR A 1 353 ? 10.004 4.179 -26.372 1.00 91.94 353 THR A O 1
ATOM 2535 N N . SER A 1 354 ? 9.008 3.473 -28.263 1.00 91.19 354 SER A N 1
ATOM 2536 C CA . SER A 1 354 ? 8.740 4.825 -28.766 1.00 91.19 354 SER A CA 1
ATOM 2537 C C . SER A 1 354 ? 7.647 5.475 -27.917 1.00 91.19 354 SER A C 1
ATOM 2539 O O . SER A 1 354 ? 6.616 4.864 -27.655 1.00 91.19 354 SER A O 1
ATOM 2541 N N . LEU A 1 355 ? 7.852 6.707 -27.459 1.00 86.75 355 LEU A N 1
ATOM 2542 C CA . LEU A 1 355 ? 6.800 7.466 -26.779 1.00 86.75 355 LEU A CA 1
ATOM 2543 C C . LEU A 1 355 ? 6.147 8.413 -27.792 1.00 86.75 355 LEU A C 1
ATOM 2545 O O . LEU A 1 355 ? 4.983 8.229 -28.136 1.00 86.75 355 LEU A O 1
ATOM 2549 N N . ASP A 1 356 ? 6.943 9.325 -28.350 1.00 84.38 356 ASP A N 1
ATOM 2550 C CA . ASP A 1 356 ? 6.578 10.282 -29.397 1.00 84.38 356 ASP A CA 1
ATOM 2551 C C . ASP A 1 356 ? 7.656 10.288 -30.507 1.00 84.38 356 ASP A C 1
ATOM 2553 O O . ASP A 1 356 ? 8.680 9.611 -30.398 1.00 84.38 356 ASP A O 1
ATOM 2557 N N . GLU A 1 357 ? 7.498 11.113 -31.552 1.00 81.94 357 GLU A N 1
ATOM 2558 C CA . GLU A 1 357 ? 8.475 11.236 -32.658 1.00 81.94 357 GLU A CA 1
ATOM 2559 C C . GLU A 1 357 ? 9.905 11.629 -32.230 1.00 81.94 357 GLU A C 1
ATOM 2561 O O . GLU A 1 357 ? 10.850 11.445 -32.996 1.00 81.94 357 GLU A O 1
ATOM 2566 N N . THR A 1 358 ? 10.080 12.177 -31.024 1.00 82.44 358 THR A N 1
ATOM 2567 C CA . THR A 1 358 ? 11.369 12.664 -30.500 1.00 82.44 358 THR A CA 1
ATOM 2568 C C . THR A 1 358 ? 11.759 12.061 -29.148 1.00 82.44 358 THR A C 1
ATOM 2570 O O . THR A 1 358 ? 12.750 12.489 -28.553 1.00 82.44 358 THR A O 1
ATOM 2573 N N . SER A 1 359 ? 11.002 11.087 -28.637 1.00 87.44 359 SER A N 1
ATOM 2574 C CA . SER A 1 359 ? 11.156 10.563 -27.276 1.00 87.44 359 SER A CA 1
ATOM 2575 C C . SER A 1 359 ? 11.082 9.031 -27.256 1.00 87.44 359 SER A C 1
ATOM 2577 O O . SER A 1 359 ? 10.178 8.403 -27.807 1.00 87.44 359 SER A O 1
ATOM 2579 N N . VAL A 1 360 ? 12.062 8.408 -26.599 1.00 90.31 360 VAL A N 1
ATOM 2580 C CA . VAL A 1 360 ? 12.190 6.948 -26.492 1.00 90.31 360 VAL A CA 1
ATOM 2581 C C . VAL A 1 360 ? 12.383 6.590 -25.026 1.00 90.31 360 VAL A C 1
ATOM 2583 O O . VAL A 1 360 ? 13.268 7.130 -24.362 1.00 90.31 360 VAL A O 1
ATOM 2586 N N . ARG A 1 361 ? 11.564 5.670 -24.512 1.00 91.00 361 ARG A N 1
ATOM 2587 C CA . ARG A 1 361 ? 11.790 5.026 -23.214 1.00 91.00 361 ARG A CA 1
ATOM 2588 C C . ARG A 1 361 ? 12.783 3.893 -23.419 1.00 91.00 361 ARG A C 1
ATOM 2590 O O . ARG A 1 361 ? 12.537 3.013 -24.240 1.00 91.00 361 ARG A O 1
ATOM 2597 N N . ALA A 1 362 ? 13.872 3.912 -22.659 1.00 91.75 362 ALA A N 1
ATOM 2598 C CA . ALA A 1 362 ? 14.897 2.881 -22.682 1.00 91.75 362 ALA A CA 1
ATOM 2599 C C . ALA A 1 362 ? 14.992 2.194 -21.317 1.00 91.75 362 ALA A C 1
ATOM 2601 O O . ALA A 1 362 ? 15.104 2.857 -20.288 1.00 91.75 362 ALA A O 1
ATOM 2602 N N . GLU A 1 363 ? 14.948 0.866 -21.310 1.00 89.44 363 GLU A N 1
ATOM 2603 C CA . GLU A 1 363 ? 15.054 0.031 -20.115 1.00 89.44 363 GLU A CA 1
ATOM 2604 C C . GLU A 1 363 ? 16.170 -0.993 -20.316 1.00 89.44 363 GLU A C 1
ATOM 2606 O O . GLU A 1 363 ? 16.201 -1.708 -21.317 1.00 89.44 363 GLU A O 1
ATOM 2611 N N . LEU A 1 364 ? 17.086 -1.094 -19.354 1.00 89.81 364 LEU A N 1
ATOM 2612 C CA . LEU A 1 364 ? 18.159 -2.081 -19.393 1.00 89.81 364 LEU A CA 1
ATOM 2613 C C . LEU A 1 364 ? 17.823 -3.253 -18.469 1.00 89.81 364 LEU A C 1
ATOM 2615 O O . LEU A 1 364 ? 17.911 -3.144 -17.245 1.00 89.81 364 LEU A O 1
ATOM 2619 N N . LEU A 1 365 ? 17.453 -4.384 -19.061 1.00 89.00 365 LEU A N 1
ATOM 2620 C CA . LEU A 1 365 ? 17.117 -5.610 -18.339 1.00 89.00 365 LEU A CA 1
ATOM 2621 C C . LEU A 1 365 ? 18.306 -6.574 -18.341 1.00 89.00 365 LEU A C 1
ATOM 2623 O O . LEU A 1 365 ? 19.134 -6.545 -19.246 1.00 89.00 365 LEU A O 1
ATOM 2627 N N . THR A 1 366 ? 18.423 -7.413 -17.311 1.00 87.81 366 THR A N 1
ATOM 2628 C CA . THR A 1 366 ? 19.552 -8.347 -17.128 1.00 87.81 366 THR A CA 1
ATOM 2629 C C . THR A 1 366 ? 19.047 -9.784 -16.987 1.00 87.81 366 THR A C 1
ATOM 2631 O O . THR A 1 366 ? 18.038 -10.027 -16.320 1.00 87.81 366 THR A O 1
ATOM 2634 N N . GLY A 1 367 ? 19.749 -10.736 -17.602 1.00 87.50 367 GLY A N 1
ATOM 2635 C CA . GLY A 1 367 ? 19.392 -12.151 -17.635 1.00 87.50 367 GLY A CA 1
ATOM 2636 C C . GLY A 1 367 ? 18.067 -12.403 -18.358 1.00 87.50 367 GLY A C 1
ATOM 2637 O O . GLY A 1 367 ? 17.803 -11.863 -19.428 1.00 87.50 367 GLY A O 1
ATOM 2638 N N . GLU A 1 368 ? 17.217 -13.235 -17.758 1.00 85.25 368 GLU A N 1
ATOM 2639 C CA . GLU A 1 368 ? 15.955 -13.725 -18.340 1.00 85.25 368 GLU A CA 1
ATOM 2640 C C . GLU A 1 368 ? 14.835 -12.658 -18.460 1.00 85.25 368 GLU A C 1
ATOM 2642 O O . GLU A 1 368 ? 13.736 -12.965 -18.920 1.00 85.25 368 GLU A O 1
ATOM 2647 N N . GLY A 1 369 ? 15.086 -11.411 -18.045 1.00 82.25 369 GLY A N 1
ATOM 2648 C CA . GLY A 1 369 ? 14.095 -10.332 -17.965 1.00 82.25 369 GLY A CA 1
ATOM 2649 C C . GLY A 1 369 ? 13.689 -9.987 -16.529 1.00 82.25 369 GLY A C 1
ATOM 2650 O O . GLY A 1 369 ? 14.106 -10.644 -15.575 1.00 82.25 369 GLY A O 1
ATOM 2651 N N . LEU A 1 370 ? 12.878 -8.934 -16.370 1.00 82.62 370 LEU A N 1
ATOM 2652 C CA . LEU A 1 370 ? 12.551 -8.366 -15.059 1.00 82.62 370 LEU A CA 1
ATOM 2653 C C . LEU A 1 370 ? 11.741 -9.339 -14.187 1.00 82.62 370 LEU A C 1
ATOM 2655 O O . LEU A 1 370 ? 10.585 -9.649 -14.480 1.00 82.62 370 LEU A O 1
ATOM 2659 N N . ARG A 1 371 ? 12.317 -9.752 -13.054 1.00 82.94 371 ARG A N 1
ATOM 2660 C CA . ARG A 1 371 ? 11.610 -10.505 -12.006 1.00 82.94 371 ARG A CA 1
ATOM 2661 C C . ARG A 1 371 ? 11.370 -9.680 -10.746 1.00 82.94 371 ARG A C 1
ATOM 2663 O O . ARG A 1 371 ? 12.135 -8.784 -10.397 1.00 82.94 371 ARG A O 1
ATOM 2670 N N . LEU A 1 372 ? 10.315 -10.022 -10.007 1.00 81.81 372 LEU A N 1
ATOM 2671 C CA . LEU A 1 372 ? 9.895 -9.286 -8.808 1.00 81.81 372 LEU A CA 1
ATOM 2672 C C . LEU A 1 372 ? 10.941 -9.326 -7.672 1.00 81.81 372 LEU A C 1
ATOM 2674 O O . LEU A 1 372 ? 11.009 -8.412 -6.853 1.00 81.81 372 LEU A O 1
ATOM 2678 N N . ASP A 1 373 ? 11.792 -10.355 -7.632 1.00 80.38 373 ASP A N 1
ATOM 2679 C CA . ASP A 1 373 ? 12.931 -10.461 -6.715 1.00 80.38 373 ASP A CA 1
ATOM 2680 C C . ASP A 1 373 ? 14.171 -9.677 -7.182 1.00 80.38 373 ASP A C 1
ATOM 2682 O O . ASP A 1 373 ? 15.087 -9.469 -6.382 1.00 80.38 373 ASP A O 1
ATOM 2686 N N . GLN A 1 374 ? 14.198 -9.197 -8.430 1.00 80.88 374 GLN A N 1
ATOM 2687 C CA . GLN A 1 374 ? 15.241 -8.328 -8.980 1.00 80.88 374 GLN A CA 1
ATOM 2688 C C . GLN A 1 374 ? 14.930 -6.836 -8.805 1.00 80.88 374 GLN A C 1
ATOM 2690 O O . GLN A 1 374 ? 15.871 -6.051 -8.755 1.00 80.88 374 GLN A O 1
ATOM 2695 N N . VAL A 1 375 ? 13.662 -6.440 -8.629 1.00 84.06 375 VAL A N 1
ATOM 2696 C CA . VAL A 1 375 ? 13.266 -5.034 -8.407 1.00 84.06 375 VAL A CA 1
ATOM 2697 C C . VAL A 1 375 ? 13.992 -4.438 -7.188 1.00 84.06 375 VAL A C 1
ATOM 2699 O O . VAL A 1 375 ? 14.111 -5.077 -6.134 1.00 84.06 375 VAL A O 1
ATOM 2702 N N . ARG A 1 376 ? 14.514 -3.209 -7.320 1.00 82.44 376 ARG A N 1
ATOM 2703 C CA . ARG A 1 376 ? 15.257 -2.495 -6.264 1.00 82.44 376 ARG A CA 1
ATOM 2704 C C . ARG A 1 376 ? 14.757 -1.059 -6.132 1.00 82.44 376 ARG A C 1
ATOM 2706 O O . ARG A 1 376 ? 15.081 -0.216 -6.956 1.00 82.44 376 ARG A O 1
ATOM 2713 N N . THR A 1 377 ? 14.121 -0.734 -5.012 1.00 82.50 377 THR A N 1
ATOM 2714 C CA . THR A 1 377 ? 13.688 0.641 -4.676 1.00 82.50 377 THR A CA 1
ATOM 2715 C C . THR A 1 377 ? 14.842 1.659 -4.640 1.00 82.50 377 THR A C 1
ATOM 2717 O O . THR A 1 377 ? 14.648 2.859 -4.825 1.00 82.50 377 THR A O 1
ATOM 2720 N N . ALA A 1 378 ? 16.074 1.185 -4.426 1.00 76.69 378 ALA A N 1
ATOM 2721 C CA . ALA A 1 378 ? 17.282 2.007 -4.489 1.00 76.69 378 ALA A CA 1
ATOM 2722 C C . ALA A 1 378 ? 17.736 2.347 -5.924 1.00 76.69 378 ALA A C 1
ATOM 2724 O O . ALA A 1 378 ? 18.434 3.340 -6.088 1.00 76.69 378 ALA A O 1
ATOM 2725 N N . ALA A 1 379 ? 17.354 1.553 -6.934 1.00 74.31 379 ALA A N 1
ATOM 2726 C CA . ALA A 1 379 ? 17.693 1.804 -8.339 1.00 74.31 379 ALA A CA 1
ATOM 2727 C C . ALA A 1 379 ? 16.756 2.835 -8.993 1.00 74.31 379 ALA A C 1
ATOM 2729 O O . ALA A 1 379 ? 17.169 3.549 -9.895 1.00 74.31 379 ALA A O 1
ATOM 2730 N N . HIS A 1 380 ? 15.518 2.959 -8.507 1.00 74.56 380 HIS A N 1
ATOM 2731 C CA . HIS A 1 380 ? 14.566 3.963 -8.984 1.00 74.56 380 HIS A CA 1
ATOM 2732 C C . HIS A 1 380 ? 14.745 5.272 -8.198 1.00 74.56 380 HIS A C 1
ATOM 2734 O O . HIS A 1 380 ? 14.236 5.430 -7.083 1.00 74.56 380 HIS A O 1
ATOM 2740 N N . VAL A 1 381 ? 15.516 6.199 -8.770 1.00 77.06 381 VAL A N 1
ATOM 2741 C CA . VAL A 1 381 ? 15.842 7.527 -8.221 1.00 77.06 381 VAL A CA 1
ATOM 2742 C C . VAL A 1 381 ? 15.177 8.603 -9.088 1.00 77.06 381 VAL A C 1
ATOM 2744 O O . VAL A 1 381 ? 15.007 8.403 -10.279 1.00 77.06 381 VAL A O 1
ATOM 2747 N N . ALA A 1 382 ? 14.791 9.739 -8.500 1.00 75.12 382 ALA A N 1
ATOM 2748 C CA . ALA A 1 382 ? 14.230 10.878 -9.241 1.00 75.12 382 ALA A CA 1
ATOM 2749 C C . ALA A 1 382 ? 15.289 11.779 -9.921 1.00 75.12 382 ALA A C 1
ATOM 2751 O O . ALA A 1 382 ? 14.939 12.764 -10.566 1.00 75.12 382 ALA A O 1
ATOM 2752 N N . GLU A 1 383 ? 16.574 11.478 -9.731 1.00 80.69 383 GLU A N 1
ATOM 2753 C CA . GLU A 1 383 ? 17.717 12.195 -10.303 1.00 80.69 383 GLU A CA 1
ATOM 2754 C C . GLU A 1 383 ? 18.315 11.339 -11.422 1.00 80.69 383 GLU A C 1
ATOM 2756 O O . GLU A 1 383 ? 18.381 10.119 -11.279 1.00 80.69 383 GLU A O 1
ATOM 2761 N N . VAL A 1 384 ? 18.757 11.980 -12.508 1.00 83.19 384 VAL A N 1
ATOM 2762 C CA . VAL A 1 384 ? 19.463 11.313 -13.612 1.00 83.19 384 VAL A CA 1
ATOM 2763 C C . VAL A 1 384 ? 20.777 10.743 -13.081 1.00 83.19 384 VAL A C 1
ATOM 2765 O O . VAL A 1 384 ? 21.559 11.460 -12.455 1.00 83.19 384 VAL A O 1
ATOM 2768 N N . THR A 1 385 ? 21.009 9.456 -13.310 1.00 84.00 385 THR A N 1
ATOM 2769 C CA . THR A 1 385 ? 22.227 8.753 -12.896 1.00 84.00 385 THR A CA 1
ATOM 2770 C C . THR A 1 385 ? 23.221 8.626 -14.050 1.00 84.00 385 THR A C 1
ATOM 2772 O O . THR A 1 385 ? 22.845 8.697 -15.218 1.00 84.00 385 THR A O 1
ATOM 2775 N N . GLU A 1 386 ? 24.488 8.330 -13.739 1.00 86.31 386 GLU A N 1
ATOM 2776 C CA . GLU A 1 386 ? 25.492 7.946 -14.748 1.00 86.31 386 GLU A CA 1
ATOM 2777 C C . GLU A 1 386 ? 25.014 6.763 -15.618 1.00 86.31 386 GLU A C 1
ATOM 2779 O O . GLU A 1 386 ? 25.376 6.669 -16.790 1.00 86.31 386 GLU A O 1
ATOM 2784 N N . GLN A 1 387 ? 24.167 5.877 -15.067 1.00 85.38 387 GLN A N 1
ATOM 2785 C CA . GLN A 1 387 ? 23.565 4.783 -15.825 1.00 85.38 387 GLN A CA 1
ATOM 2786 C C . GLN A 1 387 ? 22.555 5.282 -16.867 1.00 85.38 387 GLN A C 1
ATOM 2788 O O . GLN A 1 387 ? 22.545 4.787 -17.992 1.00 85.38 387 GLN A O 1
ATOM 2793 N N . ASP A 1 388 ? 21.734 6.271 -16.519 1.00 88.56 388 ASP A N 1
ATOM 2794 C CA . ASP A 1 388 ? 20.761 6.852 -17.446 1.00 88.56 388 ASP A CA 1
ATOM 2795 C C . ASP A 1 388 ? 21.465 7.652 -18.552 1.00 88.56 388 ASP A C 1
ATOM 2797 O O . ASP A 1 388 ? 21.068 7.578 -19.715 1.00 88.56 388 ASP A O 1
ATOM 2801 N N . GLU A 1 389 ? 22.547 8.366 -18.215 1.00 90.75 389 GLU A N 1
ATOM 2802 C CA . GLU A 1 389 ? 23.338 9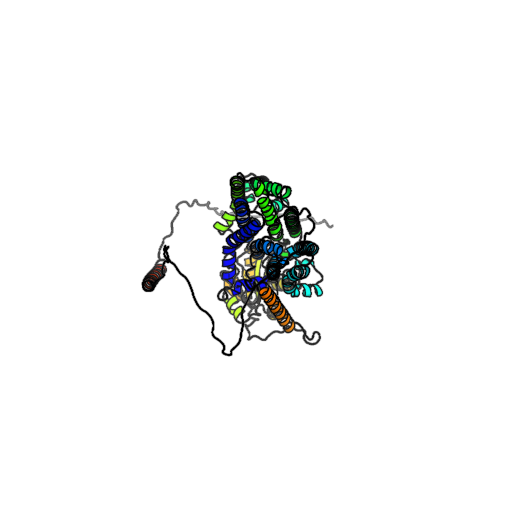.129 -19.186 1.00 90.75 389 GLU A CA 1
ATOM 2803 C C . GLU A 1 389 ? 23.996 8.235 -20.243 1.00 90.75 389 GLU A C 1
ATOM 2805 O O . GLU A 1 389 ? 23.930 8.572 -21.429 1.00 90.75 389 GLU A O 1
ATOM 2810 N N . TRP A 1 390 ? 24.603 7.098 -19.869 1.00 89.62 390 TRP A N 1
ATOM 2811 C CA . TRP A 1 390 ? 25.194 6.204 -20.874 1.00 89.62 390 TRP A CA 1
ATOM 2812 C C . TRP A 1 390 ? 24.128 5.452 -21.673 1.00 89.62 390 TRP A C 1
ATOM 2814 O O . TRP A 1 390 ? 24.299 5.283 -22.879 1.00 89.62 390 TRP A O 1
ATOM 2824 N N . VAL A 1 391 ? 23.005 5.045 -21.059 1.00 92.50 391 VAL A N 1
ATOM 2825 C CA . VAL A 1 391 ? 21.899 4.411 -21.801 1.00 92.50 391 VAL A CA 1
ATOM 2826 C C . VAL A 1 391 ? 21.342 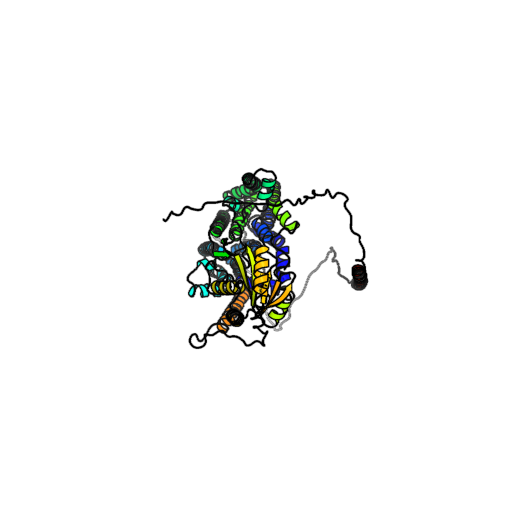5.389 -22.837 1.00 92.50 391 VAL A C 1
ATOM 2828 O O . VAL A 1 391 ? 21.164 5.012 -23.994 1.00 92.50 391 VAL A O 1
ATOM 2831 N N . ALA A 1 392 ? 21.143 6.658 -22.469 1.00 92.06 392 ALA A N 1
ATOM 2832 C CA . ALA A 1 392 ? 20.721 7.700 -23.402 1.00 92.06 392 ALA A CA 1
ATOM 2833 C C . ALA A 1 392 ? 21.747 7.934 -24.528 1.00 92.06 392 ALA A C 1
ATOM 2835 O O . ALA A 1 392 ? 21.351 8.097 -25.682 1.00 92.06 392 ALA A O 1
ATOM 2836 N N . GLN A 1 393 ? 23.051 7.896 -24.227 1.00 92.12 393 GLN A N 1
ATOM 2837 C CA . GLN A 1 393 ? 24.108 7.972 -25.243 1.00 92.12 393 GLN A CA 1
ATOM 2838 C C . GLN A 1 393 ? 24.084 6.765 -26.192 1.00 92.12 393 GLN A C 1
ATOM 2840 O O . GLN A 1 393 ? 24.122 6.961 -27.404 1.00 92.12 393 GLN A O 1
ATOM 2845 N N . LEU A 1 394 ? 23.946 5.536 -25.681 1.00 92.69 394 LEU A N 1
ATOM 2846 C CA . LEU A 1 394 ? 23.848 4.328 -26.507 1.00 92.69 394 LEU A CA 1
ATOM 2847 C C . LEU A 1 394 ? 22.618 4.366 -27.422 1.00 92.69 394 LEU A C 1
ATOM 2849 O O . LEU A 1 394 ? 22.743 4.095 -28.613 1.00 92.69 394 LEU A O 1
ATOM 2853 N N . VAL A 1 395 ? 21.447 4.753 -26.904 1.00 93.38 395 VAL A N 1
ATOM 2854 C CA . VAL A 1 395 ? 20.238 4.924 -27.730 1.00 93.38 395 VAL A CA 1
ATOM 2855 C C . VAL A 1 395 ? 20.426 6.032 -28.767 1.00 93.38 395 VAL A C 1
ATOM 2857 O O . VAL A 1 395 ? 20.020 5.858 -29.912 1.00 93.38 395 VAL A O 1
ATOM 2860 N N . GLY A 1 396 ? 21.086 7.136 -28.407 1.00 91.44 396 GLY A N 1
ATOM 2861 C CA . GLY A 1 396 ? 21.418 8.214 -29.340 1.00 91.44 396 GLY A CA 1
ATOM 2862 C C . GLY A 1 396 ? 22.365 7.782 -30.465 1.00 91.44 396 GLY A C 1
ATOM 2863 O O . GLY A 1 396 ? 22.174 8.201 -31.604 1.00 91.44 396 GLY A O 1
ATOM 2864 N N . MET A 1 397 ? 23.344 6.917 -30.172 1.00 91.19 397 MET A N 1
ATOM 2865 C CA . MET A 1 397 ? 24.224 6.329 -31.189 1.00 91.19 397 MET A CA 1
ATOM 2866 C C . MET A 1 397 ? 23.464 5.353 -32.095 1.00 91.19 397 MET A C 1
ATOM 2868 O O . MET A 1 397 ? 23.568 5.468 -33.310 1.00 91.19 397 MET A O 1
ATOM 2872 N N . LEU A 1 398 ? 22.655 4.454 -31.520 1.00 91.38 398 LEU A N 1
ATOM 2873 C CA . LEU A 1 398 ? 21.844 3.477 -32.263 1.00 91.38 398 LEU A CA 1
ATOM 2874 C C . LEU A 1 398 ? 20.748 4.116 -33.135 1.00 91.38 398 LEU A C 1
ATOM 2876 O O . LEU A 1 398 ? 20.325 3.530 -34.124 1.00 91.38 398 LEU A O 1
ATOM 2880 N N . ALA A 1 399 ? 20.247 5.295 -32.761 1.00 90.81 399 ALA A N 1
ATOM 2881 C CA . ALA A 1 399 ? 19.288 6.055 -33.564 1.00 90.81 399 ALA A CA 1
ATOM 2882 C C . ALA A 1 399 ? 19.961 6.909 -34.664 1.00 90.81 399 ALA A C 1
ATOM 2884 O O . ALA A 1 399 ? 19.262 7.541 -35.458 1.00 90.81 399 ALA A O 1
ATOM 2885 N N . GLY A 1 400 ? 21.297 6.972 -34.695 1.00 87.44 400 GLY A N 1
ATOM 2886 C CA . GLY A 1 400 ? 22.084 7.733 -35.664 1.00 87.44 400 GLY A CA 1
ATOM 2887 C C . GLY A 1 400 ? 22.713 6.854 -36.749 1.00 87.44 400 GLY A C 1
ATOM 2888 O O . GLY A 1 400 ? 22.975 5.680 -36.558 1.00 87.44 400 GLY A O 1
ATOM 2889 N N . THR A 1 401 ? 23.034 7.433 -37.904 1.00 77.38 401 THR A N 1
ATOM 2890 C CA . THR A 1 401 ? 23.508 6.685 -39.086 1.00 77.38 401 THR A CA 1
ATOM 2891 C C . THR A 1 401 ? 25.040 6.499 -39.121 1.00 77.38 401 THR A C 1
ATOM 2893 O O . THR A 1 401 ? 25.681 6.767 -40.143 1.00 77.38 401 THR A O 1
ATOM 2896 N N . GLY A 1 402 ? 25.680 6.142 -38.001 1.00 77.38 402 GLY A N 1
ATOM 2897 C CA . GLY A 1 402 ? 27.147 6.035 -37.919 1.00 77.38 402 GLY A CA 1
ATOM 2898 C C . GLY A 1 402 ? 27.692 5.567 -36.565 1.00 77.38 402 GLY A C 1
ATOM 2899 O O . GLY A 1 402 ? 26.929 5.271 -35.658 1.00 77.38 402 GLY A O 1
ATOM 2900 N N . GLY A 1 403 ? 29.024 5.497 -36.430 1.00 79.38 403 GLY A N 1
ATOM 2901 C CA . GLY A 1 403 ? 29.687 5.140 -35.161 1.00 79.38 403 GLY A CA 1
ATOM 2902 C C . GLY A 1 403 ? 29.711 3.642 -34.829 1.00 79.38 403 GLY A C 1
ATOM 2903 O O . GLY A 1 403 ? 29.686 3.284 -33.659 1.00 79.38 403 GLY A O 1
ATOM 2904 N N . GLY A 1 404 ? 29.746 2.757 -35.835 1.00 80.75 404 GLY A N 1
ATOM 2905 C CA . GLY A 1 404 ? 29.683 1.298 -35.639 1.00 80.75 404 GLY A CA 1
ATOM 2906 C C . GLY A 1 404 ? 30.695 0.743 -34.627 1.00 80.75 404 GLY A C 1
ATOM 2907 O O . GLY A 1 404 ? 30.293 0.016 -33.725 1.00 80.75 404 GLY A O 1
ATOM 2908 N N . ASP A 1 405 ? 31.968 1.136 -34.728 1.00 84.50 405 ASP A N 1
ATOM 2909 C CA . ASP A 1 405 ? 33.033 0.694 -33.814 1.00 84.50 405 ASP A CA 1
ATOM 2910 C C . ASP A 1 405 ? 32.786 1.162 -32.360 1.00 84.50 405 ASP A C 1
ATOM 2912 O O . ASP A 1 405 ? 33.033 0.414 -31.414 1.00 84.50 405 ASP A O 1
ATOM 2916 N N . ASP A 1 406 ? 32.252 2.377 -32.176 1.00 86.62 406 ASP A N 1
ATOM 2917 C CA . ASP A 1 406 ? 31.924 2.945 -30.858 1.00 86.62 406 ASP A CA 1
ATOM 2918 C C . ASP A 1 406 ? 30.682 2.264 -30.246 1.00 86.62 406 ASP A C 1
ATOM 2920 O O . ASP A 1 406 ? 30.642 1.980 -29.047 1.00 86.62 406 ASP A O 1
ATOM 2924 N N . ILE A 1 407 ? 29.686 1.935 -31.079 1.00 88.94 407 ILE A N 1
ATOM 2925 C CA . ILE A 1 407 ? 28.506 1.146 -30.695 1.00 88.94 407 ILE A CA 1
ATOM 2926 C C . ILE A 1 407 ? 28.926 -0.272 -30.291 1.00 88.94 407 ILE A C 1
ATOM 2928 O O . ILE A 1 407 ? 28.486 -0.764 -29.255 1.00 88.94 407 ILE A O 1
ATOM 2932 N N . GLU A 1 408 ? 29.787 -0.930 -31.071 1.00 89.25 408 GLU A N 1
ATOM 2933 C CA . GLU A 1 408 ? 30.321 -2.256 -30.745 1.00 89.25 408 GLU A CA 1
ATOM 2934 C C . GLU A 1 408 ? 31.068 -2.242 -29.405 1.00 89.25 408 GLU A C 1
ATOM 2936 O O . GLU A 1 408 ? 30.779 -3.073 -28.538 1.00 89.25 408 GLU A O 1
ATOM 2941 N N . ALA A 1 409 ? 31.944 -1.257 -29.185 1.00 88.19 409 ALA A N 1
ATOM 2942 C CA . ALA A 1 409 ? 32.639 -1.081 -27.913 1.00 88.19 409 ALA A CA 1
ATOM 2943 C C . ALA A 1 409 ? 31.663 -0.902 -26.733 1.00 88.19 409 ALA A C 1
ATOM 2945 O O . ALA A 1 409 ? 31.795 -1.603 -25.729 1.00 88.19 409 ALA A O 1
ATOM 2946 N N . ALA A 1 410 ? 30.649 -0.039 -26.866 1.00 88.12 410 ALA A N 1
ATOM 2947 C CA . ALA A 1 410 ? 29.656 0.210 -25.817 1.00 88.12 410 ALA A CA 1
ATOM 2948 C C . ALA A 1 410 ? 28.762 -1.015 -25.521 1.00 88.12 410 ALA A C 1
ATOM 2950 O O . ALA A 1 410 ? 28.443 -1.294 -24.361 1.00 88.12 410 ALA A O 1
ATOM 2951 N N . LEU A 1 411 ? 28.375 -1.779 -26.551 1.00 90.12 411 LEU A N 1
ATOM 2952 C CA . LEU A 1 411 ? 27.605 -3.018 -26.388 1.00 90.12 411 LEU A CA 1
ATOM 2953 C C . LEU A 1 411 ? 28.430 -4.100 -25.668 1.00 90.12 411 LEU A C 1
ATOM 2955 O O . LEU A 1 411 ? 27.883 -4.789 -24.804 1.00 90.12 411 LEU A O 1
ATOM 2959 N N . ILE A 1 412 ? 29.731 -4.221 -25.968 1.00 89.62 412 ILE A N 1
ATOM 2960 C CA . ILE A 1 412 ? 30.655 -5.130 -25.266 1.00 89.62 412 ILE A CA 1
ATOM 2961 C C . ILE A 1 412 ? 30.868 -4.680 -23.814 1.00 89.62 412 ILE A C 1
ATOM 2963 O O . ILE A 1 412 ? 30.701 -5.486 -22.899 1.00 89.62 412 ILE A O 1
ATOM 2967 N N . GLU A 1 413 ? 31.203 -3.407 -23.579 1.00 87.62 413 GLU A N 1
ATOM 2968 C CA . GLU A 1 413 ? 31.521 -2.874 -22.244 1.00 87.62 413 GLU A CA 1
ATOM 2969 C C . GLU A 1 413 ? 30.365 -3.051 -21.245 1.00 87.62 413 GLU A C 1
ATOM 2971 O O . GLU A 1 413 ? 30.581 -3.297 -20.054 1.00 87.62 413 GLU A O 1
ATOM 2976 N N . HIS A 1 414 ? 29.123 -2.969 -21.725 1.00 87.06 414 HIS A N 1
ATOM 2977 C CA . HIS A 1 414 ? 27.925 -3.102 -20.898 1.00 87.06 414 HIS A CA 1
ATOM 2978 C C . HIS A 1 414 ? 27.186 -4.443 -21.046 1.00 87.06 414 HIS A C 1
ATOM 2980 O O . HIS A 1 414 ? 26.103 -4.583 -20.468 1.00 87.06 414 HIS A O 1
ATOM 2986 N N . HIS A 1 415 ? 27.774 -5.423 -21.749 1.00 90.50 415 HIS A N 1
ATOM 2987 C CA . HIS A 1 415 ? 27.228 -6.770 -22.011 1.00 90.50 415 HIS A CA 1
ATOM 2988 C C . HIS A 1 415 ? 25.821 -6.781 -22.621 1.00 90.50 415 HIS A C 1
ATOM 2990 O O . HIS A 1 415 ? 24.973 -7.605 -22.272 1.00 90.50 415 HIS A O 1
ATOM 2996 N N . VAL A 1 416 ? 25.544 -5.857 -23.538 1.00 92.88 416 VAL A N 1
ATOM 2997 C CA . VAL A 1 416 ? 24.243 -5.753 -24.211 1.00 92.88 416 VAL A CA 1
ATOM 2998 C C . VAL A 1 416 ? 24.194 -6.742 -25.382 1.00 92.88 416 VAL A C 1
ATOM 3000 O O . VAL A 1 416 ? 24.642 -6.463 -26.495 1.00 92.88 416 VAL A O 1
ATOM 3003 N N . GLY A 1 417 ? 23.648 -7.930 -25.115 1.00 92.06 417 GLY A N 1
ATOM 3004 C CA . GLY A 1 417 ? 23.494 -9.019 -26.087 1.00 92.06 417 GLY A CA 1
ATOM 3005 C C . GLY A 1 417 ? 22.326 -8.838 -27.058 1.00 92.06 417 GLY A C 1
ATOM 3006 O O . GLY A 1 417 ? 22.341 -9.387 -28.161 1.00 92.06 417 GLY A O 1
ATOM 3007 N N . PHE A 1 418 ? 21.310 -8.072 -26.657 1.00 94.31 418 PHE A N 1
ATOM 3008 C CA . PHE A 1 418 ? 20.076 -7.894 -27.420 1.00 94.31 418 PHE A CA 1
ATOM 3009 C C . PHE A 1 418 ? 19.540 -6.463 -27.340 1.00 94.31 418 PHE A C 1
ATOM 3011 O O . PHE A 1 418 ? 19.652 -5.803 -26.305 1.00 94.31 418 PHE A O 1
ATOM 3018 N N . VAL A 1 419 ? 18.888 -6.031 -28.418 1.00 95.06 419 VAL A N 1
ATOM 3019 C CA . VAL A 1 419 ? 18.083 -4.806 -28.487 1.00 95.06 419 VAL A CA 1
ATOM 3020 C C . VAL A 1 419 ? 16.667 -5.204 -28.902 1.00 95.06 419 VAL A C 1
ATOM 3022 O O . VAL A 1 419 ? 16.491 -5.877 -29.916 1.00 95.06 419 VAL A O 1
ATOM 3025 N N . LEU A 1 420 ? 15.661 -4.826 -28.116 1.00 94.00 420 LEU A N 1
ATOM 3026 C CA . LEU A 1 420 ? 14.245 -5.125 -28.349 1.00 94.00 420 LEU A CA 1
ATOM 3027 C C . LEU A 1 420 ? 13.482 -3.813 -28.540 1.00 94.00 420 LEU A C 1
ATOM 3029 O O . LEU A 1 420 ? 13.340 -3.055 -27.585 1.00 94.00 420 LEU A O 1
ATOM 3033 N N . LEU A 1 421 ? 12.961 -3.563 -29.739 1.00 94.25 421 LEU A N 1
ATOM 3034 C CA . LEU A 1 421 ? 12.053 -2.448 -30.010 1.00 94.25 421 LEU A CA 1
ATOM 3035 C C . LEU A 1 421 ? 10.614 -2.948 -29.893 1.00 94.25 421 LEU A C 1
ATOM 3037 O O . LEU A 1 421 ? 10.150 -3.724 -30.735 1.00 94.25 421 LEU A O 1
ATOM 3041 N N . ARG A 1 422 ? 9.913 -2.527 -28.842 1.00 91.62 422 ARG A N 1
ATOM 3042 C CA . ARG A 1 422 ? 8.543 -2.965 -28.577 1.00 91.62 422 ARG A CA 1
ATOM 3043 C C . ARG A 1 422 ? 7.561 -2.481 -29.649 1.00 91.62 422 ARG A C 1
ATOM 3045 O O . ARG A 1 422 ? 7.769 -1.478 -30.331 1.00 91.62 422 ARG A O 1
ATOM 3052 N N . SER A 1 423 ? 6.465 -3.221 -29.791 1.00 87.00 423 SER A N 1
ATOM 3053 C CA . SER A 1 423 ? 5.353 -2.906 -30.697 1.00 87.00 423 SER A CA 1
ATOM 3054 C C . SER A 1 423 ? 4.385 -1.844 -30.159 1.00 87.00 423 SER A C 1
ATOM 3056 O O . SER A 1 423 ? 3.538 -1.372 -30.916 1.00 87.00 423 SER A O 1
ATOM 3058 N N . ASP A 1 424 ? 4.500 -1.462 -28.884 1.00 82.75 424 ASP A N 1
ATOM 3059 C CA . ASP A 1 424 ? 3.786 -0.325 -28.299 1.00 82.75 424 ASP A CA 1
ATOM 3060 C C . ASP A 1 424 ? 4.358 1.019 -28.794 1.00 82.75 424 ASP A C 1
ATOM 3062 O O . ASP A 1 424 ? 5.333 1.061 -29.552 1.00 82.75 424 ASP A O 1
ATOM 3066 N N . GLY A 1 425 ? 3.698 2.127 -28.445 1.00 83.19 425 GLY A N 1
ATOM 3067 C CA . GLY A 1 425 ? 4.188 3.473 -28.754 1.00 83.19 425 GLY A CA 1
ATOM 3068 C C . GLY A 1 425 ? 3.781 4.066 -30.104 1.00 83.19 425 GLY A C 1
ATOM 3069 O O . GLY A 1 425 ? 2.956 3.513 -30.840 1.00 83.19 425 GLY A O 1
ATOM 3070 N N . ASP A 1 426 ? 4.389 5.204 -30.444 1.00 89.31 426 ASP A N 1
ATOM 3071 C CA . ASP A 1 426 ? 4.196 5.855 -31.742 1.00 89.31 426 ASP A CA 1
ATOM 3072 C C . ASP A 1 426 ? 4.778 5.032 -32.911 1.00 89.31 426 ASP A C 1
ATOM 3074 O O . ASP A 1 426 ? 5.830 4.393 -32.797 1.00 89.31 426 ASP A O 1
ATOM 3078 N N . ALA A 1 427 ? 4.071 5.041 -34.045 1.00 89.00 427 ALA A N 1
ATOM 3079 C CA . ALA A 1 427 ? 4.357 4.183 -35.187 1.00 89.00 427 ALA A CA 1
ATOM 3080 C C . ALA A 1 427 ? 5.367 4.763 -36.189 1.00 89.00 427 ALA A C 1
ATOM 3082 O O . ALA A 1 427 ? 6.136 3.976 -36.750 1.00 89.00 427 ALA A O 1
ATOM 3083 N N . SER A 1 428 ? 5.412 6.085 -36.407 1.00 89.44 428 SER A N 1
ATOM 3084 C CA . SER A 1 428 ? 6.445 6.693 -37.262 1.00 89.44 428 SER A CA 1
ATOM 3085 C C . SER A 1 428 ? 7.802 6.636 -36.561 1.00 89.44 428 SER A C 1
ATOM 3087 O O . SER A 1 428 ? 8.771 6.156 -37.153 1.00 89.44 428 SER A O 1
ATOM 3089 N N . ALA A 1 429 ? 7.855 6.985 -35.273 1.00 89.38 429 ALA A N 1
ATOM 3090 C CA . ALA A 1 429 ? 9.037 6.854 -34.423 1.00 89.38 429 ALA A CA 1
ATOM 3091 C C . ALA A 1 429 ? 9.619 5.431 -34.452 1.00 89.38 429 ALA A C 1
ATOM 3093 O O . ALA A 1 429 ? 10.813 5.250 -34.696 1.00 89.38 429 ALA A O 1
ATOM 3094 N N . ARG A 1 430 ? 8.772 4.405 -34.274 1.00 92.25 430 ARG A N 1
ATOM 3095 C CA . ARG A 1 430 ? 9.201 2.996 -34.313 1.00 92.25 430 ARG A CA 1
ATOM 3096 C C . ARG A 1 430 ? 9.756 2.594 -35.679 1.00 92.25 430 ARG A C 1
ATOM 3098 O O . ARG A 1 430 ? 10.783 1.926 -35.733 1.00 92.25 430 ARG A O 1
ATOM 3105 N N . SER A 1 431 ? 9.113 3.010 -36.773 1.00 91.62 431 SER A N 1
ATOM 3106 C CA . SER A 1 431 ? 9.594 2.718 -38.132 1.00 91.62 431 SER A CA 1
ATOM 3107 C C . SER A 1 431 ? 10.951 3.373 -38.417 1.00 91.62 431 SER A C 1
ATOM 3109 O O . SER A 1 431 ? 11.793 2.779 -39.092 1.00 91.62 431 SER A O 1
ATOM 3111 N N . ASN A 1 432 ? 11.182 4.577 -37.886 1.00 91.25 432 ASN A N 1
ATOM 3112 C CA . ASN A 1 432 ? 12.455 5.284 -38.020 1.00 91.25 432 ASN A CA 1
ATOM 3113 C C . ASN A 1 432 ? 13.566 4.580 -37.221 1.00 91.25 432 ASN A C 1
ATOM 3115 O O . ASN A 1 432 ? 14.636 4.326 -37.769 1.00 91.25 432 ASN A O 1
ATOM 3119 N N . LEU A 1 433 ? 13.291 4.192 -35.968 1.00 92.81 433 LEU A N 1
ATOM 3120 C CA . LEU A 1 433 ? 14.226 3.426 -35.131 1.00 92.81 433 LEU A CA 1
ATOM 3121 C C . LEU A 1 433 ? 14.562 2.062 -35.741 1.00 92.81 433 LEU A C 1
ATOM 3123 O O . LEU A 1 433 ? 15.731 1.701 -35.803 1.00 92.81 433 LEU A O 1
ATOM 3127 N N . GLN A 1 434 ? 13.563 1.332 -36.251 1.00 93.44 434 GLN A N 1
ATOM 3128 C CA . GLN A 1 434 ? 13.790 0.082 -36.980 1.00 93.44 434 GLN A CA 1
ATOM 3129 C C . GLN A 1 434 ? 14.753 0.296 -38.157 1.00 93.44 434 GLN A C 1
ATOM 3131 O O . GLN A 1 434 ? 15.707 -0.460 -38.306 1.00 93.44 434 GLN A O 1
ATOM 3136 N N . THR A 1 435 ? 14.515 1.333 -38.968 1.00 92.50 435 THR A N 1
ATOM 3137 C CA . THR A 1 435 ? 15.356 1.638 -40.137 1.00 92.50 435 THR A CA 1
ATOM 3138 C C . THR A 1 435 ? 16.799 1.927 -39.717 1.00 92.50 435 THR A C 1
ATOM 3140 O O . THR A 1 435 ? 17.716 1.363 -40.304 1.00 92.50 435 THR A O 1
ATOM 3143 N N . ALA A 1 436 ? 17.008 2.725 -38.662 1.00 92.06 436 ALA A N 1
ATOM 3144 C CA . ALA A 1 436 ? 18.343 2.992 -38.123 1.00 92.06 436 ALA A CA 1
ATOM 3145 C C . ALA A 1 436 ? 19.034 1.710 -37.615 1.00 92.06 436 ALA A C 1
ATOM 3147 O O . ALA A 1 436 ? 20.197 1.463 -37.928 1.00 92.06 436 ALA A O 1
ATOM 3148 N N . PHE A 1 437 ? 18.320 0.841 -36.891 1.00 92.38 437 PHE A N 1
ATOM 3149 C CA . PHE A 1 437 ? 18.896 -0.402 -36.360 1.00 92.38 437 PHE A CA 1
ATOM 3150 C C . PHE A 1 437 ? 19.250 -1.408 -37.462 1.00 92.38 437 PHE A C 1
ATOM 3152 O O . PHE A 1 437 ? 20.271 -2.086 -37.353 1.00 92.38 437 PHE A O 1
ATOM 3159 N N . ASP A 1 438 ? 18.456 -1.470 -38.535 1.00 91.06 438 ASP A N 1
ATOM 3160 C CA . ASP A 1 438 ? 18.721 -2.318 -39.703 1.00 91.06 438 ASP A CA 1
ATOM 3161 C C . ASP A 1 438 ? 19.895 -1.799 -40.576 1.00 91.06 438 ASP A C 1
ATOM 3163 O O . ASP A 1 438 ? 20.459 -2.569 -41.358 1.00 91.06 438 ASP A O 1
ATOM 3167 N N . GLU A 1 439 ? 20.325 -0.536 -40.423 1.00 91.19 439 GLU A N 1
ATOM 3168 C CA . GLU A 1 439 ? 21.548 0.007 -41.049 1.00 91.19 439 GLU A CA 1
ATOM 3169 C C . GLU A 1 439 ? 22.844 -0.374 -40.296 1.00 91.19 439 GLU A C 1
ATOM 3171 O O . GLU A 1 439 ? 23.929 -0.395 -40.890 1.00 91.19 439 GLU A O 1
ATOM 3176 N N . HIS A 1 440 ? 22.770 -0.710 -39.002 1.00 90.75 440 HIS A N 1
ATOM 3177 C CA . HIS A 1 440 ? 23.947 -1.022 -38.183 1.00 90.75 440 HIS A CA 1
ATOM 3178 C C . HIS A 1 440 ? 24.407 -2.481 -38.323 1.00 90.75 440 HIS A C 1
ATOM 3180 O O . HIS A 1 440 ? 23.855 -3.385 -37.705 1.00 90.75 440 HIS A O 1
ATOM 3186 N N . ALA A 1 441 ? 25.531 -2.708 -39.011 1.00 87.38 441 ALA A N 1
ATOM 3187 C CA . ALA A 1 441 ? 26.119 -4.046 -39.202 1.00 87.38 441 ALA A CA 1
ATOM 3188 C C . ALA A 1 441 ? 26.488 -4.813 -37.905 1.00 87.38 441 ALA A C 1
ATOM 3190 O O . ALA A 1 441 ? 26.679 -6.030 -37.945 1.00 87.38 441 ALA A O 1
ATOM 3191 N N . VAL A 1 442 ? 26.591 -4.118 -36.764 1.00 88.62 442 VAL A N 1
ATOM 3192 C CA . VAL A 1 442 ? 26.834 -4.702 -35.428 1.00 88.62 442 VAL A CA 1
ATOM 3193 C C . VAL A 1 442 ? 25.586 -5.423 -34.889 1.00 88.62 442 VAL A C 1
ATOM 3195 O O . VAL A 1 442 ? 25.697 -6.336 -34.066 1.00 88.62 442 VAL A O 1
ATOM 3198 N N . LEU A 1 443 ? 24.395 -5.043 -35.364 1.00 91.12 443 LEU A N 1
ATOM 3199 C CA . LEU A 1 443 ? 23.115 -5.641 -35.004 1.00 91.12 443 LEU A CA 1
ATOM 3200 C C . LEU A 1 443 ? 22.656 -6.634 -36.079 1.00 91.12 443 LEU A C 1
ATOM 3202 O O . LEU A 1 443 ? 22.567 -6.329 -37.263 1.00 91.12 443 LEU A O 1
ATOM 3206 N N . GLN A 1 444 ? 22.317 -7.845 -35.651 1.00 92.06 444 GLN A N 1
ATOM 3207 C CA . GLN A 1 444 ? 21.729 -8.877 -36.499 1.00 92.06 444 GLN A CA 1
ATOM 3208 C C . GLN A 1 444 ? 20.250 -9.012 -36.152 1.00 92.06 444 GLN A C 1
ATOM 3210 O O . GLN A 1 444 ? 19.911 -9.381 -35.026 1.00 92.06 444 GLN A O 1
ATOM 3215 N N . SER A 1 445 ? 19.366 -8.727 -37.111 1.00 90.88 445 SER A N 1
ATOM 3216 C CA . SER A 1 445 ? 17.923 -8.889 -36.914 1.00 90.88 445 SER A CA 1
ATOM 3217 C C . SER A 1 445 ? 17.588 -10.352 -36.593 1.00 90.88 445 SER A C 1
ATOM 3219 O O . SER A 1 445 ? 17.875 -11.262 -37.373 1.00 90.88 445 SER A O 1
ATOM 3221 N N . ALA A 1 446 ? 16.996 -10.573 -35.420 1.00 87.88 446 ALA A N 1
ATOM 3222 C CA . ALA A 1 446 ? 16.478 -11.861 -34.965 1.00 87.88 446 ALA A CA 1
ATOM 3223 C C . ALA A 1 446 ? 14.994 -12.055 -35.343 1.00 87.88 446 ALA A C 1
ATOM 3225 O O . ALA A 1 446 ? 14.457 -13.150 -35.173 1.00 87.88 446 ALA A O 1
ATOM 3226 N N . GLY A 1 447 ? 14.356 -11.014 -35.892 1.00 88.38 447 GLY A N 1
ATOM 3227 C CA . GLY A 1 447 ? 13.005 -11.038 -36.447 1.00 88.38 447 GLY A CA 1
ATOM 3228 C C . GLY A 1 447 ? 11.931 -10.406 -35.557 1.00 88.38 447 GLY A C 1
ATOM 3229 O O . GLY A 1 447 ? 12.194 -9.878 -34.475 1.00 88.38 447 GLY A O 1
ATOM 3230 N N . GLN A 1 448 ? 10.692 -10.463 -36.049 1.00 88.56 448 GLN A N 1
ATOM 3231 C CA . GLN A 1 448 ? 9.502 -10.058 -35.305 1.00 88.56 448 GLN A CA 1
ATOM 3232 C C . GLN A 1 448 ? 9.159 -11.114 -34.249 1.00 88.56 448 GLN A C 1
ATOM 3234 O O . GLN A 1 448 ? 9.072 -12.304 -34.547 1.00 88.56 448 GLN A O 1
ATOM 3239 N N . THR A 1 449 ? 8.909 -10.654 -33.029 1.00 88.25 449 THR A N 1
ATOM 3240 C CA . THR A 1 449 ? 8.406 -11.445 -31.902 1.00 88.25 449 THR A CA 1
ATOM 3241 C C . THR A 1 449 ? 7.055 -10.887 -31.449 1.00 88.25 449 THR A C 1
ATOM 3243 O O . THR A 1 449 ? 6.691 -9.766 -31.821 1.00 88.25 449 THR A O 1
ATOM 3246 N N . ASP A 1 450 ? 6.339 -11.626 -30.601 1.00 83.31 450 ASP A N 1
ATOM 3247 C CA . ASP A 1 450 ? 5.080 -11.164 -29.995 1.00 83.31 450 ASP A CA 1
ATOM 3248 C C . ASP A 1 450 ? 5.262 -9.891 -29.138 1.00 83.31 450 ASP A C 1
ATOM 3250 O O . ASP A 1 450 ? 4.313 -9.143 -28.926 1.00 83.31 450 ASP A O 1
ATOM 3254 N N . HIS A 1 451 ? 6.496 -9.608 -28.700 1.00 82.62 451 HIS A N 1
ATOM 3255 C CA . HIS A 1 451 ? 6.859 -8.452 -27.872 1.00 82.62 451 HIS A CA 1
ATOM 3256 C C . HIS A 1 451 ? 7.463 -7.281 -28.671 1.00 82.62 451 HIS A C 1
ATOM 3258 O O . HIS A 1 451 ? 7.870 -6.285 -28.074 1.00 82.62 451 HIS A O 1
ATOM 3264 N N . GLY A 1 452 ? 7.570 -7.396 -30.001 1.00 89.69 452 GLY A N 1
ATOM 3265 C CA . GLY A 1 452 ? 8.223 -6.407 -30.867 1.00 89.69 452 GLY A CA 1
ATOM 3266 C C . GLY A 1 452 ? 9.363 -6.974 -31.718 1.00 89.69 452 GLY A C 1
ATOM 3267 O O . GLY A 1 452 ? 9.532 -8.190 -31.838 1.00 89.69 452 GLY A O 1
ATOM 3268 N N . LEU A 1 453 ? 10.138 -6.086 -32.336 1.00 93.81 453 LEU A N 1
ATOM 3269 C CA . LEU A 1 453 ? 11.280 -6.426 -33.187 1.00 93.81 453 LEU A CA 1
ATOM 3270 C C . LEU A 1 453 ? 12.534 -6.640 -32.339 1.00 93.81 453 LEU A C 1
ATOM 3272 O O . LEU A 1 453 ? 12.832 -5.837 -31.455 1.00 93.81 453 LEU A O 1
ATOM 3276 N N . LEU A 1 454 ? 13.273 -7.711 -32.614 1.00 94.56 454 LEU A N 1
ATOM 3277 C CA . LEU A 1 454 ? 14.463 -8.080 -31.855 1.00 94.56 454 LEU A CA 1
ATOM 3278 C C . LEU A 1 454 ? 15.709 -8.081 -32.745 1.00 94.56 454 LEU A C 1
ATOM 3280 O O . LEU A 1 454 ? 15.718 -8.690 -33.814 1.00 94.56 454 LEU A O 1
ATOM 3284 N N . TRP A 1 455 ? 16.793 -7.500 -32.239 1.00 95.25 455 TRP A N 1
ATOM 3285 C CA . TRP A 1 455 ? 18.142 -7.620 -32.781 1.00 95.25 455 TRP A CA 1
ATOM 3286 C C . TRP A 1 455 ? 19.063 -8.247 -31.737 1.00 95.25 455 TRP A C 1
ATOM 3288 O O . TRP A 1 455 ? 18.930 -8.019 -30.533 1.00 95.25 455 TRP A O 1
ATOM 3298 N N . ARG A 1 456 ? 20.023 -9.032 -32.211 1.00 93.25 456 ARG A N 1
ATOM 3299 C CA . ARG A 1 456 ? 21.129 -9.585 -31.431 1.00 93.25 456 ARG A CA 1
ATOM 3300 C C . ARG A 1 456 ? 22.402 -8.816 -31.774 1.00 93.25 456 ARG A C 1
ATOM 3302 O O . ARG A 1 456 ? 22.669 -8.601 -32.954 1.00 93.25 456 ARG A O 1
ATOM 3309 N N . SER A 1 457 ? 23.216 -8.456 -30.786 1.00 89.44 457 SER A N 1
ATOM 3310 C CA . SER A 1 457 ? 24.548 -7.916 -31.071 1.00 89.44 457 SER A CA 1
ATOM 3311 C C . SER A 1 457 ? 25.481 -9.038 -31.548 1.00 89.44 457 SER A C 1
ATOM 3313 O O . SER A 1 457 ? 25.559 -10.120 -30.958 1.00 89.44 457 SER A O 1
ATOM 3315 N N . ALA A 1 458 ? 26.177 -8.806 -32.662 1.00 78.00 458 ALA A N 1
ATOM 3316 C CA . ALA A 1 458 ? 27.166 -9.747 -33.193 1.00 78.00 458 ALA A CA 1
ATOM 3317 C C . ALA A 1 458 ? 28.419 -9.826 -32.298 1.00 78.00 458 ALA A C 1
ATOM 3319 O O . ALA A 1 458 ? 29.068 -10.869 -32.229 1.00 78.00 458 ALA A O 1
ATOM 3320 N N . ALA A 1 459 ? 28.710 -8.722 -31.607 1.00 68.06 459 ALA A N 1
ATOM 3321 C CA . ALA A 1 459 ? 29.885 -8.495 -30.778 1.00 68.06 459 ALA A CA 1
ATOM 3322 C C . ALA A 1 459 ? 29.871 -9.245 -29.433 1.00 68.06 459 ALA A C 1
ATOM 3324 O O . ALA A 1 459 ? 30.906 -9.726 -28.972 1.00 68.06 459 ALA A O 1
ATOM 3325 N N . VAL A 1 460 ? 28.699 -9.372 -28.798 1.00 73.31 460 VAL A N 1
ATOM 3326 C CA . VAL A 1 460 ? 28.558 -10.032 -27.491 1.00 73.31 460 VAL A CA 1
ATOM 3327 C C . VAL A 1 460 ? 28.212 -11.503 -27.711 1.00 73.31 460 VAL A C 1
ATOM 3329 O O . VAL A 1 460 ? 27.049 -11.907 -27.806 1.00 73.31 460 VAL A O 1
ATOM 3332 N N . THR A 1 461 ? 29.238 -12.346 -27.813 1.00 63.38 461 THR A N 1
ATOM 3333 C CA . THR A 1 461 ? 29.037 -13.797 -27.768 1.00 63.38 461 THR A CA 1
ATOM 3334 C C . THR A 1 461 ? 28.700 -14.234 -26.350 1.00 63.38 461 THR A C 1
ATOM 3336 O O . THR A 1 461 ? 29.460 -13.943 -25.429 1.00 63.38 461 THR A O 1
ATOM 3339 N N . VAL A 1 462 ? 27.614 -15.004 -26.194 1.00 58.22 462 VAL A N 1
ATOM 3340 C CA . VAL A 1 462 ? 27.334 -15.774 -24.970 1.00 58.22 462 VAL A CA 1
ATOM 3341 C C . VAL A 1 462 ? 28.559 -16.643 -24.694 1.00 58.22 462 VAL A C 1
ATOM 3343 O O . VAL A 1 462 ? 28.827 -17.602 -25.421 1.00 58.22 462 VAL A O 1
ATOM 3346 N N . SER A 1 463 ? 29.340 -16.232 -23.705 1.00 48.50 463 SER A N 1
ATOM 3347 C CA . SER A 1 463 ? 30.628 -16.825 -23.357 1.00 48.50 463 SER A CA 1
ATOM 3348 C C . SER A 1 463 ? 30.462 -17.657 -22.088 1.00 48.50 463 SER A C 1
ATOM 3350 O O . SER A 1 463 ? 29.520 -17.443 -21.325 1.00 48.50 463 SER A O 1
ATOM 3352 N N . GLU A 1 464 ? 31.353 -18.623 -21.846 1.00 42.41 464 GLU A N 1
ATOM 3353 C CA . GLU A 1 464 ? 31.378 -19.288 -20.538 1.00 42.41 464 GLU A CA 1
ATOM 3354 C C . GLU A 1 464 ? 31.557 -18.238 -19.425 1.00 42.41 464 GLU A C 1
ATOM 3356 O O . GLU A 1 464 ? 32.229 -17.229 -19.654 1.00 42.41 464 GLU A O 1
ATOM 3361 N N . PRO A 1 465 ? 30.958 -18.442 -18.236 1.00 38.38 465 PRO A N 1
ATOM 3362 C CA . PRO A 1 465 ? 30.840 -17.397 -17.227 1.00 38.38 465 PRO A CA 1
ATOM 3363 C C . PRO A 1 465 ? 32.193 -17.076 -16.580 1.00 38.38 465 PRO A C 1
ATOM 3365 O O . PRO A 1 465 ? 32.514 -17.556 -15.488 1.00 38.38 465 PRO A O 1
ATOM 3368 N N . GLU A 1 466 ? 32.972 -16.199 -17.214 1.00 37.62 466 GLU A N 1
ATOM 3369 C CA . GLU A 1 466 ? 33.988 -15.435 -16.507 1.00 37.62 466 GLU A CA 1
ATOM 3370 C C . GLU A 1 466 ? 33.273 -14.552 -15.490 1.00 37.62 466 GLU A C 1
ATOM 3372 O O . GLU A 1 466 ? 32.539 -13.620 -15.820 1.00 37.62 466 GLU A O 1
ATOM 3377 N N . SER A 1 467 ? 33.478 -14.867 -14.213 1.00 38.31 467 SER A N 1
ATOM 3378 C CA . SER A 1 467 ? 32.944 -14.084 -13.112 1.00 38.31 467 SER A CA 1
ATOM 3379 C C . SER A 1 467 ? 33.591 -12.698 -13.110 1.00 38.31 467 SER A C 1
ATOM 3381 O O . SER A 1 467 ? 34.612 -12.501 -12.445 1.00 38.31 467 SER A O 1
ATOM 3383 N N . GLN A 1 468 ? 32.999 -11.741 -13.831 1.00 38.41 468 GLN A N 1
ATOM 3384 C CA . GLN A 1 468 ? 33.413 -10.342 -13.807 1.00 38.41 468 GLN A CA 1
ATOM 3385 C C . GLN A 1 468 ? 33.153 -9.741 -12.423 1.00 38.41 468 GLN A C 1
ATOM 3387 O O . GLN A 1 468 ? 32.129 -9.129 -12.123 1.00 38.41 468 GLN A O 1
ATOM 3392 N N . GLN A 1 469 ? 34.145 -9.920 -11.558 1.00 41.34 469 GLN A N 1
ATOM 3393 C CA . GLN A 1 469 ? 34.336 -9.123 -10.363 1.00 41.34 469 GLN A CA 1
ATOM 3394 C C . GLN A 1 469 ? 34.803 -7.740 -10.822 1.00 41.34 469 GLN A C 1
ATOM 3396 O O . GLN A 1 469 ? 35.982 -7.523 -11.096 1.00 41.34 469 GLN A O 1
ATOM 3401 N N . SER A 1 470 ? 33.862 -6.804 -10.944 1.00 35.28 470 SER A N 1
ATOM 3402 C CA . SER A 1 470 ? 34.150 -5.428 -11.343 1.00 35.28 470 SE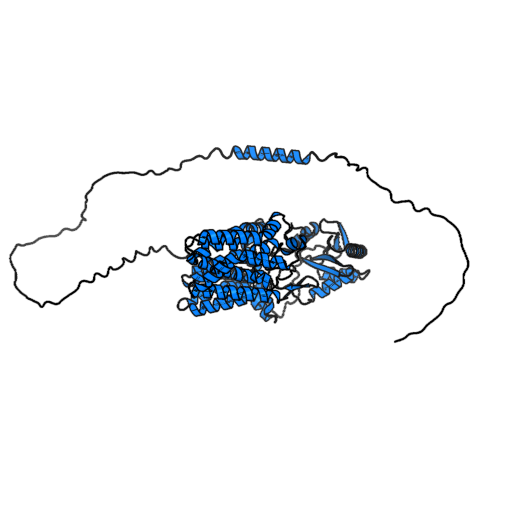R A CA 1
ATOM 3403 C C . SER A 1 470 ? 34.979 -4.700 -10.272 1.00 35.28 470 SER A C 1
ATOM 3405 O O . SER A 1 470 ? 34.440 -4.162 -9.306 1.00 35.28 470 SER A O 1
ATOM 3407 N N . LEU A 1 471 ? 36.299 -4.728 -10.469 1.00 34.47 471 LEU A N 1
ATOM 3408 C CA . LEU A 1 471 ? 37.296 -3.691 -10.171 1.00 34.47 471 LEU A CA 1
ATOM 3409 C C . LEU A 1 471 ? 37.121 -2.871 -8.873 1.00 34.47 471 LEU A C 1
ATOM 3411 O O . LEU A 1 471 ? 36.393 -1.884 -8.822 1.00 34.47 471 LEU A O 1
ATOM 3415 N N . GLY A 1 472 ? 37.929 -3.196 -7.854 1.00 35.44 472 GLY A N 1
ATOM 3416 C CA . GLY A 1 472 ? 38.088 -2.358 -6.653 1.00 35.44 472 GLY A CA 1
ATOM 3417 C C . GLY A 1 472 ? 38.935 -2.968 -5.524 1.00 35.44 472 GLY A C 1
ATOM 3418 O O . GLY A 1 472 ? 38.665 -2.722 -4.352 1.00 35.44 472 GLY A O 1
ATOM 3419 N N . GLU A 1 473 ? 39.908 -3.831 -5.834 1.00 46.38 473 GLU A N 1
ATOM 3420 C CA . GLU A 1 473 ? 40.234 -4.943 -4.924 1.00 46.38 473 GLU A CA 1
ATOM 3421 C C . GLU A 1 473 ? 41.096 -4.659 -3.676 1.00 46.38 473 GLU A C 1
ATOM 3423 O O . GLU A 1 473 ? 40.881 -5.322 -2.663 1.00 46.38 473 GLU A O 1
ATOM 3428 N N . TRP A 1 474 ? 42.083 -3.750 -3.684 1.00 34.19 474 TRP A N 1
ATOM 3429 C CA . TRP A 1 474 ? 43.175 -3.814 -2.678 1.00 34.19 474 TRP A CA 1
ATOM 3430 C C . TRP A 1 474 ? 43.210 -2.755 -1.558 1.00 34.19 474 TRP A C 1
ATOM 3432 O O . TRP A 1 474 ? 44.108 -2.818 -0.721 1.00 34.19 474 TRP A O 1
ATOM 3442 N N . PHE A 1 475 ? 42.237 -1.838 -1.455 1.00 34.19 475 PHE A N 1
ATOM 3443 C CA . PHE A 1 475 ? 42.209 -0.835 -0.363 1.00 34.19 475 PHE A CA 1
ATOM 3444 C C . PHE A 1 475 ? 40.965 -0.837 0.551 1.00 34.19 475 PHE A C 1
ATOM 3446 O O . PHE A 1 475 ? 40.983 -0.156 1.575 1.00 34.19 475 PHE A O 1
ATOM 3453 N N . VAL A 1 476 ? 39.925 -1.639 0.272 1.00 44.34 476 VAL A N 1
ATOM 3454 C CA . VAL A 1 476 ? 38.714 -1.761 1.126 1.00 44.34 476 VAL A CA 1
ATOM 3455 C C . VAL A 1 476 ? 38.512 -3.214 1.589 1.00 44.34 476 VAL A C 1
ATOM 3457 O O . VAL A 1 476 ? 37.463 -3.838 1.424 1.00 44.34 476 VAL A O 1
ATOM 3460 N N . GLY A 1 477 ? 39.572 -3.796 2.153 1.00 39.78 477 GLY A N 1
ATOM 3461 C CA . GLY A 1 477 ? 39.614 -5.209 2.531 1.00 39.78 477 GLY A CA 1
ATOM 3462 C C . GLY A 1 477 ? 38.715 -5.562 3.720 1.00 39.78 477 GLY A C 1
ATOM 3463 O O . GLY A 1 477 ? 39.183 -5.513 4.853 1.00 39.78 477 GLY A O 1
ATOM 3464 N N . LEU A 1 478 ? 37.457 -5.946 3.447 1.00 42.59 478 LEU A N 1
ATOM 3465 C CA . LEU A 1 478 ? 36.668 -6.976 4.168 1.00 42.59 478 LEU A CA 1
ATOM 3466 C C . LEU A 1 478 ? 35.218 -7.144 3.645 1.00 42.59 478 LEU A C 1
ATOM 3468 O O . LEU A 1 478 ? 34.561 -8.119 4.021 1.00 42.59 478 LEU A O 1
ATOM 3472 N N . GLY A 1 479 ? 34.678 -6.228 2.823 1.00 47.94 479 GLY A N 1
ATOM 3473 C CA . GLY A 1 479 ? 33.220 -6.128 2.644 1.00 47.94 479 GLY A CA 1
ATOM 3474 C C . GLY A 1 479 ? 32.684 -5.821 1.243 1.00 47.94 479 GLY A C 1
ATOM 3475 O O . GLY A 1 479 ? 32.597 -4.668 0.849 1.00 47.94 479 GLY A O 1
ATOM 3476 N N . SER A 1 480 ? 32.138 -6.848 0.587 1.00 62.62 480 SER A N 1
ATOM 3477 C CA . SER A 1 480 ? 30.953 -6.718 -0.280 1.00 62.62 480 SER A CA 1
ATOM 3478 C C . SER A 1 480 ? 30.118 -8.005 -0.203 1.00 62.62 480 SER A C 1
ATOM 3480 O O . SER A 1 480 ? 29.199 -8.092 0.609 1.00 62.62 480 SER A O 1
ATOM 3482 N N . GLY A 1 481 ? 30.503 -9.070 -0.912 1.00 65.88 481 GLY A N 1
ATOM 3483 C CA . GLY A 1 481 ? 29.780 -10.349 -0.937 1.00 65.88 481 GLY A CA 1
ATOM 3484 C C . GLY A 1 481 ? 29.876 -11.179 0.353 1.00 65.88 481 GLY A C 1
ATOM 3485 O O . GLY A 1 481 ? 28.939 -11.897 0.699 1.00 65.88 481 GLY A O 1
ATOM 3486 N N . ALA A 1 482 ? 30.987 -11.108 1.095 1.00 77.88 482 ALA A N 1
ATOM 3487 C CA . ALA A 1 482 ? 31.107 -11.767 2.405 1.00 77.88 482 ALA A CA 1
ATOM 3488 C C . ALA A 1 482 ? 30.282 -11.037 3.480 1.00 77.88 482 ALA A C 1
ATOM 3490 O O . ALA A 1 482 ? 29.514 -11.667 4.205 1.00 77.88 482 ALA A O 1
ATOM 3491 N N . PHE A 1 483 ? 30.369 -9.703 3.513 1.00 79.62 483 PHE A N 1
ATOM 3492 C CA . PHE A 1 483 ? 29.564 -8.860 4.397 1.00 79.62 483 PHE A CA 1
ATOM 3493 C C . PHE A 1 483 ? 28.063 -8.988 4.104 1.00 79.62 483 PHE A C 1
ATOM 3495 O O . PHE A 1 483 ? 27.287 -9.188 5.032 1.00 79.62 483 PHE A O 1
ATOM 3502 N N . ALA A 1 484 ? 27.647 -8.973 2.832 1.00 78.62 484 ALA A N 1
ATOM 3503 C CA . ALA A 1 484 ? 26.251 -9.175 2.446 1.00 78.62 484 ALA A CA 1
ATOM 3504 C C . ALA A 1 484 ? 25.719 -10.552 2.884 1.00 78.62 484 ALA A C 1
ATOM 3506 O O . ALA A 1 484 ? 24.624 -10.628 3.439 1.00 78.62 484 ALA A O 1
ATOM 3507 N N . ARG A 1 485 ? 26.505 -11.628 2.718 1.00 85.50 485 ARG A N 1
ATOM 3508 C CA . ARG A 1 485 ? 26.151 -12.971 3.219 1.00 85.50 485 ARG A CA 1
ATOM 3509 C C . ARG A 1 485 ? 26.054 -13.019 4.744 1.00 85.50 485 ARG A C 1
ATOM 3511 O O . ARG A 1 485 ? 25.110 -13.603 5.265 1.00 85.50 485 ARG A O 1
ATOM 3518 N N . MET A 1 486 ? 26.981 -12.380 5.460 1.00 86.94 486 MET A N 1
ATOM 3519 C CA . MET A 1 486 ? 26.941 -12.278 6.923 1.00 86.94 486 MET A CA 1
ATOM 3520 C C . MET A 1 486 ? 25.720 -11.484 7.408 1.00 86.94 486 MET A C 1
ATOM 3522 O O . MET A 1 486 ? 25.045 -11.914 8.340 1.00 86.94 486 MET A O 1
ATOM 3526 N N . LEU A 1 487 ? 25.409 -10.357 6.762 1.00 87.06 487 LEU A N 1
ATOM 3527 C CA . LEU A 1 487 ? 24.251 -9.521 7.075 1.00 87.06 487 LEU A CA 1
ATOM 3528 C C . LEU A 1 487 ? 22.942 -10.271 6.805 1.00 87.06 487 LEU A C 1
ATOM 3530 O O . LEU A 1 487 ? 22.068 -10.286 7.665 1.00 87.06 487 LEU A O 1
ATOM 3534 N N . TRP A 1 488 ? 22.833 -10.958 5.665 1.00 89.19 488 TRP A N 1
ATOM 3535 C CA . TRP A 1 488 ? 21.681 -11.799 5.336 1.00 89.19 488 TRP A CA 1
ATOM 3536 C C . TRP A 1 488 ? 21.507 -12.955 6.333 1.00 89.19 488 TRP A C 1
ATOM 3538 O O . TRP A 1 488 ? 20.400 -13.196 6.810 1.00 89.19 488 TRP A O 1
ATOM 3548 N N . LEU A 1 489 ? 22.598 -13.624 6.724 1.00 92.00 489 LEU A N 1
ATOM 3549 C CA . LEU A 1 489 ? 22.567 -14.678 7.741 1.00 92.00 489 LEU A CA 1
ATOM 3550 C C . LEU A 1 489 ? 22.145 -14.126 9.113 1.00 92.00 489 LEU A C 1
ATOM 3552 O O . LEU A 1 489 ? 21.343 -14.749 9.805 1.00 92.00 489 LEU A O 1
ATOM 3556 N N . ALA A 1 490 ? 22.629 -12.942 9.497 1.00 92.25 490 ALA A N 1
ATOM 3557 C CA . ALA A 1 490 ? 22.213 -12.269 10.725 1.00 92.25 490 ALA A CA 1
ATOM 3558 C C . ALA A 1 490 ? 20.720 -11.890 10.691 1.00 92.25 490 ALA A C 1
ATOM 3560 O O . ALA A 1 490 ? 20.017 -12.109 11.679 1.00 92.25 490 ALA A O 1
ATOM 3561 N N . GLN A 1 491 ? 20.214 -11.400 9.551 1.00 93.88 491 GLN A N 1
ATOM 3562 C CA . GLN A 1 491 ? 18.780 -11.176 9.342 1.00 93.88 491 GLN A CA 1
ATOM 3563 C C . GLN A 1 491 ? 17.988 -12.478 9.510 1.00 93.88 491 GLN A C 1
ATOM 3565 O O . GLN A 1 491 ? 17.053 -12.516 10.309 1.00 93.88 491 GLN A O 1
ATOM 3570 N N . ALA A 1 492 ? 18.398 -13.559 8.840 1.00 94.19 492 ALA A N 1
ATOM 3571 C CA . ALA A 1 492 ? 17.751 -14.868 8.930 1.00 94.19 492 ALA A CA 1
ATOM 3572 C C . ALA A 1 492 ? 17.708 -15.404 10.375 1.00 94.19 492 ALA A C 1
ATOM 3574 O O . ALA A 1 492 ? 16.655 -15.841 10.840 1.00 94.19 492 ALA A O 1
ATOM 3575 N N . ILE A 1 493 ? 18.826 -15.323 11.108 1.00 96.12 493 ILE A N 1
ATOM 3576 C CA . ILE A 1 493 ? 18.929 -15.782 12.502 1.00 96.12 493 ILE A CA 1
ATOM 3577 C C . ILE A 1 493 ? 18.005 -14.975 13.418 1.00 96.12 493 ILE A C 1
ATOM 3579 O O . ILE A 1 493 ? 17.268 -15.565 14.209 1.00 96.12 493 ILE A O 1
ATOM 3583 N N . VAL A 1 494 ? 18.010 -13.640 13.329 1.00 96.06 494 VAL A N 1
ATOM 3584 C CA . VAL A 1 494 ? 17.198 -12.812 14.236 1.00 96.06 494 VAL A CA 1
ATOM 3585 C C . VAL A 1 494 ? 15.710 -12.882 13.882 1.00 96.06 494 VAL A C 1
ATOM 3587 O O . VAL A 1 494 ? 14.882 -12.967 14.787 1.00 96.06 494 VAL A O 1
ATOM 3590 N N . LEU A 1 495 ? 15.346 -12.937 12.596 1.00 95.19 495 LEU A N 1
ATOM 3591 C CA . LEU A 1 495 ? 13.960 -13.187 12.184 1.00 95.19 495 LEU A CA 1
ATOM 3592 C C . LEU A 1 495 ? 13.488 -14.575 12.647 1.00 95.19 495 LEU A C 1
ATOM 3594 O O . LEU A 1 495 ? 12.401 -14.684 13.212 1.00 95.19 495 LEU A O 1
ATOM 3598 N N . GLY A 1 496 ? 14.326 -15.611 12.522 1.00 95.62 496 GLY A N 1
ATOM 3599 C CA . GLY A 1 496 ? 14.058 -16.947 13.063 1.00 95.62 496 GLY A CA 1
ATOM 3600 C C . GLY A 1 496 ? 13.866 -16.948 14.584 1.00 95.62 496 GLY A C 1
ATOM 3601 O O . GLY A 1 496 ? 12.909 -17.534 15.087 1.00 95.62 496 GLY A O 1
ATOM 3602 N N . ALA A 1 497 ? 14.702 -16.217 15.327 1.00 96.00 497 ALA A N 1
ATOM 3603 C CA . ALA A 1 497 ? 14.540 -16.037 16.769 1.00 96.00 497 ALA A CA 1
ATOM 3604 C C . ALA A 1 497 ? 13.231 -15.308 17.129 1.00 96.00 497 ALA A C 1
ATOM 3606 O O . ALA A 1 497 ? 12.582 -15.668 18.110 1.00 96.00 497 ALA A O 1
ATOM 3607 N N . MET A 1 498 ? 12.794 -14.333 16.323 1.00 96.25 498 MET A N 1
ATOM 3608 C CA . MET A 1 498 ? 11.506 -13.654 16.515 1.00 96.25 498 MET A CA 1
ATOM 3609 C C . MET A 1 498 ? 10.305 -14.543 16.158 1.00 96.25 498 MET A C 1
ATOM 3611 O O . MET A 1 498 ? 9.268 -14.430 16.811 1.00 96.25 498 MET A O 1
ATOM 3615 N N . VAL A 1 499 ? 10.441 -15.473 15.204 1.00 95.81 499 VAL A N 1
ATOM 3616 C CA . VAL A 1 499 ? 9.446 -16.534 14.949 1.00 95.81 499 VAL A CA 1
ATOM 3617 C C . VAL A 1 499 ? 9.355 -17.488 16.140 1.00 95.81 499 VAL A C 1
ATOM 3619 O O . VAL A 1 499 ? 8.253 -17.744 16.620 1.00 95.81 499 VAL A O 1
ATOM 3622 N N . LEU A 1 500 ? 10.486 -17.944 16.690 1.00 95.31 500 LEU A N 1
ATOM 3623 C CA . LEU A 1 500 ? 10.500 -18.763 17.910 1.00 95.31 500 LEU A CA 1
ATOM 3624 C C . LEU A 1 500 ? 9.900 -18.021 19.115 1.00 95.31 500 LEU A C 1
ATOM 3626 O O . LEU A 1 500 ? 9.167 -18.622 19.896 1.00 95.31 500 LEU A O 1
ATOM 3630 N N . LEU A 1 501 ? 10.157 -16.715 19.244 1.00 93.50 501 LEU A N 1
ATOM 3631 C CA . LEU A 1 501 ? 9.548 -15.873 20.276 1.00 93.50 501 LEU A CA 1
ATOM 3632 C C . LEU A 1 501 ? 8.028 -15.762 20.097 1.00 93.50 501 LEU A C 1
ATOM 3634 O O . LEU A 1 501 ? 7.312 -15.752 21.093 1.00 93.50 501 LEU A O 1
ATOM 3638 N N . ALA A 1 502 ? 7.550 -15.668 18.852 1.00 93.12 502 ALA A N 1
ATOM 3639 C CA . ALA A 1 502 ? 6.135 -15.561 18.496 1.00 93.12 502 ALA A CA 1
ATOM 3640 C C . ALA A 1 502 ? 5.334 -16.850 18.757 1.00 93.12 502 ALA A C 1
ATOM 3642 O O . ALA A 1 502 ? 4.120 -16.773 18.965 1.00 93.12 502 ALA A O 1
ATOM 3643 N N . LEU A 1 503 ? 5.986 -18.019 18.779 1.00 91.81 503 LEU A N 1
ATOM 3644 C CA . LEU A 1 503 ? 5.333 -19.280 19.128 1.00 91.81 503 LEU A CA 1
ATOM 3645 C C . LEU A 1 503 ? 4.844 -19.266 20.593 1.00 91.81 503 LEU A C 1
ATOM 3647 O O . LEU A 1 503 ? 5.539 -18.774 21.487 1.00 91.81 503 LEU A O 1
ATOM 3651 N N . PRO A 1 504 ? 3.645 -19.806 20.883 1.00 82.31 504 PRO A N 1
ATOM 3652 C CA . PRO A 1 504 ? 3.114 -19.859 22.240 1.00 82.31 504 PRO A CA 1
ATOM 3653 C C . PRO A 1 504 ? 3.868 -20.899 23.085 1.00 82.31 504 PRO A C 1
ATOM 3655 O O . PRO A 1 504 ? 3.506 -22.068 23.134 1.00 82.31 504 PRO A O 1
ATOM 3658 N N . THR A 1 505 ? 4.895 -20.457 23.809 1.00 67.75 505 THR A N 1
ATOM 3659 C CA . THR A 1 505 ? 5.735 -21.275 24.710 1.00 67.75 505 THR A CA 1
ATOM 3660 C C . THR A 1 505 ? 5.109 -21.533 26.091 1.00 67.75 505 THR A C 1
ATOM 3662 O O . THR A 1 505 ? 5.810 -21.711 27.085 1.00 67.75 505 THR A O 1
ATOM 3665 N N . GLY A 1 506 ? 3.777 -21.515 26.182 1.00 54.00 506 GLY A N 1
ATOM 3666 C CA . GLY A 1 506 ? 3.051 -21.716 27.434 1.00 54.00 506 GLY A CA 1
ATOM 3667 C C . GLY A 1 506 ? 2.563 -23.150 27.592 1.00 54.00 506 GLY A C 1
ATOM 3668 O O . GLY A 1 506 ? 1.631 -23.550 26.898 1.00 54.00 506 GLY A O 1
ATOM 3669 N N . GLU A 1 507 ? 3.114 -23.881 28.563 1.00 52.78 507 GLU A N 1
ATOM 3670 C CA . GLU A 1 507 ? 2.416 -25.036 29.135 1.00 52.78 507 GLU A CA 1
ATOM 3671 C C . GLU A 1 507 ? 1.011 -24.614 29.586 1.00 52.78 507 GLU A C 1
ATOM 3673 O O . GLU A 1 507 ? 0.820 -23.530 30.155 1.00 52.78 507 GLU A O 1
ATOM 3678 N N . VAL A 1 508 ? 0.023 -25.483 29.362 1.00 44.66 508 VAL A N 1
ATOM 3679 C CA . VAL A 1 508 ? -1.343 -25.298 29.867 1.00 44.66 508 VAL A CA 1
ATOM 3680 C C . VAL A 1 508 ? -1.346 -25.584 31.367 1.00 44.66 508 VAL A C 1
ATOM 3682 O O . VAL A 1 508 ? -1.833 -26.609 31.834 1.00 44.66 508 VAL A O 1
ATOM 3685 N N . VAL A 1 509 ? -0.784 -24.658 32.145 1.00 47.00 509 VAL A N 1
ATOM 3686 C CA . VAL A 1 509 ? -0.972 -24.640 33.593 1.00 47.00 509 VAL A CA 1
ATOM 3687 C C . VAL A 1 509 ? -2.424 -24.251 33.833 1.00 47.00 509 VAL A C 1
ATOM 3689 O O . VAL A 1 509 ? -2.775 -23.065 33.824 1.00 47.00 509 VAL A O 1
ATOM 3692 N N . GLU A 1 510 ? -3.270 -25.264 34.028 1.00 45.81 510 GLU A N 1
ATOM 3693 C CA . GLU A 1 510 ? -4.611 -25.097 34.572 1.00 45.81 510 GLU A CA 1
ATOM 3694 C C . GLU A 1 510 ? -4.509 -24.199 35.804 1.00 45.81 510 GLU A C 1
ATOM 3696 O O . GLU A 1 510 ? -3.952 -24.580 36.832 1.00 45.81 510 GLU A O 1
ATOM 3701 N N . ARG A 1 511 ? -5.011 -22.965 35.707 1.00 41.84 511 ARG A N 1
ATOM 3702 C CA . ARG A 1 511 ? -5.095 -22.095 36.877 1.00 41.84 511 ARG A CA 1
ATOM 3703 C C . ARG A 1 511 ? -6.212 -22.658 37.751 1.00 41.84 511 ARG A C 1
ATOM 3705 O O . ARG A 1 511 ? -7.370 -22.507 37.352 1.00 41.84 511 ARG A O 1
ATOM 3712 N N . PRO A 1 512 ? -5.923 -23.268 38.919 1.00 44.66 512 PRO A N 1
ATOM 3713 C CA . PRO A 1 512 ? -6.983 -23.756 39.783 1.00 44.66 512 PRO A CA 1
ATOM 3714 C C . PRO A 1 512 ? -7.874 -22.570 40.141 1.00 44.66 512 PRO A C 1
ATOM 3716 O O . PRO A 1 512 ? -7.382 -21.503 40.523 1.00 44.66 512 PRO A O 1
ATOM 3719 N N . ALA A 1 513 ? -9.183 -22.739 39.953 1.00 42.16 513 ALA A N 1
ATOM 3720 C CA . ALA A 1 513 ? -10.140 -21.654 40.101 1.00 42.16 513 ALA A CA 1
ATOM 3721 C C . ALA A 1 513 ? -9.954 -20.979 41.466 1.00 42.16 513 ALA A C 1
ATOM 3723 O O . ALA A 1 513 ? -10.110 -21.624 42.507 1.00 42.16 513 ALA A O 1
ATOM 3724 N N . GLN A 1 514 ? -9.624 -19.679 41.472 1.00 46.69 514 GLN A N 1
ATOM 3725 C CA . GLN A 1 514 ? -9.525 -18.907 42.708 1.00 46.69 514 GLN A CA 1
ATOM 3726 C C . GLN A 1 514 ? -10.887 -18.934 43.397 1.00 46.69 514 GLN A C 1
ATOM 3728 O O . GLN A 1 514 ? -11.816 -18.213 43.029 1.00 46.69 514 GLN A O 1
ATOM 3733 N N . ARG A 1 515 ? -11.004 -19.813 44.397 1.00 43.94 515 ARG A N 1
ATOM 3734 C CA . ARG A 1 515 ? -12.224 -20.038 45.162 1.00 43.94 515 ARG A CA 1
ATOM 3735 C C . ARG A 1 515 ? -12.530 -18.746 45.905 1.00 43.94 515 ARG A C 1
ATOM 3737 O O . ARG A 1 515 ? -11.909 -18.451 46.923 1.00 43.94 515 ARG A O 1
ATOM 3744 N N . ARG A 1 516 ? -13.439 -17.953 45.329 1.00 41.75 516 ARG A N 1
ATOM 3745 C CA . ARG A 1 516 ? -13.814 -16.608 45.775 1.00 41.75 516 ARG A CA 1
ATOM 3746 C C . ARG A 1 516 ? -14.079 -16.652 47.278 1.00 41.75 516 ARG A C 1
ATOM 3748 O O . ARG A 1 516 ? -15.073 -17.240 47.706 1.00 41.75 516 ARG A O 1
ATOM 3755 N N . ARG A 1 517 ? -13.153 -16.099 48.070 1.00 42.12 517 ARG A N 1
ATOM 3756 C CA . ARG A 1 517 ? -13.236 -16.126 49.532 1.00 42.12 517 ARG A CA 1
ATOM 3757 C C . ARG A 1 517 ? -14.490 -15.340 49.904 1.00 42.12 517 ARG A C 1
ATOM 3759 O O . ARG A 1 517 ? -14.578 -14.147 49.641 1.00 42.12 517 ARG A O 1
ATOM 3766 N N . ARG A 1 518 ? -15.512 -16.049 50.379 1.00 40.66 518 ARG A N 1
ATOM 3767 C CA . ARG A 1 518 ? -16.787 -15.449 50.763 1.00 40.66 518 ARG A CA 1
ATOM 3768 C C . ARG A 1 518 ? -16.559 -14.770 52.104 1.00 40.66 518 ARG A C 1
ATOM 3770 O O . ARG A 1 518 ? -16.404 -15.469 53.101 1.00 40.66 518 ARG A O 1
ATOM 3777 N N . ASP A 1 519 ? -16.525 -13.443 52.106 1.00 42.38 519 ASP A N 1
ATOM 3778 C CA . ASP A 1 519 ? -16.433 -12.653 53.332 1.00 42.38 519 ASP A CA 1
ATOM 3779 C C . ASP A 1 519 ? -17.701 -12.868 54.168 1.00 42.38 519 ASP A C 1
ATOM 3781 O O . ASP A 1 519 ? -18.747 -12.250 53.964 1.00 42.38 519 ASP A O 1
ATOM 3785 N N . GLY A 1 520 ? -17.616 -13.829 55.085 1.00 40.44 520 GLY A N 1
ATOM 3786 C CA . GLY A 1 520 ? -18.619 -14.086 56.104 1.00 40.44 520 GLY A CA 1
ATOM 3787 C C . GLY A 1 520 ? -18.431 -13.109 57.251 1.00 40.44 520 GLY A C 1
ATOM 3788 O O . GLY A 1 520 ? -17.733 -13.418 58.213 1.00 40.44 520 GLY A O 1
ATOM 3789 N N . GLY A 1 521 ? -19.051 -11.934 57.151 1.00 42.03 521 GLY A N 1
ATOM 3790 C CA . GLY A 1 521 ? -19.157 -11.018 58.281 1.00 42.03 521 GLY A CA 1
ATOM 3791 C C . GLY A 1 521 ? -20.009 -11.640 59.388 1.00 42.03 521 GLY A C 1
ATOM 3792 O O . GLY A 1 521 ? -21.230 -11.695 59.266 1.00 42.03 521 GLY A O 1
ATOM 3793 N N . ALA A 1 522 ? -19.368 -12.091 60.465 1.00 39.44 522 ALA A N 1
ATOM 3794 C CA . ALA A 1 522 ? -20.021 -12.466 61.713 1.00 39.44 522 ALA A CA 1
ATOM 3795 C C . ALA A 1 522 ? -19.603 -11.468 62.799 1.00 39.44 522 ALA A C 1
ATOM 3797 O O . ALA A 1 522 ? -18.420 -11.319 63.100 1.00 39.44 522 ALA A O 1
ATOM 3798 N N . SER A 1 523 ? -20.585 -10.751 63.346 1.00 39.41 523 SER A N 1
ATOM 3799 C CA . SER A 1 523 ? -20.376 -9.770 64.412 1.00 39.41 523 SER A CA 1
ATOM 3800 C C . SER A 1 523 ? -19.923 -10.463 65.698 1.00 39.41 523 SER A C 1
ATOM 3802 O O . SER A 1 523 ? -20.599 -11.377 66.169 1.00 39.41 523 SER A O 1
ATOM 3804 N N . ALA A 1 524 ? -18.811 -10.012 66.277 1.00 35.41 524 ALA A N 1
ATOM 3805 C CA . ALA A 1 524 ? -18.342 -10.447 67.587 1.00 35.41 524 ALA A CA 1
ATOM 3806 C C . ALA A 1 524 ? -18.531 -9.312 68.604 1.00 35.41 524 ALA A C 1
ATOM 3808 O O . ALA A 1 524 ? -17.791 -8.329 68.597 1.00 35.41 524 ALA A O 1
ATOM 3809 N N . ALA A 1 525 ? -19.522 -9.463 69.484 1.00 38.31 525 ALA A N 1
ATOM 3810 C CA . ALA A 1 525 ? -19.626 -8.699 70.726 1.00 38.31 525 ALA A CA 1
ATOM 3811 C C . ALA A 1 525 ? -18.937 -9.483 71.868 1.00 38.31 525 ALA A C 1
ATOM 3813 O O . ALA A 1 525 ? -18.896 -10.715 71.807 1.00 38.31 525 ALA A O 1
ATOM 3814 N N . PRO A 1 526 ? -18.365 -8.815 72.885 1.00 50.41 526 PRO A N 1
ATOM 3815 C CA . PRO A 1 526 ? -17.475 -9.463 73.846 1.00 50.41 526 PRO A CA 1
ATOM 3816 C C . PRO A 1 526 ? -18.219 -10.091 75.033 1.00 50.41 526 PRO A C 1
ATOM 3818 O O . PRO A 1 526 ? -19.190 -9.528 75.537 1.00 50.41 526 PRO A O 1
ATOM 3821 N N . ALA A 1 527 ? -17.687 -11.201 75.550 1.00 32.78 527 ALA A N 1
ATOM 3822 C CA . ALA A 1 527 ? -18.016 -11.731 76.871 1.00 32.78 527 ALA A CA 1
ATOM 3823 C C . ALA A 1 527 ? -16.754 -12.291 77.552 1.00 32.78 527 ALA A C 1
ATOM 3825 O O . ALA A 1 527 ? -15.909 -12.918 76.913 1.00 32.78 527 ALA A O 1
ATOM 3826 N N . THR A 1 528 ? -16.617 -12.002 78.844 1.00 34.19 528 THR A N 1
ATOM 3827 C CA . THR A 1 528 ? -15.482 -12.334 79.720 1.00 34.19 528 THR A CA 1
ATOM 3828 C C . THR A 1 528 ? -15.544 -13.777 80.264 1.00 34.19 528 THR A C 1
ATOM 3830 O O . THR A 1 528 ? -16.576 -14.434 80.131 1.00 34.19 528 THR A O 1
ATOM 3833 N N . PRO A 1 529 ? -14.443 -14.310 80.837 1.00 45.16 529 PRO A N 1
ATOM 3834 C CA . PRO A 1 529 ? -14.293 -15.746 81.076 1.00 45.16 529 PRO A CA 1
ATOM 3835 C C . PRO A 1 529 ? -14.916 -16.229 82.393 1.00 45.16 529 PRO A C 1
ATOM 3837 O O . PRO A 1 529 ? -14.973 -15.495 83.378 1.00 45.16 529 PRO A O 1
ATOM 3840 N N . VAL A 1 530 ? -15.263 -17.518 82.428 1.00 35.81 530 VAL A N 1
ATOM 3841 C CA . VAL A 1 530 ? -15.485 -18.307 83.650 1.00 35.81 530 VAL A CA 1
ATOM 3842 C C . VAL A 1 530 ? -14.715 -19.620 83.501 1.00 35.81 530 VAL A C 1
ATOM 3844 O O . VAL A 1 530 ? -14.658 -20.182 82.408 1.00 35.81 530 VAL A O 1
ATOM 3847 N N . ALA A 1 531 ? -14.092 -20.074 84.585 1.00 35.41 531 ALA A N 1
ATOM 3848 C CA . ALA A 1 531 ? -13.289 -21.290 84.633 1.00 35.41 531 ALA A CA 1
ATOM 3849 C C . ALA A 1 531 ? -13.986 -22.418 85.419 1.00 35.41 531 ALA A C 1
ATOM 3851 O O . ALA A 1 531 ? -14.905 -22.155 86.194 1.00 35.41 531 ALA A O 1
ATOM 3852 N N . ASP A 1 532 ? -13.402 -23.615 85.288 1.00 32.31 532 ASP A N 1
ATOM 3853 C CA . ASP A 1 532 ? -13.127 -24.594 86.363 1.00 32.31 532 ASP A CA 1
ATOM 3854 C C . ASP A 1 532 ? -13.887 -25.951 86.379 1.00 32.31 532 ASP A C 1
ATOM 3856 O O . ASP A 1 532 ? -14.978 -26.092 85.832 1.00 32.31 532 ASP A O 1
ATOM 3860 N N . SER A 1 533 ? -13.251 -26.939 87.038 1.00 32.41 533 SER A N 1
ATOM 3861 C CA . SER A 1 533 ? -13.584 -28.372 87.235 1.00 32.41 533 SER A CA 1
ATOM 3862 C C . SER A 1 533 ? -13.413 -29.287 86.002 1.00 32.41 533 SER A C 1
ATOM 3864 O O . SER A 1 533 ? -14.184 -29.225 85.052 1.00 32.41 533 SER A O 1
ATOM 3866 N N . MET A 1 534 ? -12.351 -30.099 85.870 1.00 29.42 534 MET A N 1
ATOM 3867 C CA . MET A 1 534 ? -11.978 -31.334 86.613 1.00 29.42 534 MET A CA 1
ATOM 3868 C C . MET A 1 534 ? -12.959 -32.526 86.487 1.00 29.42 534 MET A C 1
ATOM 3870 O O . MET A 1 534 ? -13.932 -32.568 87.227 1.00 29.42 534 MET A O 1
ATOM 3874 N N . ALA A 1 535 ? -12.617 -33.473 85.584 1.00 29.27 535 ALA A N 1
ATOM 3875 C CA . ALA A 1 535 ? -12.312 -34.923 85.782 1.00 29.27 535 ALA A CA 1
ATOM 3876 C C . ALA A 1 535 ? -13.282 -35.838 86.608 1.00 29.27 535 ALA A C 1
ATOM 3878 O O . ALA A 1 535 ? -14.265 -35.324 87.132 1.00 29.27 535 ALA A O 1
ATOM 3879 N N . PRO A 1 536 ? -13.030 -37.166 86.819 1.00 48.22 536 PRO A N 1
ATOM 3880 C CA . PRO A 1 536 ? -11.990 -38.095 86.297 1.00 48.22 536 PRO A CA 1
ATOM 3881 C C . PRO A 1 536 ? -12.551 -39.506 85.877 1.00 48.22 536 PRO A C 1
ATOM 3883 O O . PRO A 1 536 ? -13.745 -39.616 85.623 1.00 48.22 536 PRO A O 1
ATOM 3886 N N . VAL A 1 537 ? -11.696 -40.561 85.900 1.00 34.28 537 VAL A N 1
ATOM 3887 C CA . VAL A 1 537 ? -11.994 -42.024 86.088 1.00 34.28 537 VAL A CA 1
ATOM 3888 C C . VAL A 1 537 ? -12.430 -42.830 84.844 1.00 34.28 537 VAL A C 1
ATOM 3890 O O . VAL A 1 537 ? -13.339 -42.404 84.141 1.00 34.28 537 VAL A O 1
ATOM 3893 N N . ASP A 1 538 ? -11.901 -44.022 84.506 1.00 34.31 538 ASP A N 1
ATOM 3894 C CA . ASP A 1 538 ? -10.702 -44.827 84.895 1.00 34.31 538 ASP A CA 1
ATOM 3895 C C . ASP A 1 538 ? -10.329 -45.735 83.680 1.00 34.31 538 ASP A C 1
ATOM 3897 O O . ASP A 1 538 ? -11.137 -45.853 82.760 1.00 34.31 538 ASP A O 1
ATOM 3901 N N . GLY A 1 539 ? -9.091 -46.239 83.529 1.00 28.91 539 GLY A N 1
ATOM 3902 C CA . GLY A 1 539 ? -8.723 -47.651 83.824 1.00 28.91 539 GLY A CA 1
ATOM 3903 C C . GLY A 1 539 ? -8.834 -48.555 82.568 1.00 28.91 539 GLY A C 1
ATOM 3904 O O . GLY A 1 539 ? -9.742 -48.358 81.772 1.00 28.91 539 GLY A O 1
ATOM 3905 N N . ASP A 1 540 ? -7.958 -49.509 82.218 1.00 32.84 540 ASP A N 1
ATOM 3906 C CA . ASP A 1 540 ? -6.872 -50.214 82.925 1.00 32.84 540 ASP A CA 1
ATOM 3907 C C . ASP A 1 540 ? -5.700 -50.561 81.951 1.00 32.84 540 ASP A C 1
ATOM 3909 O O . ASP A 1 540 ? -5.753 -50.227 80.766 1.00 32.84 540 ASP A O 1
ATOM 3913 N N . GLY A 1 541 ? -4.618 -5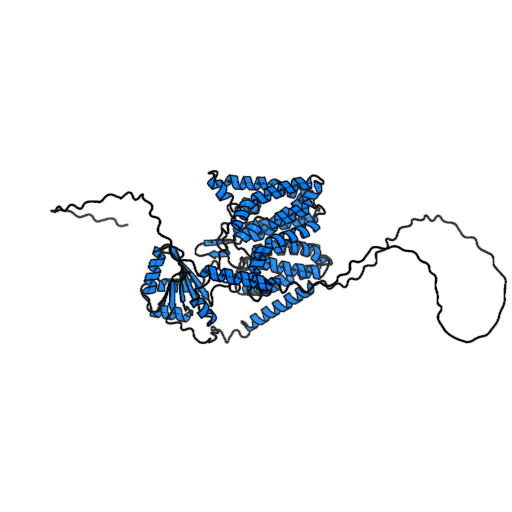1.198 82.431 1.00 31.30 541 GLY A N 1
ATOM 3914 C CA . GLY A 1 541 ? -3.390 -51.512 81.656 1.00 31.30 541 GLY A CA 1
ATOM 3915 C C . GLY A 1 541 ? -3.425 -52.821 80.822 1.00 31.30 541 GLY A C 1
ATOM 3916 O O . GLY A 1 541 ? -4.499 -53.317 80.509 1.00 31.30 541 GLY A O 1
ATOM 3917 N N . GLU A 1 542 ? -2.325 -53.483 80.418 1.00 29.64 542 GLU A N 1
ATOM 3918 C CA . GLU A 1 542 ? -0.868 -53.228 80.490 1.00 29.64 542 GLU A CA 1
ATOM 3919 C C . GLU A 1 542 ? -0.112 -54.289 79.620 1.00 29.64 542 GLU A C 1
ATOM 3921 O O . GLU A 1 542 ? -0.360 -55.468 79.835 1.00 29.64 542 GLU A O 1
ATOM 3926 N N . LEU A 1 543 ? 0.834 -53.895 78.725 1.00 30.62 543 LEU A N 1
ATOM 3927 C CA . LEU A 1 543 ? 1.896 -54.723 78.046 1.00 30.62 543 LEU A CA 1
ATOM 3928 C C . LEU A 1 543 ? 1.429 -55.983 77.223 1.00 30.62 543 LEU A C 1
ATOM 3930 O O . LEU A 1 543 ? 0.360 -56.518 77.449 1.00 30.62 543 LEU A O 1
ATOM 3934 N N . VAL A 1 544 ? 2.101 -56.618 76.241 1.00 31.09 544 VAL A N 1
ATOM 3935 C CA . VAL A 1 544 ? 3.242 -56.430 75.297 1.00 31.09 544 VAL A CA 1
ATOM 3936 C C . VAL A 1 544 ? 3.064 -57.521 74.195 1.00 31.09 544 VAL A C 1
ATOM 3938 O O . VAL A 1 544 ? 2.480 -58.558 74.490 1.00 31.09 544 VAL A O 1
ATOM 3941 N N . GLY A 1 545 ? 3.528 -57.452 72.936 1.00 30.19 545 GLY A N 1
ATOM 3942 C CA . GLY A 1 545 ? 4.265 -56.442 72.158 1.00 30.19 545 GLY A CA 1
ATOM 3943 C C . GLY A 1 545 ? 4.885 -57.054 70.867 1.00 30.19 545 GLY A C 1
ATOM 3944 O O . GLY A 1 545 ? 4.926 -58.270 70.735 1.00 30.19 545 GLY A O 1
ATOM 3945 N N . ALA A 1 546 ? 5.412 -56.209 69.961 1.00 30.33 546 ALA A N 1
ATOM 3946 C CA . ALA A 1 546 ? 6.173 -56.519 68.721 1.00 30.33 546 ALA A CA 1
ATOM 3947 C C . ALA A 1 546 ? 5.465 -57.220 67.520 1.00 30.33 546 ALA A C 1
ATOM 3949 O O . ALA A 1 546 ? 5.051 -58.371 67.592 1.00 30.33 546 ALA A O 1
ATOM 3950 N N . GLY A 1 547 ? 5.467 -56.550 66.352 1.00 28.45 547 GLY A N 1
ATOM 3951 C CA . GLY A 1 547 ? 5.127 -57.129 65.037 1.00 28.45 547 GLY A CA 1
ATOM 3952 C C . GLY A 1 547 ? 4.533 -56.110 64.049 1.00 28.45 547 GLY A C 1
ATOM 3953 O O . GLY A 1 547 ? 3.437 -55.610 64.267 1.00 28.45 547 GLY A O 1
ATOM 3954 N N . ALA A 1 548 ? 5.238 -55.794 62.959 1.00 33.97 548 ALA A N 1
ATOM 3955 C CA . ALA A 1 548 ? 4.842 -54.812 61.933 1.00 33.97 548 ALA A CA 1
ATOM 3956 C C . ALA A 1 548 ? 5.011 -55.409 60.513 1.00 33.97 548 ALA A C 1
ATOM 3958 O O . ALA A 1 548 ? 5.710 -56.414 60.389 1.00 33.97 548 ALA A O 1
ATOM 3959 N N . PRO A 1 549 ? 4.563 -54.748 59.424 1.00 47.41 549 PRO A N 1
ATOM 3960 C CA . PRO A 1 549 ? 3.295 -54.028 59.216 1.00 47.41 549 PRO A CA 1
ATOM 3961 C C . PRO A 1 549 ? 2.564 -54.460 57.909 1.00 47.41 549 PRO A C 1
ATOM 3963 O O . PRO A 1 549 ? 3.156 -55.076 57.026 1.00 47.41 549 PRO A O 1
ATOM 3966 N N . GLY A 1 550 ? 1.297 -54.061 57.724 1.00 29.30 550 GLY A N 1
ATOM 3967 C CA . GLY A 1 550 ? 0.548 -54.244 56.465 1.00 29.30 550 GLY A CA 1
ATOM 3968 C C . GLY A 1 550 ? -0.673 -53.316 56.366 1.00 29.30 550 GLY A C 1
ATOM 3969 O O . GLY A 1 550 ? -1.318 -53.051 57.376 1.00 29.30 550 GLY A O 1
ATOM 3970 N N . ALA A 1 551 ? -0.952 -52.770 55.177 1.00 33.97 551 ALA A N 1
ATOM 3971 C CA . ALA A 1 551 ? -1.920 -51.682 54.964 1.00 33.97 551 ALA A CA 1
ATOM 3972 C C . ALA A 1 551 ? -3.410 -52.121 54.992 1.00 33.97 551 ALA A C 1
ATOM 3974 O O . ALA A 1 551 ? -3.705 -53.281 54.699 1.00 33.97 551 ALA A O 1
ATOM 3975 N N . PRO A 1 552 ? -4.357 -51.204 55.299 1.00 39.03 552 PRO A N 1
ATOM 3976 C CA . PRO A 1 552 ? -5.794 -51.487 55.321 1.00 39.03 552 PRO A CA 1
ATOM 3977 C C . PRO A 1 552 ? -6.463 -51.343 53.941 1.00 39.03 552 PRO A C 1
ATOM 3979 O O . PRO A 1 552 ? -5.875 -50.837 52.986 1.00 39.03 552 PRO A O 1
ATOM 3982 N N . ALA A 1 553 ? -7.723 -51.778 53.859 1.00 30.72 553 ALA A N 1
ATOM 3983 C CA . ALA A 1 553 ? -8.487 -51.941 52.623 1.00 30.72 553 ALA A CA 1
ATOM 3984 C C . ALA A 1 553 ? -9.970 -51.534 52.786 1.00 30.72 553 ALA A C 1
ATOM 3986 O O . ALA A 1 553 ? -10.438 -51.398 53.914 1.00 30.72 553 ALA A O 1
ATOM 3987 N N . LEU A 1 554 ? -10.697 -51.488 51.652 1.00 33.50 554 LEU A N 1
ATOM 3988 C CA . LEU A 1 554 ? -12.175 -51.479 51.517 1.00 33.50 554 LEU A CA 1
ATOM 3989 C C . LEU A 1 554 ? -12.896 -50.184 51.974 1.00 33.50 554 LEU A C 1
ATOM 3991 O O . LEU A 1 554 ? -12.420 -49.468 52.844 1.00 33.50 554 LEU A O 1
ATOM 3995 N N . GLY A 1 555 ? -14.065 -49.806 51.437 1.00 27.00 555 GLY A N 1
ATOM 3996 C CA . GLY A 1 555 ? -14.893 -50.373 50.354 1.00 27.00 555 GLY A CA 1
ATOM 3997 C C . GLY A 1 555 ? -16.374 -49.955 50.520 1.00 27.00 555 GLY A C 1
ATOM 3998 O O . GLY A 1 555 ? -16.778 -49.656 51.640 1.00 27.00 555 GLY A O 1
ATOM 3999 N N . GLY A 1 556 ? -17.189 -49.934 49.451 1.00 26.98 556 GLY A N 1
ATOM 4000 C CA . GLY A 1 556 ? -18.648 -49.697 49.562 1.00 26.98 556 GLY A CA 1
ATOM 4001 C C . GLY A 1 556 ? -19.347 -49.084 48.332 1.00 26.98 556 GLY A C 1
ATOM 4002 O O . GLY A 1 556 ? -19.235 -47.889 48.086 1.00 26.98 556 GLY A O 1
ATOM 4003 N N . GLU A 1 557 ? -20.093 -49.915 47.599 1.00 31.28 557 GLU A N 1
ATOM 4004 C CA . GLU A 1 557 ? -21.043 -49.612 46.495 1.00 31.28 557 GLU A CA 1
ATOM 4005 C C . GLU A 1 557 ? -22.431 -49.102 47.014 1.00 31.28 557 GLU A C 1
ATOM 4007 O O . GLU A 1 557 ? -22.549 -49.061 48.244 1.00 31.28 557 GLU A O 1
ATOM 4012 N N . PRO A 1 558 ? -23.493 -48.733 46.213 1.00 44.19 558 PRO A N 1
ATOM 4013 C CA . PRO A 1 558 ? -23.864 -49.227 44.854 1.00 44.19 558 PRO A CA 1
ATOM 4014 C C . PRO A 1 558 ? -24.584 -48.313 43.793 1.00 44.19 558 PRO A C 1
ATOM 4016 O O . PRO A 1 558 ? -25.285 -47.360 44.111 1.00 44.19 558 PRO A O 1
ATOM 4019 N N . VAL A 1 559 ? -24.451 -48.728 42.514 1.00 29.14 559 VAL A N 1
ATOM 4020 C CA . VAL A 1 559 ? -25.416 -48.857 41.364 1.00 29.14 559 VAL A CA 1
ATOM 4021 C C . VAL A 1 559 ? -26.564 -47.825 41.097 1.00 29.14 559 VAL A C 1
ATOM 4023 O O . VAL A 1 559 ? -27.418 -47.624 41.951 1.00 29.14 559 VAL A O 1
ATOM 4026 N N . ILE A 1 560 ? -26.688 -47.311 39.842 1.00 28.19 560 ILE A N 1
ATOM 4027 C CA . ILE A 1 560 ? -27.857 -47.404 38.888 1.00 28.19 560 ILE A CA 1
ATOM 4028 C C . ILE A 1 560 ? -27.760 -46.439 37.652 1.00 28.19 560 ILE A C 1
ATOM 4030 O O . ILE A 1 560 ? -27.478 -45.254 37.766 1.00 28.19 560 ILE A O 1
ATOM 4034 N N . THR A 1 561 ? -28.043 -47.009 36.467 1.00 25.66 561 THR A N 1
ATOM 4035 C CA . THR A 1 561 ? -28.177 -46.548 35.047 1.00 25.66 561 THR A CA 1
ATOM 4036 C C . THR A 1 561 ? -28.472 -45.082 34.632 1.00 25.66 561 THR A C 1
ATOM 4038 O O . THR A 1 561 ? -29.403 -44.469 35.148 1.00 25.66 561 THR A O 1
ATOM 4041 N N . THR A 1 562 ? -27.914 -44.628 33.487 1.00 28.05 562 THR A N 1
ATOM 4042 C CA . THR A 1 562 ? -28.584 -44.524 32.141 1.00 28.05 562 THR A CA 1
ATOM 4043 C C . THR A 1 562 ? -27.647 -43.940 31.051 1.00 28.05 562 THR A C 1
ATOM 4045 O O . THR A 1 562 ? -26.560 -43.471 31.372 1.00 28.05 562 THR A O 1
ATOM 4048 N N . ALA A 1 563 ? -28.015 -44.043 29.760 1.00 26.89 563 ALA A N 1
ATOM 4049 C CA . ALA A 1 563 ? -27.105 -43.931 28.603 1.00 26.89 563 ALA A CA 1
ATOM 4050 C C . ALA A 1 563 ? -27.376 -42.759 27.628 1.00 26.89 563 ALA A C 1
ATOM 4052 O O . ALA A 1 563 ? -28.506 -42.288 27.515 1.00 26.89 563 ALA A O 1
ATOM 4053 N N . VAL A 1 564 ? -26.350 -42.394 26.843 1.00 27.45 564 VAL A N 1
ATOM 4054 C CA . VAL A 1 564 ? -26.406 -41.695 25.535 1.00 27.45 564 VAL A CA 1
ATOM 4055 C C . VAL A 1 564 ? -25.294 -42.307 24.650 1.00 27.45 564 VAL A C 1
ATOM 4057 O O . VAL A 1 564 ? -24.226 -42.583 25.197 1.00 27.45 564 VAL A O 1
ATOM 4060 N N . PRO A 1 565 ? -25.513 -42.594 23.348 1.00 34.72 565 PRO A N 1
ATOM 4061 C CA . PRO A 1 565 ? -24.603 -43.436 22.566 1.00 34.72 565 PRO A CA 1
ATOM 4062 C C . PRO A 1 565 ? -23.441 -42.692 21.890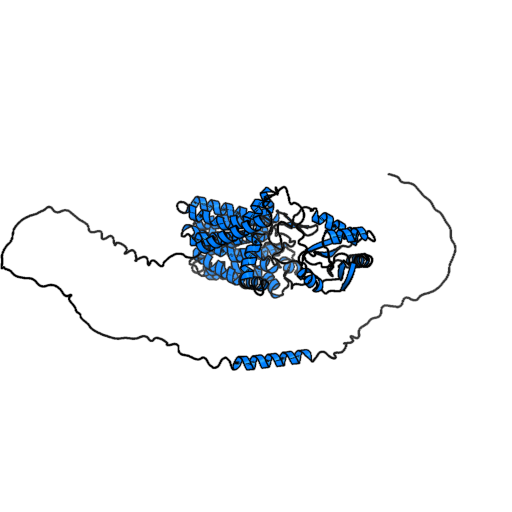 1.00 34.72 565 PRO A C 1
ATOM 4064 O O . PRO A 1 565 ? -23.526 -41.514 21.546 1.00 34.72 565 PRO A O 1
ATOM 4067 N N . GLU A 1 566 ? -22.385 -43.459 21.639 1.00 26.64 566 GLU A N 1
ATOM 4068 C CA . GLU A 1 566 ? -21.178 -43.119 20.886 1.00 26.64 566 GLU A CA 1
ATOM 4069 C C . GLU A 1 566 ? -21.321 -43.625 19.437 1.00 26.64 566 GLU A C 1
ATOM 4071 O O . GLU A 1 566 ? -21.774 -44.750 19.218 1.00 26.64 566 GLU A O 1
ATOM 4076 N N . VAL A 1 567 ? -20.976 -42.805 18.437 1.00 27.81 567 VAL A N 1
ATOM 4077 C CA . VAL A 1 567 ? -21.018 -43.208 17.018 1.00 27.81 567 VAL A CA 1
ATOM 4078 C C . VAL A 1 567 ? -19.642 -43.721 16.609 1.00 27.81 567 VAL A C 1
ATOM 4080 O O . VAL A 1 567 ? -18.683 -42.956 16.538 1.00 27.81 567 VAL A O 1
ATOM 4083 N N . ALA A 1 568 ? -19.557 -45.023 16.340 1.00 28.03 568 ALA A N 1
ATOM 4084 C CA . ALA A 1 568 ? -18.334 -45.671 15.887 1.00 28.03 568 ALA A CA 1
ATOM 4085 C C . ALA A 1 568 ? -18.025 -45.346 14.416 1.00 28.03 568 ALA A C 1
ATOM 4087 O O . ALA A 1 568 ? -18.910 -45.357 13.561 1.00 28.03 568 ALA A O 1
ATOM 4088 N N . VAL A 1 569 ? -16.744 -45.118 14.126 1.00 30.61 569 VAL A N 1
ATOM 4089 C CA . VAL A 1 569 ? -16.200 -45.001 12.767 1.00 30.61 569 VAL A CA 1
ATOM 4090 C C . VAL A 1 569 ? -15.762 -46.386 12.294 1.00 30.61 569 VAL A C 1
ATOM 4092 O O . VAL A 1 569 ? -14.945 -47.023 12.959 1.00 30.61 569 VAL A O 1
ATOM 4095 N N . ALA A 1 570 ? -16.257 -46.839 11.141 1.00 27.77 570 ALA A N 1
ATOM 4096 C CA . ALA A 1 570 ? -15.776 -48.054 10.487 1.00 27.77 570 ALA A CA 1
ATOM 4097 C C . ALA A 1 570 ? -15.844 -47.942 8.954 1.00 27.77 570 ALA A C 1
ATOM 4099 O O . ALA A 1 570 ? -16.920 -47.808 8.388 1.00 27.77 570 ALA A O 1
ATOM 4100 N N . ALA A 1 571 ? -14.657 -48.005 8.345 1.00 30.14 571 ALA A N 1
ATOM 4101 C CA . ALA A 1 571 ? -14.317 -48.458 6.993 1.00 30.14 571 ALA A CA 1
ATOM 4102 C C . ALA A 1 571 ? -15.370 -48.401 5.864 1.00 30.14 571 ALA A C 1
ATOM 4104 O O . ALA A 1 571 ? -16.211 -49.287 5.748 1.00 30.14 571 ALA A O 1
ATOM 4105 N N . GLU A 1 572 ? -15.132 -47.509 4.899 1.00 28.08 572 GLU A N 1
ATOM 4106 C CA . GLU A 1 572 ? -15.452 -47.751 3.489 1.00 28.08 572 GLU A CA 1
ATOM 4107 C C . GLU A 1 572 ? -14.319 -47.159 2.635 1.00 28.08 572 GLU A C 1
ATOM 4109 O O . GLU A 1 572 ? -14.062 -45.958 2.654 1.00 28.08 572 GLU A O 1
ATOM 4114 N N . GLY A 1 573 ? -13.545 -48.031 1.989 1.00 35.81 573 GLY A N 1
ATOM 4115 C CA . GLY A 1 573 ? -12.306 -47.679 1.293 1.00 35.81 573 GLY A CA 1
ATOM 4116 C C . GLY A 1 573 ? -12.005 -48.713 0.220 1.00 35.81 573 GLY A C 1
ATOM 4117 O O . GLY A 1 573 ? -11.175 -49.594 0.432 1.00 35.81 573 GLY A O 1
ATOM 4118 N N . ALA A 1 574 ? -12.753 -48.636 -0.883 1.00 32.81 574 ALA A N 1
ATOM 4119 C CA . ALA A 1 574 ? -12.616 -49.515 -2.048 1.00 32.81 574 ALA A CA 1
ATOM 4120 C C . ALA A 1 574 ? -13.200 -48.937 -3.359 1.00 32.81 574 ALA A C 1
ATOM 4122 O O . ALA A 1 574 ? -12.850 -49.426 -4.425 1.00 32.81 574 ALA A O 1
ATOM 4123 N N . GLU A 1 575 ? -14.073 -47.919 -3.315 1.00 33.53 575 GLU A N 1
ATOM 4124 C CA . GLU A 1 575 ? -14.836 -47.472 -4.502 1.00 33.53 575 GLU A CA 1
ATOM 4125 C C . GLU A 1 575 ? -14.272 -46.230 -5.227 1.00 33.53 575 GLU A C 1
ATOM 4127 O O . GLU A 1 575 ? -14.844 -45.791 -6.220 1.00 33.53 575 GLU A O 1
ATOM 4132 N N . VAL A 1 576 ? -13.148 -45.656 -4.776 1.00 37.62 576 VAL A N 1
ATOM 4133 C CA . VAL A 1 576 ? -12.613 -44.400 -5.353 1.00 37.62 576 VAL A CA 1
ATOM 4134 C C . VAL A 1 576 ? -11.738 -44.632 -6.597 1.00 37.62 576 VAL A C 1
ATOM 4136 O O . VAL A 1 576 ? -11.867 -43.891 -7.567 1.00 37.62 576 VAL A O 1
ATOM 4139 N N . GLU A 1 577 ? -10.919 -45.693 -6.635 1.00 35.81 577 GLU A N 1
ATOM 4140 C CA . GLU A 1 577 ? -9.995 -45.953 -7.764 1.00 35.81 577 GLU A CA 1
ATOM 4141 C C . GLU A 1 577 ? -10.705 -46.297 -9.089 1.00 35.81 577 GLU A C 1
ATOM 4143 O O . GLU A 1 577 ? -10.122 -46.143 -10.160 1.00 35.81 577 GLU A O 1
ATOM 4148 N N . ALA A 1 578 ? -11.970 -46.733 -9.052 1.00 35.75 578 ALA A N 1
ATOM 4149 C CA . ALA A 1 578 ? -12.733 -47.030 -10.266 1.00 35.75 578 ALA A CA 1
ATOM 4150 C C . ALA A 1 578 ? -13.244 -45.764 -10.981 1.00 35.75 578 ALA A C 1
ATOM 4152 O O . ALA A 1 578 ? -13.387 -45.770 -12.202 1.00 35.75 578 ALA A O 1
ATOM 4153 N N . HIS A 1 579 ? -13.501 -44.677 -10.243 1.00 36.91 579 HIS A N 1
ATOM 4154 C CA . HIS A 1 579 ? -14.110 -43.466 -10.801 1.00 36.91 579 HIS A CA 1
ATOM 4155 C C . HIS A 1 579 ? -13.099 -42.467 -11.387 1.00 36.91 579 HIS A C 1
ATOM 4157 O O . HIS A 1 579 ? -13.467 -41.707 -12.282 1.00 36.91 579 HIS A O 1
ATOM 4163 N N . GLU A 1 580 ? -11.836 -42.477 -10.946 1.00 39.66 580 GLU A N 1
ATOM 4164 C CA . GLU A 1 580 ? -10.783 -41.653 -11.567 1.00 39.66 580 GLU A CA 1
ATOM 4165 C C . GLU A 1 580 ? -10.377 -42.193 -12.952 1.00 39.66 580 GLU A C 1
ATOM 4167 O O . GLU A 1 580 ? -10.195 -41.411 -13.884 1.00 39.66 580 GLU A O 1
ATOM 4172 N N . ALA A 1 581 ? -10.355 -43.519 -13.143 1.00 40.53 581 ALA A N 1
ATOM 4173 C CA . ALA A 1 581 ? -9.981 -44.137 -14.420 1.00 40.53 581 ALA A CA 1
ATOM 4174 C C . ALA A 1 581 ? -10.972 -43.853 -15.573 1.00 40.53 581 ALA A C 1
ATOM 4176 O O . ALA A 1 581 ? -10.550 -43.669 -16.717 1.00 40.53 581 ALA A O 1
ATOM 4177 N N . GLU A 1 582 ? -12.282 -43.782 -15.301 1.00 38.06 582 GLU A N 1
ATOM 4178 C CA . GLU A 1 582 ? -13.277 -43.378 -16.314 1.00 38.06 582 GLU A CA 1
ATOM 4179 C C . GLU A 1 582 ? -13.258 -41.861 -16.585 1.00 38.06 582 GLU A C 1
ATOM 4181 O O . GLU A 1 582 ? -13.568 -41.427 -17.698 1.00 38.06 582 GLU A O 1
ATOM 4186 N N . ALA A 1 583 ? -12.849 -41.043 -15.608 1.00 39.72 583 ALA A N 1
ATOM 4187 C CA . ALA A 1 583 ? -12.729 -39.596 -15.783 1.00 39.72 583 ALA A CA 1
ATOM 4188 C C . ALA A 1 583 ? -11.544 -39.216 -16.690 1.00 39.72 583 ALA A C 1
ATOM 4190 O O . ALA A 1 583 ? -11.706 -38.382 -17.583 1.00 39.72 583 ALA A O 1
ATOM 4191 N N . GLU A 1 584 ? -10.378 -39.852 -16.524 1.00 41.78 584 GLU A N 1
ATOM 4192 C CA . GLU A 1 584 ? -9.208 -39.604 -17.385 1.00 41.78 584 GLU A CA 1
ATOM 4193 C C . GLU A 1 584 ? -9.454 -40.029 -18.845 1.00 41.78 584 GLU A C 1
ATOM 4195 O O . GLU A 1 584 ? -9.054 -39.320 -19.773 1.00 41.78 584 GLU A O 1
ATOM 4200 N N . ALA A 1 585 ? -10.187 -41.127 -19.070 1.00 39.72 585 ALA A N 1
ATOM 4201 C CA . ALA A 1 585 ? -10.556 -41.577 -20.414 1.00 39.72 585 ALA A CA 1
ATOM 4202 C C . ALA A 1 585 ? -11.434 -40.552 -21.161 1.00 39.72 585 ALA A C 1
ATOM 4204 O O . ALA A 1 585 ? -11.195 -40.269 -22.338 1.00 39.72 585 ALA A O 1
ATOM 4205 N N . HIS A 1 586 ? -12.411 -39.945 -20.477 1.00 39.88 586 HIS A N 1
ATOM 4206 C CA . HIS A 1 586 ? -13.292 -38.941 -21.080 1.00 39.88 586 HIS A CA 1
ATOM 4207 C C . HIS A 1 586 ? -12.615 -37.587 -21.350 1.00 39.88 586 HIS A C 1
ATOM 4209 O O . HIS A 1 586 ? -13.049 -36.869 -22.252 1.00 39.88 586 HIS A O 1
ATOM 4215 N N . VAL A 1 587 ? -11.546 -37.237 -20.627 1.00 43.56 587 VAL A N 1
ATOM 4216 C CA . VAL A 1 587 ? -10.751 -36.029 -20.920 1.00 43.56 587 VAL A CA 1
ATOM 4217 C C . VAL A 1 587 ? -9.853 -36.248 -22.144 1.00 43.56 587 VAL A C 1
ATOM 4219 O O . VAL A 1 587 ? -9.816 -35.394 -23.032 1.00 43.56 587 VAL A O 1
ATOM 4222 N N . ALA A 1 588 ? -9.212 -37.415 -22.262 1.00 38.50 588 ALA A N 1
ATOM 4223 C CA . ALA A 1 588 ? -8.356 -37.742 -23.407 1.00 38.50 588 ALA A CA 1
ATOM 4224 C C . ALA A 1 588 ? -9.122 -37.786 -24.748 1.00 38.50 588 ALA A C 1
ATOM 4226 O O . ALA A 1 588 ? -8.603 -37.357 -25.783 1.00 38.50 588 ALA A O 1
ATOM 4227 N N . GLU A 1 589 ? -10.372 -38.264 -24.744 1.00 35.88 589 GLU A N 1
ATOM 4228 C CA . GLU A 1 589 ? -11.212 -38.312 -25.951 1.00 35.88 589 GLU A CA 1
ATOM 4229 C C . GLU A 1 589 ? -11.743 -36.917 -26.357 1.00 35.88 589 GLU A C 1
ATOM 4231 O O . GLU A 1 589 ? -11.952 -36.649 -27.544 1.00 35.88 589 GLU A O 1
ATOM 4236 N N . ALA A 1 590 ? -11.877 -35.989 -25.399 1.00 37.25 590 ALA A N 1
ATOM 4237 C CA . ALA A 1 590 ? -12.252 -34.596 -25.657 1.00 37.25 590 ALA A CA 1
ATOM 4238 C C . ALA A 1 590 ? -11.101 -33.767 -26.264 1.00 37.25 590 ALA A C 1
ATOM 4240 O O . ALA A 1 590 ? -11.332 -32.970 -27.178 1.00 37.25 590 ALA A O 1
ATOM 4241 N N . GLU A 1 591 ? -9.854 -33.974 -25.823 1.00 35.81 591 GLU A N 1
ATOM 4242 C CA . GLU A 1 591 ? -8.694 -33.269 -26.394 1.00 35.81 591 GLU A CA 1
ATOM 4243 C C . GLU A 1 591 ? -8.398 -33.695 -27.843 1.00 35.81 591 GLU A C 1
ATOM 4245 O O . GLU A 1 591 ? -8.066 -32.848 -28.678 1.00 35.81 591 GLU A O 1
ATOM 4250 N N . GLN A 1 592 ? -8.602 -34.972 -28.198 1.00 36.62 592 GLN A N 1
ATOM 4251 C CA . GLN A 1 592 ? -8.391 -35.442 -29.576 1.00 36.62 592 GLN A CA 1
ATOM 4252 C C . GLN A 1 592 ? -9.442 -34.938 -30.580 1.00 36.62 592 GLN A C 1
ATOM 4254 O O . GLN A 1 592 ? -9.122 -34.801 -31.762 1.00 36.62 592 GLN A O 1
ATOM 4259 N N . GLN A 1 593 ? -10.662 -34.595 -30.148 1.00 35.19 593 GLN A N 1
ATOM 4260 C CA . GLN A 1 593 ? -11.660 -33.981 -31.039 1.00 35.19 593 GLN A CA 1
ATOM 4261 C C . GLN A 1 593 ? -11.405 -32.484 -31.292 1.00 35.19 593 GLN A C 1
ATOM 4263 O O . GLN A 1 593 ? -11.819 -31.964 -32.329 1.00 35.19 593 GLN A O 1
ATOM 4268 N N . SER A 1 594 ? -10.676 -31.799 -30.404 1.00 34.12 594 SER A N 1
ATOM 4269 C CA . SER A 1 594 ? -10.363 -30.367 -30.544 1.00 34.12 594 SER A CA 1
ATOM 4270 C C . SER A 1 594 ? -9.362 -30.073 -31.678 1.00 34.12 594 SER A C 1
ATOM 4272 O O . SER A 1 594 ? -9.460 -29.056 -32.361 1.00 34.12 594 SER A O 1
ATOM 4274 N N . TYR A 1 595 ? -8.434 -30.997 -31.953 1.00 35.44 595 TYR A N 1
ATOM 4275 C CA . TYR A 1 595 ? -7.354 -30.801 -32.936 1.00 35.44 595 TYR A CA 1
ATOM 4276 C C . TYR A 1 595 ? -7.716 -31.143 -34.399 1.00 35.44 595 TYR A C 1
ATOM 4278 O O . TYR A 1 595 ? -6.846 -31.112 -35.271 1.00 35.44 595 TYR A O 1
ATOM 4286 N N . GLY A 1 596 ? -8.980 -31.481 -34.690 1.00 33.47 596 GLY A N 1
ATOM 4287 C CA . GLY A 1 596 ? -9.402 -32.021 -35.993 1.00 33.47 596 GLY A CA 1
ATOM 4288 C C . GLY A 1 596 ? -10.252 -31.114 -36.896 1.00 33.47 596 GLY A C 1
ATOM 4289 O O . GLY A 1 596 ? -10.574 -31.534 -38.007 1.00 33.47 596 GLY A O 1
ATOM 4290 N N . ALA A 1 597 ? -10.663 -29.916 -36.454 1.00 35.16 597 ALA A N 1
ATOM 4291 C CA . ALA A 1 597 ? -11.802 -29.210 -37.066 1.00 35.16 597 ALA A CA 1
ATOM 4292 C C . ALA A 1 597 ? -11.634 -27.686 -37.275 1.00 35.16 597 ALA A C 1
ATOM 4294 O O . ALA A 1 597 ? -12.489 -26.900 -36.870 1.00 35.16 597 ALA A O 1
ATOM 4295 N N . THR A 1 598 ? -10.596 -27.257 -37.998 1.00 30.72 598 THR A N 1
ATOM 4296 C CA . THR A 1 598 ? -10.505 -25.889 -38.563 1.00 30.72 598 THR A CA 1
ATOM 4297 C C . THR A 1 598 ? -10.123 -25.897 -40.046 1.00 30.72 598 THR A C 1
ATOM 4299 O O . THR A 1 598 ? -9.089 -25.384 -40.468 1.00 30.72 598 THR A O 1
ATOM 4302 N N . ALA A 1 599 ? -11.016 -26.447 -40.874 1.00 31.16 599 ALA A N 1
ATOM 4303 C CA . ALA A 1 599 ? -10.986 -26.277 -42.324 1.00 31.16 599 ALA A CA 1
ATOM 4304 C C . ALA A 1 599 ? -12.333 -25.735 -42.836 1.00 31.16 599 ALA A C 1
ATOM 4306 O O . ALA A 1 599 ? -13.380 -26.303 -42.544 1.00 31.16 599 ALA A O 1
ATOM 4307 N N . SER A 1 600 ? -12.275 -24.682 -43.662 1.00 29.64 600 SER A N 1
ATOM 4308 C CA . SER A 1 600 ? -13.383 -24.088 -44.437 1.00 29.64 600 SER A CA 1
ATOM 4309 C C . SER A 1 600 ? -14.534 -23.395 -43.676 1.00 29.64 600 SER A C 1
ATOM 4311 O O . SER A 1 600 ? -15.551 -24.015 -43.388 1.00 29.64 600 SER A O 1
ATOM 4313 N N . LEU A 1 601 ? -14.460 -22.060 -43.578 1.00 29.95 601 LEU A N 1
ATOM 4314 C CA . LEU A 1 601 ? -15.591 -21.107 -43.630 1.00 29.95 601 LEU A CA 1
ATOM 4315 C C . LEU A 1 601 ? -15.023 -19.782 -44.196 1.00 29.95 601 LEU A C 1
ATOM 4317 O O . LEU A 1 601 ? -14.232 -19.120 -43.540 1.00 29.95 601 LEU A O 1
ATOM 4321 N N . ALA A 1 602 ? -15.119 -19.523 -45.503 1.00 28.91 602 ALA A N 1
ATOM 4322 C CA . ALA A 1 602 ? -16.260 -18.905 -46.196 1.00 28.91 602 ALA A CA 1
ATOM 4323 C C . ALA A 1 602 ? -16.448 -17.407 -45.858 1.00 28.91 602 ALA A C 1
ATOM 4325 O O . ALA A 1 602 ? -16.955 -17.040 -44.804 1.00 28.91 602 ALA A O 1
ATOM 4326 N N . TYR A 1 603 ? -16.047 -16.555 -46.806 1.00 31.73 603 TYR A N 1
ATOM 4327 C CA . TYR A 1 603 ? -16.092 -15.089 -46.748 1.00 31.73 603 TYR A CA 1
ATOM 4328 C C . TYR A 1 603 ? -17.543 -14.572 -46.876 1.00 31.73 603 TYR A C 1
ATOM 4330 O O . TYR A 1 603 ? -18.198 -14.901 -47.870 1.00 31.73 603 TYR A O 1
ATOM 4338 N N . PRO A 1 604 ? -18.065 -13.744 -45.952 1.00 33.31 604 PRO A N 1
ATOM 4339 C CA . PRO A 1 604 ? -19.324 -13.039 -46.169 1.00 33.31 604 PRO A CA 1
ATOM 4340 C C . PRO A 1 604 ? -19.086 -11.787 -47.028 1.00 33.31 604 PRO A C 1
ATOM 4342 O O . PRO A 1 604 ? -18.373 -10.869 -46.633 1.00 33.31 604 PRO A O 1
ATOM 4345 N N . MET A 1 605 ? -19.694 -11.743 -48.215 1.00 30.11 605 MET A N 1
ATOM 4346 C CA . MET A 1 605 ? -19.822 -10.508 -48.998 1.00 30.11 605 MET A CA 1
ATOM 4347 C C . MET A 1 605 ? -20.949 -9.644 -48.424 1.00 30.11 605 MET A C 1
ATOM 4349 O O . MET A 1 605 ? -22.081 -10.119 -48.334 1.00 30.11 605 MET A O 1
ATOM 4353 N N . ASP A 1 606 ? -20.663 -8.377 -48.121 1.00 30.36 606 ASP A N 1
ATOM 4354 C CA . ASP A 1 606 ? -21.669 -7.371 -47.758 1.00 30.36 606 ASP A CA 1
ATOM 4355 C C . ASP A 1 606 ? -21.918 -6.413 -48.951 1.00 30.36 606 ASP A C 1
ATOM 4357 O O . ASP A 1 606 ? -20.972 -5.777 -49.433 1.00 30.36 606 ASP A O 1
ATOM 4361 N N . PRO A 1 607 ? -23.142 -6.331 -49.514 1.00 36.59 607 PRO A N 1
ATOM 4362 C CA . PRO A 1 607 ? -23.392 -5.633 -50.775 1.00 36.59 607 PRO A CA 1
ATOM 4363 C C . PRO A 1 607 ? -23.786 -4.154 -50.585 1.00 36.59 607 PRO A C 1
ATOM 4365 O O . PRO A 1 607 ? -24.936 -3.783 -50.825 1.00 36.59 607 PRO A O 1
ATOM 4368 N N . ALA A 1 608 ? -22.834 -3.286 -50.215 1.00 31.66 608 ALA A N 1
ATOM 4369 C CA . ALA A 1 608 ? -23.078 -1.835 -50.112 1.00 31.66 608 ALA A CA 1
ATOM 4370 C C . ALA A 1 608 ? -21.842 -0.932 -50.363 1.00 31.66 608 ALA A C 1
ATOM 4372 O O . ALA A 1 608 ? -21.623 0.047 -49.653 1.00 31.66 608 ALA A O 1
ATOM 4373 N N . ALA A 1 609 ? -21.035 -1.213 -51.391 1.00 33.41 609 ALA A N 1
ATOM 4374 C CA . ALA A 1 609 ? -19.923 -0.337 -51.781 1.00 33.41 609 ALA A CA 1
ATOM 4375 C C . ALA A 1 609 ? -20.382 0.811 -52.710 1.00 33.41 609 ALA A C 1
ATOM 4377 O O . ALA A 1 609 ? -20.516 0.633 -53.922 1.00 33.41 609 ALA A O 1
ATOM 4378 N N . SER A 1 610 ? -20.596 2.008 -52.159 1.00 33.25 610 SER A N 1
ATOM 4379 C CA . SER A 1 610 ? -20.762 3.243 -52.941 1.00 33.25 610 SER A CA 1
ATOM 4380 C C . SER A 1 610 ? -19.398 3.792 -53.380 1.00 33.25 610 SER A C 1
ATOM 4382 O O . SER A 1 610 ? -18.588 4.167 -52.533 1.00 33.25 610 SER A O 1
ATOM 4384 N N . MET A 1 611 ? -19.142 3.850 -54.692 1.00 35.62 611 MET A N 1
ATOM 4385 C CA . MET A 1 611 ? -17.860 4.321 -55.240 1.00 35.62 611 MET A CA 1
ATOM 4386 C C . MET A 1 611 ? -17.627 5.830 -55.022 1.00 35.62 611 MET A C 1
ATOM 4388 O O . MET A 1 611 ? -18.563 6.612 -55.210 1.00 35.62 611 MET A O 1
ATOM 4392 N N . PRO A 1 612 ? -16.386 6.270 -54.730 1.00 37.97 612 PRO A N 1
ATOM 4393 C CA . PRO A 1 612 ? -15.972 7.655 -54.944 1.00 37.97 612 PRO A CA 1
ATOM 4394 C C . PRO A 1 612 ? -15.786 7.938 -56.452 1.00 37.97 612 PRO A C 1
ATOM 4396 O O . PRO A 1 612 ? -15.473 7.017 -57.213 1.00 37.97 612 PRO A O 1
ATOM 4399 N N . PRO A 1 613 ? -15.987 9.184 -56.919 1.00 39.78 613 PRO A N 1
ATOM 4400 C CA . PRO A 1 613 ? -15.933 9.510 -58.341 1.00 39.78 613 PRO A CA 1
ATOM 4401 C C . PRO A 1 613 ? -14.502 9.560 -58.893 1.00 39.78 613 PRO A C 1
ATOM 4403 O O . PRO A 1 613 ? -13.564 9.995 -58.227 1.00 39.78 613 PRO A O 1
ATOM 4406 N N . VAL A 1 614 ? -14.378 9.156 -60.157 1.00 31.69 614 VAL A N 1
ATOM 4407 C CA . VAL A 1 614 ? -13.171 9.288 -60.983 1.00 31.69 614 VAL A CA 1
ATOM 4408 C C . VAL A 1 614 ? -12.873 10.770 -61.230 1.00 31.69 614 VAL A C 1
ATOM 4410 O O . VAL A 1 614 ? -13.776 11.521 -61.592 1.00 31.69 614 VAL A O 1
ATOM 4413 N N . VAL A 1 615 ? -11.609 11.173 -61.077 1.00 35.28 615 VAL A N 1
ATOM 4414 C CA . VAL A 1 615 ? -11.107 12.461 -61.579 1.00 35.28 615 VAL A CA 1
ATOM 4415 C C . VAL A 1 615 ? -10.433 12.208 -62.923 1.00 35.28 615 VAL A C 1
ATOM 4417 O O . VAL A 1 615 ? -9.529 11.383 -63.032 1.00 35.28 615 VAL A O 1
ATOM 4420 N N . GLU A 1 616 ? -10.934 12.890 -63.944 1.00 31.44 616 GLU A N 1
ATOM 4421 C CA . GLU A 1 616 ? -10.502 12.787 -65.335 1.00 31.44 616 GLU A CA 1
ATOM 4422 C C . GLU A 1 616 ? -9.273 13.689 -65.561 1.00 31.44 616 GLU A C 1
ATOM 4424 O O . GLU A 1 616 ? -9.239 14.823 -65.081 1.00 31.44 616 GLU A O 1
ATOM 4429 N N . PHE A 1 617 ? -8.247 13.174 -66.243 1.00 32.03 617 PHE A N 1
ATOM 4430 C CA . PHE A 1 617 ? -7.091 13.967 -66.679 1.00 32.03 617 PHE A CA 1
ATOM 4431 C C . PHE A 1 617 ? -7.431 14.670 -67.998 1.00 32.03 617 PHE A C 1
ATOM 4433 O O . PHE A 1 617 ? -7.947 14.021 -68.906 1.00 32.03 617 PHE A O 1
ATOM 4440 N N . ASP A 1 618 ? -7.078 15.951 -68.119 1.00 36.28 618 ASP A N 1
ATOM 4441 C CA . ASP A 1 618 ? -7.093 16.693 -69.384 1.00 36.28 618 ASP A CA 1
ATOM 4442 C C . ASP A 1 618 ? -5.728 17.373 -69.596 1.00 36.28 618 ASP A C 1
ATOM 4444 O O . ASP A 1 618 ? -5.187 17.999 -68.679 1.00 36.28 618 ASP A O 1
ATOM 4448 N N . ASP A 1 619 ? -5.160 17.202 -70.791 1.00 35.34 619 ASP A N 1
ATOM 4449 C CA . ASP A 1 619 ? -3.838 17.693 -71.216 1.00 35.34 619 ASP A CA 1
ATOM 4450 C C . ASP A 1 619 ? -4.001 18.979 -72.050 1.00 35.34 619 ASP A C 1
ATOM 4452 O O . ASP A 1 619 ? -4.833 19.012 -72.957 1.00 35.34 619 ASP A O 1
ATOM 4456 N N . GLY A 1 620 ? -3.192 20.033 -71.829 1.00 31.48 620 GLY A N 1
ATOM 4457 C CA . GLY A 1 620 ? -3.467 21.305 -72.529 1.00 31.48 620 GLY A CA 1
ATOM 4458 C C . GLY A 1 620 ? -2.491 22.494 -72.476 1.00 31.48 620 GLY A C 1
ATOM 4459 O O . GLY A 1 620 ? -2.985 23.611 -72.512 1.00 31.48 620 GLY A O 1
ATOM 4460 N N . ASP A 1 621 ? -1.170 22.267 -72.439 1.00 35.28 621 ASP A N 1
ATOM 4461 C CA . ASP A 1 621 ? -0.044 23.129 -72.916 1.00 35.28 621 ASP A CA 1
ATOM 4462 C C . ASP A 1 621 ? 0.097 24.664 -72.548 1.00 35.28 621 ASP A C 1
ATOM 4464 O O . ASP A 1 621 ? -0.865 25.347 -72.202 1.00 35.28 621 ASP A O 1
ATOM 4468 N N . PRO A 1 622 ? 1.328 25.251 -72.583 1.00 54.12 622 PRO A N 1
ATOM 4469 C CA . PRO A 1 622 ? 1.699 26.572 -72.002 1.00 54.12 622 PRO A CA 1
ATOM 4470 C C . PRO A 1 622 ? 1.896 27.677 -73.105 1.00 54.12 622 PRO A C 1
ATOM 4472 O O . PRO A 1 622 ? 1.276 27.523 -74.158 1.00 54.12 622 PRO A O 1
ATOM 4475 N N . PRO A 1 623 ? 2.735 28.764 -73.013 1.00 54.41 623 PRO A N 1
ATOM 4476 C CA . PRO A 1 623 ? 3.609 29.307 -71.939 1.00 54.41 623 PRO A CA 1
ATOM 4477 C C . PRO A 1 623 ? 3.664 30.871 -71.800 1.00 54.41 623 PRO A C 1
ATOM 4479 O O . PRO A 1 623 ? 2.832 31.590 -72.343 1.00 54.41 623 PRO A O 1
ATOM 4482 N N . HIS A 1 624 ? 4.748 31.356 -71.152 1.00 35.94 624 HIS A N 1
ATOM 4483 C CA . HIS A 1 624 ? 5.419 32.686 -71.199 1.00 35.94 624 HIS A CA 1
ATOM 4484 C C . HIS A 1 624 ? 5.254 33.664 -69.995 1.00 35.94 624 HIS A C 1
ATOM 4486 O O . HIS A 1 624 ? 4.350 33.459 -69.191 1.00 35.94 624 HIS A O 1
ATOM 4492 N N . PRO A 1 625 ? 6.232 34.581 -69.734 1.00 55.59 625 PRO A N 1
ATOM 4493 C CA . PRO A 1 625 ? 6.846 34.722 -68.403 1.00 55.59 625 PRO A CA 1
ATOM 4494 C C . PRO A 1 625 ? 6.857 36.191 -67.893 1.00 55.59 625 PRO A C 1
ATOM 4496 O O . PRO A 1 625 ? 5.928 36.932 -68.188 1.00 55.59 625 PRO A O 1
ATOM 4499 N N . ASP A 1 626 ? 7.933 36.594 -67.193 1.00 32.53 626 ASP A N 1
ATOM 4500 C CA . ASP A 1 626 ? 8.221 37.918 -66.594 1.00 32.53 626 ASP A CA 1
ATOM 4501 C C . ASP A 1 626 ? 7.487 38.191 -65.257 1.00 32.53 626 ASP A C 1
ATOM 4503 O O . ASP A 1 626 ? 6.346 37.784 -65.078 1.00 32.53 626 ASP A O 1
ATOM 4507 N N . ALA A 1 627 ? 8.050 38.866 -64.243 1.00 33.22 627 ALA A N 1
ATOM 4508 C CA . ALA A 1 627 ? 9.439 39.221 -63.904 1.00 33.22 627 ALA A CA 1
ATOM 4509 C C . ALA A 1 627 ? 9.502 39.631 -62.398 1.00 33.22 627 ALA A C 1
ATOM 4511 O O . ALA A 1 627 ? 8.521 39.494 -61.677 1.00 33.22 627 ALA A O 1
ATOM 4512 N N . GLU A 1 628 ? 10.646 40.171 -61.950 1.00 33.19 628 GLU A N 1
ATOM 4513 C CA . GLU A 1 628 ? 10.837 40.952 -60.703 1.00 33.19 628 GLU A CA 1
ATOM 4514 C C . GLU A 1 628 ? 10.942 40.212 -59.340 1.00 33.19 628 GLU A C 1
ATOM 4516 O O . GLU A 1 628 ? 10.000 40.044 -58.571 1.00 33.19 628 GLU A O 1
ATOM 4521 N N . ARG A 1 629 ? 12.200 39.927 -58.963 1.00 35.12 629 ARG A N 1
ATOM 4522 C CA . ARG A 1 629 ? 12.743 40.312 -57.636 1.00 35.12 629 ARG A CA 1
ATOM 4523 C C . ARG A 1 629 ? 12.972 41.850 -57.616 1.00 35.12 629 ARG A C 1
ATOM 4525 O O . ARG A 1 629 ? 12.990 42.411 -58.711 1.00 35.12 629 ARG A O 1
ATOM 4532 N N . PRO A 1 630 ? 13.312 42.528 -56.490 1.00 49.22 630 PRO A N 1
ATOM 4533 C CA . PRO A 1 630 ? 13.578 42.031 -55.127 1.00 49.22 630 PRO A CA 1
ATOM 4534 C C . PRO A 1 630 ? 12.860 42.821 -54.003 1.00 49.22 630 PRO A C 1
ATOM 4536 O O . PRO A 1 630 ? 12.303 43.887 -54.243 1.00 49.22 630 PRO A O 1
ATOM 4539 N N . ASN A 1 631 ? 13.031 42.402 -52.740 1.00 37.03 631 ASN A N 1
ATOM 4540 C CA . ASN A 1 631 ? 13.628 43.332 -51.770 1.00 37.03 631 ASN A CA 1
ATOM 4541 C C . ASN A 1 631 ? 14.355 42.615 -50.620 1.00 37.03 631 ASN A C 1
ATOM 4543 O O . ASN A 1 631 ? 13.937 41.547 -50.176 1.00 37.03 631 ASN A O 1
ATOM 4547 N N . GLU A 1 632 ? 15.438 43.229 -50.153 1.00 39.47 632 GLU A N 1
ATOM 4548 C CA . GLU A 1 632 ? 16.216 42.831 -48.976 1.00 39.47 632 GLU A CA 1
ATOM 4549 C C . GLU A 1 632 ? 15.789 43.654 -47.744 1.00 39.47 632 GLU A C 1
ATOM 4551 O O . GLU A 1 632 ? 15.143 44.694 -47.874 1.00 39.47 632 GLU A O 1
ATOM 4556 N N . GLY A 1 633 ? 16.262 43.252 -46.559 1.00 33.84 633 GLY A N 1
ATOM 4557 C CA . GLY A 1 633 ? 16.508 44.182 -45.449 1.00 33.84 633 GLY A CA 1
ATOM 4558 C C . GLY A 1 633 ? 15.640 43.994 -44.202 1.00 33.84 633 GLY A C 1
ATOM 4559 O O . GLY A 1 633 ? 14.424 44.157 -44.245 1.00 33.84 633 GLY A O 1
ATOM 4560 N N . GLY A 1 634 ? 16.289 43.733 -43.060 1.00 36.44 634 GLY A N 1
ATOM 4561 C CA . GLY A 1 634 ? 15.615 43.701 -41.759 1.00 36.44 634 GLY A CA 1
ATOM 4562 C C . GLY A 1 634 ? 16.378 43.006 -40.628 1.00 36.44 634 GLY A C 1
ATOM 4563 O O . GLY A 1 634 ? 15.816 42.125 -39.990 1.00 36.44 634 GLY A O 1
ATOM 4564 N N . GLU A 1 635 ? 17.636 43.375 -40.363 1.00 48.84 635 GLU A N 1
ATOM 4565 C CA . GLU A 1 635 ? 18.325 42.940 -39.135 1.00 48.84 635 GLU A CA 1
ATOM 4566 C C . GLU A 1 635 ? 17.681 43.560 -37.881 1.00 48.84 635 GLU A C 1
ATOM 4568 O O . GLU A 1 635 ? 17.541 44.788 -37.814 1.00 48.84 635 GLU A O 1
ATOM 4573 N N . ARG A 1 636 ? 17.401 42.739 -36.857 1.00 40.66 636 ARG A N 1
ATOM 4574 C CA . ARG A 1 636 ? 17.898 42.917 -35.474 1.00 40.66 636 ARG A CA 1
ATOM 4575 C C . ARG A 1 636 ? 17.535 41.759 -34.551 1.00 40.66 636 ARG A C 1
ATOM 4577 O O . ARG A 1 636 ? 16.412 41.239 -34.689 1.00 40.66 636 ARG A O 1
#

Mean predicted aligned error: 14.64 Å

Foldseek 3Di:
DALLLVVLVVQQVVVVVGSVVSLVCLLVCLLVLLLVLQLVLLVVLDPDPLLSNLRSLCLSLFQLLLVCSQAVLSLSSQLSSLVSVLSVLLVCLLVALLSLLSNQVSVSSLCSSFVLCVVLVVVLLVVCCVVRVVSNVSSVSSPLLNCLSCVVVVVVCVVPVDPCLSRAGAFDFDAFAADDLLCLVLLHGGHCLQQLQVVCVVVVNHRVVSSVLSCVLQVLLQVLLVLLLVPPDPVLNVSLVSQQVQLSVSLVVQNVAQWFDDFVRGHGHGSSSSSSSNSSSSSSSSSSSLVVCVVVSNVSSVSSSVSSCVSCVSSVVCVVVVVGPDDPPLVFDFPVQQVLLVLPQQAWEWEWEAADLPDIDTDIAGRRGDDRSPTDSVVGGPDQDPVNVLRVVLLVQLLDLDDLVVNLVSCQVRNHFKYFYFPDHDDVSSVSSVVSNVNRPQWDWPQADSGGTMTGGPNRDSDRDPPPPDDDPDPPPDDDVVPVVVSVVVSVVSSVVSVVSSPPPDDPPPPPPPPPPPPDDDDDDDDDDDDDDDDDDDDDDDDDDDDDDDDDDDDDDDDDDDDDDDDDDDDDDDPPVVVVVVVVVVVVVVVVVVPPDDDDDDDDDDPDDDDDDDDDDDDDDDDDDDDDDDDDDDDD